Protein AF-A0A2M7KCT9-F1 (afdb_monomer_lite)

Sequence (513 aa):
DDIGSSPNLSDETYRGTSAFSEAETQIMKDFDESKIFKLCIDYHTYSNVLIYPWSYDNLLTPDSAIFRQYAQIMTKNNGFAYGTPFQTLGYNANGGSVDWFYGEQSTKNKIMGFSPEAGDANDGFWPQIDRIEPIAKSFAEMNFYLALFAGKYAEISDANTKFLNGSGYLKFDVQSLGLDTPATFTISIVPTNSAITSVGSPIIINNMHFLQSGFDSINVTLSPSLSPGQLISYVYKVQNSYGFYYSDTITKIFGTPVDIFYDVANNMNNWTSTTWNTTTLSYHSATKSFTDSPSGNYNDNVITNITLNSYINLTGYLYAELSFWAKWDIEAGWDYVEVLASTNGTIWTPLCGKYNHPGNSYQDVDHPIYDGTQSTWVNEQVDLTNYLGQSIKLRFKLVSDNYMNYDGFYFDDIKVSVITNPLNINNLNDNENSITLYPNPCENVLNIKINSSNKLNSFIEIYNSLGKKIETVYVNNNQNNINIDIKNISQGIYFVKFVNETGISNTLKFVKQ

pLDDT: mean 91.54, std 9.08, range [38.81, 98.75]

Radius of gyration: 28.88 Å; chains: 1; bounding box: 78×60×81 Å

Foldseek 3Di:
DPFQAHCDPPDPRNCPPDQPPDPVNVVVVVVQLVDAAAEEEAEAADAQAKAADDQQDQDDDPCNVLVVVLRCQQCVAVLHHYYHCCLRVNGGHPSDPRCCQAPDPPSHHRYGYMYGHFDRPVCGPPRDPVCPVVRCVSNVSSVVSRVQQQAFDKDKDFPDDLEDAFWFWGKIKIFTRHQPDDWKKWKFKAWPDQQWPDKAHIDIDGGHDHRDMDMDIITTGGDPPDFFQDKGKIWIWIAIPVRDTDIDIRIHTYDDKDWQDKDFQPFCPQKDWPQKTWEQPDHPDPGTWIFSFRPFWDDAQDKTKIKGPDWDAQEQFSWKKKKWKKWFAAARQAKWKFKWKDQPVPDTATWDKDQFHAHDPNDDGGGGTDHHGGPDIDMIMTTPNVQHNTIMMIMMIIGHHHDDTHRGMIIGTITMITHHGPPDPPPDPPLAFAKDWDDFQDEFKIKIFTRHPDQAQKKKWKAAPVRDTDDIGRDDNPDRMDIDTCNPPDFHKMWMWMAHPVGIYDIDIGTYD

Secondary structure (DSSP, 8-state):
--SSSBSSTTSTTB--SSTT-SHHHHHHHHHHHTS--SEEE--B-SSSEEE-S-SSSS---TTHHHHHHHHHHHTTTT--EEE-HHHHHS---SS-HHHHHHH--SSS---EEEEEE-S-TTTTTS--GGGHHHHHHHHHHHHHHHHHHHSS-EEEEE-S-SEE-SSEEEEEEEEE--SS-SEEEEEEEEESSTTEEEE-PPEEEEEEPTT-EEEEEEEEEE-TTPPTT-EEEEEEEEE-TTS-EE--EEEEEES--EEEEEE-SSSSTTEE-SS-EEESSS-SSTT-EEES-BTBSPPTT-EEEEEESSPEE-TTEEEEEEEEEEEEE--TTT-EEEEEEESSSSS-EE---SS-EEB-TTSSBTSEEB-SEEEEEEEEEEE-GGGTTSEEEEEEEEE--SS---SEEEEEEEEEEEEEPTT-------SSSEEEEESSSBSSEEEEEEE-S--TT-EEEEEETTS-EEEEEE--TT-SEEEEE-TTSPSEEEEEEEEETTEEPPPEEEEE-

Structure (mmCIF, N/CA/C/O backbone):
data_AF-A0A2M7KCT9-F1
#
_entry.id   AF-A0A2M7KCT9-F1
#
loop_
_atom_site.group_PDB
_atom_site.id
_atom_site.type_symbol
_atom_site.label_atom_id
_atom_site.label_alt_id
_atom_site.label_comp_id
_atom_site.label_asym_id
_atom_site.label_entity_id
_atom_site.label_seq_id
_atom_site.pdbx_PDB_ins_code
_atom_site.Cartn_x
_atom_site.Cartn_y
_atom_site.Cartn_z
_atom_site.occupancy
_atom_site.B_iso_or_equiv
_atom_site.auth_seq_id
_atom_site.auth_comp_id
_atom_site.auth_asym_id
_atom_site.auth_atom_id
_atom_site.pdbx_PDB_model_num
ATOM 1 N N . ASP A 1 1 ? 35.477 1.773 -15.241 1.00 79.38 1 ASP A N 1
ATOM 2 C CA . ASP A 1 1 ? 36.133 1.292 -14.001 1.00 79.38 1 ASP A CA 1
ATOM 3 C C . ASP A 1 1 ? 36.015 -0.232 -13.959 1.00 79.38 1 ASP A C 1
ATOM 5 O O . ASP A 1 1 ? 35.454 -0.797 -14.894 1.00 79.38 1 ASP A O 1
ATOM 9 N N . ASP A 1 2 ? 36.575 -0.882 -12.934 1.00 86.56 2 ASP A N 1
ATOM 10 C CA . ASP A 1 2 ? 36.446 -2.332 -12.702 1.00 86.56 2 ASP A CA 1
ATOM 11 C C . ASP A 1 2 ? 35.476 -2.659 -11.554 1.00 86.56 2 ASP A C 1
ATOM 13 O O . ASP A 1 2 ? 35.661 -3.626 -10.821 1.00 86.56 2 ASP A O 1
ATOM 17 N N . ILE A 1 3 ? 34.450 -1.820 -11.367 1.00 86.75 3 ILE A N 1
ATOM 18 C CA . ILE A 1 3 ? 33.439 -1.982 -10.318 1.00 86.75 3 ILE A CA 1
ATOM 19 C C . ILE A 1 3 ? 32.167 -2.542 -10.962 1.00 86.75 3 ILE A C 1
ATOM 21 O O . ILE A 1 3 ? 31.566 -1.900 -11.814 1.00 86.75 3 ILE A O 1
ATOM 25 N N . GLY A 1 4 ? 31.756 -3.746 -10.561 1.00 89.00 4 GLY A N 1
ATOM 26 C CA . GLY A 1 4 ? 30.530 -4.389 -11.054 1.00 89.00 4 GLY A CA 1
ATOM 27 C C . GLY A 1 4 ? 30.672 -5.199 -12.351 1.00 89.00 4 GLY A C 1
ATOM 28 O O . GLY A 1 4 ? 29.696 -5.789 -12.796 1.00 89.00 4 GLY A O 1
ATOM 29 N N . SER A 1 5 ? 31.869 -5.271 -12.939 1.00 94.94 5 SER A N 1
ATOM 30 C CA . SER A 1 5 ? 32.241 -6.247 -13.980 1.00 94.94 5 SER A CA 1
ATOM 31 C C . SER A 1 5 ? 33.760 -6.418 -14.043 1.00 94.94 5 SER A C 1
ATOM 33 O O . SER A 1 5 ? 34.501 -5.581 -13.518 1.00 94.94 5 SER A O 1
ATOM 35 N N . SER A 1 6 ? 34.244 -7.444 -14.745 1.00 96.00 6 SER A N 1
ATOM 36 C CA . SER A 1 6 ? 35.671 -7.767 -14.847 1.00 96.00 6 SER A CA 1
ATOM 37 C C . SER A 1 6 ? 36.246 -7.596 -16.264 1.00 96.00 6 SER A C 1
ATOM 39 O O . SER A 1 6 ? 35.560 -7.876 -17.250 1.00 96.00 6 SER A O 1
ATOM 41 N N . PRO A 1 7 ? 37.522 -7.180 -16.409 1.00 95.38 7 PRO A N 1
ATOM 42 C CA . PRO A 1 7 ? 38.253 -7.252 -17.673 1.00 95.38 7 PRO A CA 1
ATOM 43 C C . PRO A 1 7 ? 38.910 -8.625 -17.929 1.00 95.38 7 PRO A C 1
ATOM 45 O O . PRO A 1 7 ? 39.501 -8.817 -18.993 1.00 95.38 7 PRO A O 1
ATOM 48 N N . ASN A 1 8 ? 38.860 -9.571 -16.984 1.00 96.44 8 ASN A N 1
ATOM 49 C CA . ASN A 1 8 ? 39.489 -10.886 -17.135 1.00 96.44 8 ASN A CA 1
ATOM 50 C C . ASN A 1 8 ? 38.546 -11.868 -17.836 1.00 96.44 8 ASN A C 1
ATOM 52 O O . ASN A 1 8 ? 37.443 -12.107 -17.357 1.00 96.44 8 ASN A O 1
ATOM 56 N N . LEU A 1 9 ? 39.012 -12.511 -18.912 1.00 95.81 9 LEU A N 1
ATOM 57 C CA . LEU A 1 9 ? 38.200 -13.446 -19.708 1.00 95.81 9 LEU A CA 1
ATOM 58 C C . LEU A 1 9 ? 37.669 -14.663 -18.934 1.00 95.81 9 LEU A C 1
ATOM 60 O O . LEU A 1 9 ? 36.739 -15.310 -19.398 1.00 95.81 9 LEU A O 1
ATOM 64 N N . SER A 1 10 ? 38.297 -15.030 -17.818 1.00 96.44 10 SER A N 1
ATOM 65 C CA . SER A 1 10 ? 37.895 -16.186 -17.010 1.00 96.44 10 SER A CA 1
ATOM 66 C C . SER A 1 10 ? 36.828 -15.871 -15.966 1.00 96.44 10 SER A C 1
ATOM 68 O O . SER A 1 10 ? 36.372 -16.795 -15.300 1.00 96.44 10 SER A O 1
ATOM 70 N N . ASP A 1 11 ? 36.496 -14.596 -15.763 1.00 96.19 11 ASP A N 1
ATOM 71 C CA . ASP A 1 11 ? 35.540 -14.194 -14.737 1.00 96.19 11 ASP A CA 1
ATOM 72 C C . ASP A 1 11 ? 34.111 -14.285 -15.286 1.00 96.19 11 ASP A C 1
ATOM 74 O O . ASP A 1 11 ? 33.842 -13.855 -16.406 1.00 96.19 11 ASP A O 1
ATOM 78 N N . GLU A 1 12 ? 33.178 -14.778 -14.467 1.00 96.00 12 GLU A N 1
ATOM 79 C CA . GLU A 1 12 ? 31.749 -14.894 -14.819 1.00 96.00 12 GLU A CA 1
ATOM 80 C C . GLU A 1 12 ? 31.115 -13.541 -15.200 1.00 96.00 12 GLU A C 1
ATOM 82 O O . GLU A 1 12 ? 30.120 -13.487 -15.914 1.00 96.00 12 GLU A O 1
ATOM 87 N N . THR A 1 13 ? 31.709 -12.430 -14.753 1.00 95.56 13 THR A N 1
ATOM 88 C CA . THR A 1 13 ? 31.271 -11.058 -15.049 1.00 95.56 13 THR A CA 1
ATOM 89 C C . THR A 1 13 ? 32.169 -10.356 -16.075 1.00 95.56 13 THR A C 1
ATOM 91 O O . THR A 1 13 ? 32.304 -9.128 -16.055 1.00 95.56 13 THR A O 1
ATOM 94 N N . TYR A 1 14 ? 32.836 -11.111 -16.958 1.00 97.12 14 TYR A N 1
ATOM 95 C CA . TYR A 1 14 ? 33.670 -10.553 -18.024 1.00 97.12 14 TYR A CA 1
ATOM 96 C C . TYR A 1 14 ? 32.863 -9.635 -18.958 1.00 97.12 14 TYR A C 1
ATOM 98 O O . TYR A 1 14 ? 31.902 -10.061 -19.592 1.00 97.12 14 TYR A O 1
ATOM 106 N N . ARG A 1 15 ? 33.282 -8.370 -19.089 1.00 96.38 15 ARG A N 1
ATOM 107 C CA . ARG A 1 15 ? 32.533 -7.336 -19.839 1.00 96.38 15 ARG A CA 1
ATOM 108 C C . ARG A 1 15 ? 32.747 -7.329 -21.359 1.00 96.38 15 ARG A C 1
ATOM 110 O O . ARG A 1 15 ? 32.240 -6.437 -22.040 1.00 96.38 15 ARG A O 1
ATOM 117 N N . GLY A 1 16 ? 33.566 -8.236 -21.884 1.00 96.31 16 GLY A N 1
ATOM 118 C CA . GLY A 1 16 ? 34.018 -8.191 -23.274 1.00 96.31 16 GLY A CA 1
ATOM 119 C C . GLY A 1 16 ? 35.174 -7.211 -23.520 1.00 96.31 16 GLY A C 1
ATOM 120 O O . GLY A 1 16 ? 35.700 -6.555 -22.617 1.00 96.31 16 GLY A O 1
ATOM 121 N N . THR A 1 17 ? 35.609 -7.124 -24.778 1.00 95.81 17 THR A N 1
ATOM 122 C CA . THR A 1 17 ? 36.747 -6.269 -25.188 1.00 95.81 17 THR A CA 1
ATOM 123 C C . THR A 1 17 ? 36.366 -4.797 -25.362 1.00 95.81 17 THR A C 1
ATOM 125 O O . THR A 1 17 ? 37.218 -3.912 -25.266 1.00 95.81 17 THR A O 1
ATOM 128 N N . SER A 1 18 ? 35.083 -4.531 -25.595 1.00 96.31 18 SER A N 1
ATOM 129 C CA . SER A 1 18 ? 34.469 -3.207 -25.650 1.00 96.31 18 SER A CA 1
ATOM 130 C C . SER A 1 18 ? 32.963 -3.328 -25.412 1.00 96.31 18 SER A C 1
ATOM 132 O O . SER A 1 18 ? 32.402 -4.420 -25.534 1.00 96.31 18 SER A O 1
ATOM 134 N N . ALA A 1 19 ? 32.287 -2.206 -25.146 1.00 95.94 19 ALA A N 1
ATOM 135 C CA . ALA A 1 19 ? 30.825 -2.174 -25.167 1.00 95.94 19 ALA A CA 1
ATOM 136 C C . ALA A 1 19 ? 30.306 -2.734 -26.503 1.00 95.94 19 ALA A C 1
ATOM 138 O O . ALA A 1 19 ? 30.860 -2.413 -27.559 1.00 95.94 19 ALA A O 1
ATOM 139 N N . PHE A 1 20 ? 29.275 -3.579 -26.440 1.00 97.38 20 PHE A N 1
ATOM 140 C CA . PHE A 1 20 ? 28.698 -4.268 -27.598 1.00 97.38 20 PHE A CA 1
ATOM 141 C C . PHE A 1 20 ? 29.703 -5.100 -28.414 1.00 97.38 20 PHE A C 1
ATOM 143 O O . PHE A 1 20 ? 29.617 -5.144 -29.639 1.00 97.38 20 PHE A O 1
ATOM 150 N N . SER A 1 21 ? 30.689 -5.740 -27.774 1.00 97.88 21 SER A N 1
ATOM 151 C CA . SER A 1 21 ? 31.595 -6.670 -28.477 1.00 97.88 21 SER A CA 1
ATOM 152 C C . SER A 1 21 ? 30.931 -8.011 -28.826 1.00 97.88 21 SER A C 1
ATOM 154 O O . SER A 1 21 ? 31.291 -8.608 -29.840 1.00 97.88 21 SER A O 1
ATOM 156 N N . GLU A 1 22 ? 29.910 -8.420 -28.070 1.00 98.00 22 GLU A N 1
ATOM 157 C CA . GLU A 1 22 ? 29.156 -9.658 -28.293 1.00 98.00 22 GLU A CA 1
ATOM 158 C C . GLU A 1 22 ? 28.037 -9.460 -29.327 1.00 98.00 22 GLU A C 1
ATOM 160 O O . GLU A 1 22 ? 27.297 -8.468 -29.276 1.00 98.00 22 GLU A O 1
ATOM 165 N N . ALA A 1 23 ? 27.875 -10.415 -30.248 1.00 98.38 23 ALA A N 1
ATOM 166 C CA . ALA A 1 23 ? 26.923 -10.315 -31.359 1.00 98.38 23 ALA A CA 1
ATOM 167 C C . ALA A 1 23 ? 25.466 -10.187 -30.879 1.00 98.38 23 ALA A C 1
ATOM 169 O O . ALA A 1 23 ? 24.678 -9.442 -31.457 1.00 98.38 23 ALA A O 1
ATOM 170 N N . GLU A 1 24 ? 25.113 -10.860 -29.788 1.00 98.19 24 GLU A N 1
ATOM 171 C CA . GLU A 1 24 ? 23.794 -10.827 -29.157 1.00 98.19 24 GLU A CA 1
ATOM 172 C C . GLU A 1 24 ? 23.456 -9.413 -28.670 1.00 98.19 24 GLU A C 1
ATOM 174 O O . GLU A 1 24 ? 22.372 -8.891 -28.940 1.00 98.19 24 GLU A O 1
ATOM 179 N N . THR A 1 25 ? 24.414 -8.751 -28.013 1.00 97.62 25 THR A N 1
ATOM 180 C CA . THR A 1 25 ? 24.229 -7.376 -27.530 1.00 97.62 25 THR A CA 1
ATOM 181 C C . THR A 1 25 ? 24.184 -6.365 -28.677 1.00 97.62 25 THR A C 1
ATOM 183 O O . THR A 1 25 ? 23.431 -5.395 -28.597 1.00 97.62 25 THR A O 1
ATOM 186 N N . GLN A 1 26 ? 24.919 -6.600 -29.772 1.00 98.25 26 GLN A N 1
ATOM 187 C CA . GLN A 1 26 ? 24.820 -5.785 -30.991 1.00 98.25 26 GLN A CA 1
ATOM 188 C C . GLN A 1 26 ? 23.426 -5.882 -31.617 1.00 98.25 26 GLN A C 1
ATOM 190 O O . GLN A 1 26 ? 22.856 -4.862 -31.991 1.00 98.25 26 GLN A O 1
ATOM 195 N N . ILE A 1 27 ? 22.847 -7.086 -31.676 1.00 98.19 27 ILE A N 1
ATOM 196 C CA . ILE A 1 27 ? 21.491 -7.291 -32.202 1.00 98.19 27 ILE A CA 1
ATOM 197 C C . ILE A 1 27 ? 20.461 -6.541 -31.356 1.00 98.19 27 ILE A C 1
ATOM 199 O O . ILE A 1 27 ? 19.595 -5.870 -31.918 1.00 98.19 27 ILE A O 1
ATOM 203 N N . MET A 1 28 ? 20.559 -6.620 -30.024 1.00 96.94 28 MET A N 1
ATOM 204 C CA . MET A 1 28 ? 19.666 -5.873 -29.131 1.00 96.94 28 MET A CA 1
ATOM 205 C C . MET A 1 28 ? 19.807 -4.366 -29.331 1.00 96.94 28 MET A C 1
ATOM 207 O O . MET A 1 28 ? 18.809 -3.681 -29.547 1.00 96.94 28 MET A O 1
ATOM 211 N N . LYS A 1 29 ? 21.046 -3.863 -29.382 1.00 97.19 29 LYS A N 1
ATOM 212 C CA . LYS A 1 29 ? 21.322 -2.454 -29.667 1.00 97.19 29 LYS A CA 1
ATOM 213 C C . LYS A 1 29 ? 20.670 -1.998 -30.972 1.00 97.19 29 LYS A C 1
ATOM 215 O O . LYS A 1 29 ? 19.940 -1.008 -30.977 1.00 97.19 29 LYS A O 1
ATOM 220 N N . ASP A 1 30 ? 20.928 -2.710 -32.066 1.00 98.00 30 ASP A N 1
ATOM 221 C CA . ASP A 1 30 ? 20.409 -2.357 -33.388 1.00 98.00 30 ASP A CA 1
ATOM 222 C C . ASP A 1 30 ? 18.874 -2.425 -33.419 1.00 98.00 30 ASP A C 1
ATOM 224 O O . ASP A 1 30 ? 18.216 -1.596 -34.054 1.00 98.00 30 ASP A O 1
ATOM 228 N N . PHE A 1 31 ? 18.278 -3.385 -32.706 1.00 97.25 31 PHE A N 1
ATOM 229 C CA . PHE A 1 31 ? 16.830 -3.505 -32.587 1.00 97.25 31 PHE A CA 1
ATOM 230 C C . PHE A 1 31 ? 16.213 -2.317 -31.841 1.00 97.25 31 PHE A C 1
ATOM 232 O O . PHE A 1 31 ? 15.282 -1.700 -32.372 1.00 97.25 31 PHE A O 1
ATOM 239 N N . ASP A 1 32 ? 16.749 -1.957 -30.675 1.00 96.50 32 ASP A N 1
ATOM 240 C CA . ASP A 1 32 ? 16.253 -0.849 -29.853 1.00 96.50 32 ASP A CA 1
ATOM 241 C C . ASP A 1 32 ? 16.458 0.517 -30.514 1.00 96.50 32 ASP A C 1
ATOM 243 O O . ASP A 1 32 ? 15.595 1.386 -30.412 1.00 96.50 32 ASP A O 1
ATOM 247 N N . GLU A 1 33 ? 17.550 0.702 -31.260 1.00 97.31 33 GLU A N 1
ATOM 248 C CA . GLU A 1 33 ? 17.781 1.909 -32.065 1.00 97.31 33 GLU A CA 1
ATOM 249 C C . GLU A 1 33 ? 16.854 1.992 -33.292 1.00 97.31 33 GLU A C 1
ATOM 251 O O . GLU A 1 33 ? 16.577 3.082 -33.796 1.00 97.31 33 GLU A O 1
ATOM 256 N N . SER A 1 34 ? 16.322 0.862 -33.773 1.00 97.38 34 SER A N 1
ATOM 257 C CA . SER A 1 34 ? 15.421 0.821 -34.937 1.00 97.38 34 SER A CA 1
ATOM 258 C C . SER A 1 34 ? 13.944 1.091 -34.613 1.00 97.38 34 SER A C 1
ATOM 260 O O . SER A 1 34 ? 13.108 1.149 -35.528 1.00 97.38 34 SER A O 1
ATOM 262 N N . LYS A 1 35 ? 13.591 1.207 -33.327 1.00 95.88 35 LYS A N 1
ATOM 263 C CA . LYS A 1 35 ? 12.211 1.311 -32.828 1.00 95.88 35 LYS A CA 1
ATOM 264 C C . LYS A 1 35 ? 12.074 2.436 -31.807 1.00 95.88 35 LYS A C 1
ATOM 266 O O . LYS A 1 35 ? 13.040 3.064 -31.405 1.00 95.88 35 LYS A O 1
ATOM 271 N N . ILE A 1 36 ? 10.830 2.702 -31.410 1.00 94.44 36 ILE A N 1
ATOM 272 C CA . ILE A 1 36 ? 10.510 3.643 -30.334 1.00 94.44 36 ILE A CA 1
ATOM 273 C C . ILE A 1 36 ? 9.848 2.853 -29.208 1.00 94.44 36 ILE A C 1
ATOM 275 O O . ILE A 1 36 ? 8.624 2.705 -29.174 1.00 94.44 36 ILE A O 1
ATOM 279 N N . PHE A 1 37 ? 10.662 2.319 -28.301 1.00 95.62 37 PHE A N 1
ATOM 280 C CA . PHE A 1 37 ? 10.190 1.646 -27.092 1.00 95.62 37 PHE A CA 1
ATOM 281 C C . PHE A 1 37 ? 10.110 2.639 -25.943 1.00 95.62 37 PHE A C 1
ATOM 283 O O . PHE A 1 37 ? 11.027 3.415 -25.744 1.00 95.62 37 PHE A O 1
ATOM 290 N N . LYS A 1 38 ? 9.031 2.648 -25.161 1.00 94.94 38 LYS A N 1
ATOM 291 C CA . LYS A 1 38 ? 8.945 3.530 -23.979 1.00 94.94 38 LYS A CA 1
ATOM 292 C C . LYS A 1 38 ? 9.365 2.824 -22.691 1.00 94.94 38 LYS A C 1
ATOM 294 O O . LYS A 1 38 ? 9.906 3.459 -21.789 1.00 94.94 38 LYS A O 1
ATOM 299 N N . LEU A 1 39 ? 9.096 1.525 -22.622 1.00 96.56 39 LEU A N 1
ATOM 300 C CA . LEU A 1 39 ? 9.275 0.661 -21.463 1.00 96.56 39 LEU A CA 1
ATOM 301 C C . LEU A 1 39 ? 9.921 -0.648 -21.917 1.00 96.56 39 LEU A C 1
ATOM 303 O O . LEU A 1 39 ? 9.664 -1.083 -23.041 1.00 96.56 39 LEU A O 1
ATOM 307 N N . CYS A 1 40 ? 10.707 -1.271 -21.045 1.00 95.69 40 CYS A N 1
ATOM 308 C CA . CYS A 1 40 ? 11.286 -2.592 -21.269 1.00 95.69 40 CYS A CA 1
ATOM 309 C C . CYS A 1 40 ? 11.334 -3.382 -19.954 1.00 95.69 40 CYS A C 1
ATOM 311 O O . CYS A 1 40 ? 11.435 -2.790 -18.877 1.00 95.69 40 CYS A O 1
ATOM 313 N N . ILE A 1 41 ? 11.249 -4.706 -20.057 1.00 95.69 41 ILE A N 1
ATOM 314 C CA . ILE A 1 41 ? 11.456 -5.639 -18.951 1.00 95.69 41 ILE A CA 1
ATOM 315 C C . ILE A 1 41 ? 12.479 -6.682 -19.396 1.00 95.69 41 ILE A C 1
ATOM 317 O O . ILE A 1 41 ? 12.319 -7.280 -20.460 1.00 95.69 41 ILE A O 1
ATOM 321 N N . ASP A 1 42 ? 13.534 -6.852 -18.610 1.00 96.00 4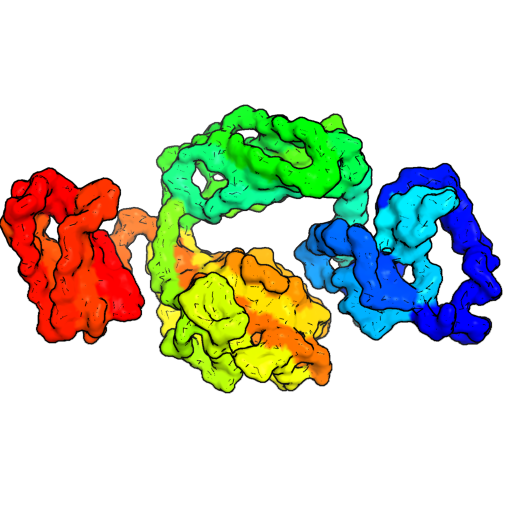2 ASP A N 1
ATOM 322 C CA . ASP A 1 42 ? 14.622 -7.797 -18.860 1.00 96.00 42 ASP A CA 1
ATOM 323 C C . ASP A 1 42 ? 14.639 -8.834 -17.733 1.00 96.00 42 ASP A C 1
ATOM 325 O O . ASP A 1 42 ? 14.923 -8.496 -16.592 1.00 96.00 42 ASP A O 1
ATOM 329 N N . TYR A 1 43 ? 14.224 -10.069 -18.014 1.00 96.94 43 TYR A N 1
ATOM 330 C CA . TYR A 1 43 ? 14.027 -11.082 -16.974 1.00 96.94 43 TYR A CA 1
ATOM 331 C C . TYR A 1 43 ? 15.314 -11.836 -16.654 1.00 96.94 43 TYR A C 1
ATOM 333 O O . TYR A 1 43 ? 15.928 -12.425 -17.543 1.00 96.94 43 TYR A O 1
ATOM 341 N N . HIS A 1 44 ? 15.621 -11.915 -15.363 1.00 97.25 44 HIS A N 1
ATOM 342 C CA . HIS A 1 44 ? 16.708 -12.702 -14.791 1.00 97.25 44 HIS A CA 1
ATOM 343 C C . HIS A 1 44 ? 16.170 -13.623 -13.687 1.00 97.25 44 HIS A C 1
ATOM 345 O O . HIS A 1 44 ? 14.972 -13.643 -13.387 1.00 97.25 44 HIS A O 1
ATOM 351 N N . THR A 1 45 ? 17.047 -14.447 -13.125 1.00 96.12 45 THR A N 1
ATOM 352 C CA . THR A 1 45 ? 16.791 -15.302 -11.958 1.00 96.12 45 THR A CA 1
ATOM 353 C C . THR A 1 45 ? 18.077 -15.335 -11.141 1.00 96.12 45 THR A C 1
ATOM 355 O O . THR A 1 45 ? 19.140 -15.498 -11.738 1.00 96.12 45 THR A O 1
ATOM 358 N N . TYR A 1 46 ? 18.075 -15.273 -9.814 1.00 94.88 46 TYR A N 1
ATOM 359 C CA . TYR A 1 46 ? 16.969 -15.369 -8.850 1.00 94.88 46 TYR A CA 1
ATOM 360 C C . TYR A 1 46 ? 17.087 -14.252 -7.806 1.00 94.88 46 TYR A C 1
ATOM 362 O O . TYR A 1 46 ? 18.145 -13.636 -7.731 1.00 94.88 46 TYR A O 1
ATOM 370 N N . SER A 1 47 ? 16.038 -14.013 -7.003 1.00 92.12 47 SER A N 1
ATOM 371 C CA . SER A 1 47 ? 16.028 -13.331 -5.680 1.00 92.12 47 SER A CA 1
ATOM 372 C C . SER A 1 47 ? 14.642 -12.809 -5.273 1.00 92.12 47 SER A C 1
ATOM 374 O O . SER A 1 47 ? 14.489 -12.308 -4.165 1.00 92.12 47 SER A O 1
ATOM 376 N N . ASN A 1 48 ? 13.624 -12.913 -6.130 1.00 93.69 48 ASN A N 1
ATOM 377 C CA . ASN A 1 48 ? 12.310 -12.299 -5.929 1.00 93.69 48 ASN A CA 1
ATOM 378 C C . ASN A 1 48 ? 12.381 -10.779 -5.704 1.00 93.69 48 ASN A C 1
ATOM 380 O O . ASN A 1 48 ? 11.773 -10.242 -4.780 1.00 93.69 48 ASN A O 1
ATOM 384 N N . VAL A 1 49 ? 13.113 -10.080 -6.579 1.00 93.31 49 VAL A N 1
ATOM 385 C CA . VAL A 1 49 ? 13.241 -8.612 -6.553 1.00 93.31 49 VAL A CA 1
ATOM 386 C C . VAL A 1 49 ? 12.901 -7.976 -7.900 1.00 93.31 49 VAL A C 1
ATOM 388 O O . VAL A 1 49 ? 12.907 -8.641 -8.938 1.00 93.31 49 VAL A O 1
ATOM 391 N N . LEU A 1 50 ? 12.608 -6.674 -7.890 1.00 96.88 50 LEU A N 1
ATOM 392 C CA . LEU A 1 50 ? 12.425 -5.848 -9.086 1.00 96.88 50 LEU A CA 1
ATOM 393 C C . LEU A 1 50 ? 13.465 -4.724 -9.134 1.00 96.88 50 LEU A C 1
ATOM 395 O O . LEU A 1 50 ? 13.393 -3.753 -8.380 1.00 96.88 50 LEU A O 1
ATOM 399 N N . ILE A 1 51 ? 14.404 -4.824 -10.067 1.00 96.62 51 ILE A N 1
ATOM 400 C CA . ILE A 1 51 ? 15.515 -3.882 -10.191 1.00 96.62 51 ILE A CA 1
ATOM 401 C C . ILE A 1 51 ? 15.197 -2.782 -11.209 1.00 96.62 51 ILE A C 1
ATOM 403 O O . ILE A 1 51 ? 14.552 -3.021 -12.232 1.00 96.62 51 ILE A O 1
ATOM 407 N N . TYR A 1 52 ? 15.691 -1.572 -10.956 1.00 97.38 52 TYR A N 1
ATOM 408 C CA . TYR A 1 52 ? 15.730 -0.472 -11.920 1.00 97.38 52 TYR A CA 1
ATOM 409 C C . TYR A 1 52 ? 17.055 0.317 -11.833 1.00 97.38 52 TYR A C 1
ATOM 411 O O . TYR A 1 52 ? 17.800 0.162 -10.863 1.00 97.38 52 TYR A O 1
ATOM 419 N N . PRO A 1 53 ? 17.361 1.191 -12.813 1.00 97.12 53 PRO A N 1
ATOM 420 C CA . PRO A 1 53 ? 18.596 1.976 -12.824 1.00 97.12 53 PRO A CA 1
ATOM 421 C C . PRO A 1 53 ? 18.764 2.943 -11.630 1.00 97.12 53 PRO A C 1
ATOM 423 O O . PRO A 1 53 ? 17.788 3.457 -11.081 1.00 97.12 53 PRO A O 1
ATOM 426 N N . TRP A 1 54 ? 19.990 3.317 -11.263 1.00 96.38 54 TRP A N 1
ATOM 427 C CA . TRP A 1 54 ? 21.250 2.882 -11.879 1.00 96.38 54 TRP A CA 1
ATOM 428 C C . TRP A 1 54 ? 21.806 1.613 -11.242 1.00 96.38 54 TRP A C 1
ATOM 430 O O . TRP A 1 54 ? 21.668 1.387 -10.043 1.00 96.38 54 TRP A O 1
ATOM 440 N N . SER A 1 55 ? 22.467 0.814 -12.069 1.00 95.12 55 SER A N 1
ATOM 441 C CA . SER A 1 55 ? 23.109 -0.437 -11.681 1.00 95.12 55 SER A CA 1
ATOM 442 C C . SER A 1 55 ? 24.593 -0.235 -11.402 1.00 95.12 55 SER A C 1
ATOM 444 O O . SER A 1 55 ? 25.134 -0.845 -10.480 1.00 95.12 55 SER A O 1
ATOM 446 N N . TYR A 1 56 ? 25.253 0.643 -12.166 1.00 93.81 56 TYR A N 1
ATOM 447 C CA . TYR A 1 56 ? 26.697 0.870 -12.052 1.00 93.81 56 TYR A CA 1
ATOM 448 C C . TYR A 1 56 ? 27.115 1.571 -10.747 1.00 93.81 56 TYR A C 1
ATOM 450 O O . TYR A 1 56 ? 28.264 1.441 -10.325 1.00 93.81 56 TYR A O 1
ATOM 458 N N . ASP A 1 57 ? 26.207 2.322 -10.122 1.00 89.75 57 ASP A N 1
ATOM 459 C CA . ASP A 1 57 ? 26.434 3.040 -8.868 1.00 89.75 57 ASP A CA 1
ATOM 460 C C . ASP A 1 57 ? 25.103 3.276 -8.140 1.00 89.75 57 ASP A C 1
ATOM 462 O O . ASP A 1 57 ? 24.043 3.339 -8.767 1.00 89.75 57 ASP A O 1
ATOM 466 N N . ASN A 1 58 ? 25.150 3.466 -6.821 1.00 86.38 58 ASN A N 1
ATOM 467 C CA . ASN A 1 58 ? 23.966 3.686 -5.993 1.00 86.38 58 ASN A CA 1
ATOM 468 C C . ASN A 1 58 ? 23.503 5.154 -6.057 1.00 86.38 58 ASN A C 1
ATOM 470 O O . ASN A 1 58 ? 23.533 5.896 -5.071 1.00 86.38 58 ASN A O 1
ATOM 474 N N . LEU A 1 59 ? 23.110 5.585 -7.256 1.00 90.06 59 LEU A N 1
ATOM 475 C CA . LEU A 1 59 ? 22.692 6.948 -7.569 1.00 90.06 59 LEU A CA 1
ATOM 476 C C . LEU A 1 59 ? 21.234 6.993 -8.023 1.00 90.06 59 LEU A C 1
ATOM 478 O O . LEU A 1 59 ? 20.730 6.095 -8.695 1.00 90.06 59 LEU A O 1
ATOM 482 N N . LEU A 1 60 ? 20.564 8.105 -7.717 1.00 91.50 60 LEU A N 1
ATOM 483 C CA . LEU A 1 60 ? 19.229 8.372 -8.243 1.00 91.50 60 LEU A CA 1
ATOM 484 C C . LEU A 1 60 ? 19.301 8.847 -9.699 1.00 91.50 60 LEU A C 1
ATOM 486 O O . LEU A 1 60 ? 20.122 9.689 -10.066 1.00 91.50 60 LEU A O 1
ATOM 490 N N . THR A 1 61 ? 18.374 8.356 -10.514 1.00 95.56 61 THR A N 1
ATOM 491 C CA . THR A 1 61 ? 18.086 8.902 -11.840 1.00 95.56 61 THR A CA 1
ATOM 492 C C . THR A 1 61 ? 17.201 10.154 -11.720 1.00 95.56 61 THR A C 1
ATOM 494 O O . THR A 1 61 ? 16.476 10.308 -10.728 1.00 95.56 61 THR A O 1
ATOM 497 N N . PRO A 1 62 ? 17.161 11.029 -12.745 1.00 96.25 62 PRO A N 1
ATOM 498 C CA . PRO A 1 62 ? 16.161 12.097 -12.824 1.00 96.25 62 PRO A CA 1
ATOM 499 C C . PRO A 1 62 ? 14.705 11.610 -12.718 1.00 96.25 62 PRO A C 1
ATOM 501 O O . PRO A 1 62 ? 13.849 12.354 -12.246 1.00 96.25 62 PRO A O 1
ATOM 504 N N . ASP A 1 63 ? 14.425 10.364 -13.118 1.00 95.81 63 ASP A N 1
ATOM 505 C CA . ASP A 1 63 ? 13.088 9.760 -13.109 1.00 95.81 63 ASP A CA 1
ATOM 506 C C . ASP A 1 63 ? 12.882 8.764 -11.949 1.00 95.81 63 ASP A C 1
ATOM 508 O O . ASP A 1 63 ? 11.913 8.006 -11.952 1.00 95.81 63 ASP A O 1
ATOM 512 N N . SER A 1 64 ? 13.740 8.749 -10.919 1.00 92.12 64 SER A N 1
ATOM 513 C CA . SER A 1 64 ? 13.652 7.755 -9.833 1.00 92.12 64 SER A CA 1
ATOM 514 C C . SER A 1 64 ? 12.329 7.799 -9.063 1.00 92.12 64 SER A C 1
ATOM 516 O O . SER A 1 64 ? 11.913 6.786 -8.510 1.00 92.12 64 SER A O 1
ATOM 518 N N . ALA A 1 65 ? 11.637 8.943 -9.034 1.00 89.62 65 ALA A N 1
ATOM 519 C CA . ALA A 1 65 ? 10.286 9.018 -8.478 1.00 89.62 65 ALA A CA 1
ATOM 520 C C . ALA A 1 65 ? 9.273 8.192 -9.292 1.00 89.62 65 ALA A C 1
ATOM 522 O O . ALA A 1 65 ? 8.413 7.542 -8.707 1.00 89.62 65 ALA A O 1
ATOM 523 N N . ILE A 1 66 ? 9.407 8.171 -10.621 1.00 93.12 66 ILE A N 1
ATOM 524 C CA . ILE A 1 66 ? 8.557 7.372 -11.510 1.00 93.12 66 ILE A CA 1
ATOM 525 C C . ILE A 1 66 ? 8.894 5.888 -11.369 1.00 93.12 66 ILE A C 1
ATOM 527 O O . ILE A 1 66 ? 7.982 5.077 -11.241 1.00 93.12 66 ILE A O 1
ATOM 531 N N . PHE A 1 67 ? 10.185 5.534 -11.345 1.00 95.62 67 PHE A N 1
ATOM 532 C CA . PHE A 1 67 ? 10.612 4.147 -11.136 1.00 95.62 67 PHE A CA 1
ATOM 533 C C . PHE A 1 67 ? 10.052 3.570 -9.839 1.00 95.62 67 PHE A C 1
ATOM 535 O O . PHE A 1 67 ? 9.450 2.502 -9.872 1.00 95.62 67 PHE A O 1
ATOM 542 N N . ARG A 1 68 ? 10.164 4.305 -8.724 1.00 92.69 68 ARG A N 1
ATOM 543 C CA . ARG A 1 68 ? 9.575 3.888 -7.445 1.00 92.69 68 ARG A CA 1
ATOM 544 C C . ARG A 1 68 ? 8.059 3.747 -7.520 1.00 92.69 68 ARG A C 1
ATOM 546 O O . ARG A 1 68 ? 7.540 2.750 -7.042 1.00 92.69 68 ARG A O 1
ATOM 553 N N . GLN A 1 69 ? 7.358 4.697 -8.145 1.00 89.88 69 GLN A N 1
ATOM 554 C CA . GLN A 1 69 ? 5.900 4.624 -8.287 1.00 89.88 69 GLN A CA 1
ATOM 555 C C . GLN A 1 69 ? 5.465 3.380 -9.076 1.00 89.88 69 GLN A C 1
ATOM 557 O O . GLN A 1 69 ? 4.554 2.673 -8.656 1.00 89.88 69 GLN A O 1
ATOM 562 N N . TYR A 1 70 ? 6.109 3.096 -10.211 1.00 95.62 70 TYR A N 1
ATOM 563 C CA . TYR A 1 70 ? 5.803 1.907 -11.009 1.00 95.62 70 TYR A CA 1
ATOM 564 C C . TYR A 1 70 ? 6.184 0.622 -10.287 1.00 95.62 70 TYR A C 1
ATOM 566 O O . TYR A 1 70 ? 5.378 -0.301 -10.258 1.00 95.62 70 TYR A O 1
ATOM 574 N N . ALA A 1 71 ? 7.368 0.573 -9.675 1.00 94.94 71 ALA A N 1
ATOM 575 C CA . ALA A 1 71 ? 7.827 -0.597 -8.945 1.00 94.94 71 ALA A CA 1
ATOM 576 C C . ALA A 1 71 ? 6.897 -0.928 -7.772 1.00 94.94 71 ALA A C 1
ATOM 578 O O . ALA A 1 71 ? 6.458 -2.066 -7.666 1.00 94.94 71 ALA A O 1
ATOM 579 N N . GLN A 1 72 ? 6.489 0.078 -6.990 1.00 90.00 72 GLN A N 1
ATOM 580 C CA . GLN A 1 72 ? 5.525 -0.081 -5.901 1.00 90.00 72 GLN A CA 1
ATOM 581 C C . GLN A 1 72 ? 4.195 -0.685 -6.377 1.00 90.00 72 GLN A C 1
ATOM 583 O O . GLN A 1 72 ? 3.614 -1.513 -5.682 1.00 90.00 72 GLN A O 1
ATOM 588 N N . ILE A 1 73 ? 3.701 -0.289 -7.555 1.00 91.19 73 ILE A N 1
ATOM 589 C CA . ILE A 1 73 ? 2.477 -0.862 -8.139 1.00 91.19 73 ILE A CA 1
ATOM 590 C C . ILE A 1 73 ? 2.732 -2.293 -8.629 1.00 91.19 73 ILE A C 1
ATOM 592 O O . ILE A 1 73 ? 1.933 -3.189 -8.366 1.00 91.19 73 ILE A O 1
ATOM 596 N N . MET A 1 74 ? 3.854 -2.517 -9.315 1.00 94.38 74 MET A N 1
ATOM 597 C CA . MET A 1 74 ? 4.237 -3.804 -9.901 1.00 94.38 74 MET A CA 1
ATOM 598 C C . MET A 1 74 ? 4.528 -4.893 -8.861 1.00 94.38 74 MET A C 1
ATOM 600 O O . MET A 1 74 ? 4.372 -6.070 -9.182 1.00 94.38 74 MET A O 1
ATOM 604 N N . THR A 1 75 ? 4.944 -4.525 -7.645 1.00 91.81 75 THR A N 1
ATOM 605 C CA . THR A 1 75 ? 5.253 -5.467 -6.555 1.00 91.81 75 THR A CA 1
ATOM 606 C C . THR A 1 75 ? 4.205 -5.494 -5.443 1.00 91.81 75 THR A C 1
ATOM 608 O O . THR A 1 75 ? 4.333 -6.257 -4.488 1.00 91.81 75 THR A O 1
ATOM 611 N N . LYS A 1 76 ? 3.126 -4.709 -5.560 1.00 85.94 76 LYS A N 1
ATOM 612 C CA . LYS A 1 76 ? 2.119 -4.544 -4.499 1.00 85.94 76 LYS A CA 1
ATOM 613 C C . LYS A 1 76 ? 1.574 -5.869 -3.948 1.00 85.94 76 LYS A C 1
ATOM 615 O O . LYS A 1 76 ? 1.382 -5.986 -2.744 1.00 85.94 76 LYS A O 1
ATOM 620 N N . ASN A 1 77 ? 1.298 -6.842 -4.819 1.00 83.94 77 ASN A N 1
ATOM 621 C CA . ASN A 1 77 ? 0.640 -8.093 -4.427 1.00 83.94 77 ASN A CA 1
ATOM 622 C C . ASN A 1 77 ? 1.613 -9.232 -4.092 1.00 83.94 77 ASN A C 1
ATOM 624 O O . ASN A 1 77 ? 1.207 -10.189 -3.438 1.00 83.94 77 ASN A O 1
ATOM 628 N N . ASN A 1 78 ? 2.867 -9.159 -4.548 1.00 85.38 78 ASN A N 1
ATOM 629 C CA . ASN A 1 78 ? 3.883 -10.180 -4.269 1.00 85.38 78 ASN A CA 1
ATOM 630 C C . ASN A 1 78 ? 4.858 -9.772 -3.153 1.00 85.38 78 ASN A C 1
ATOM 632 O O . ASN A 1 78 ? 5.587 -10.630 -2.667 1.00 85.38 78 ASN A O 1
ATOM 636 N N . GLY A 1 79 ? 4.857 -8.501 -2.737 1.00 81.31 79 GLY A N 1
ATOM 637 C CA . GLY A 1 79 ? 5.716 -7.995 -1.665 1.00 81.31 79 GLY A CA 1
ATOM 638 C C . GLY A 1 79 ? 7.202 -7.973 -2.027 1.00 81.31 79 GLY A C 1
ATOM 639 O O . GLY A 1 79 ? 8.041 -7.881 -1.140 1.00 81.31 79 GLY A O 1
ATOM 640 N N . PHE A 1 80 ? 7.557 -8.089 -3.310 1.00 88.06 80 PHE A N 1
ATOM 641 C CA . PHE A 1 80 ? 8.958 -8.131 -3.720 1.00 88.06 80 PHE A CA 1
ATOM 642 C C . PHE A 1 80 ? 9.651 -6.797 -3.458 1.00 88.06 80 PHE A C 1
ATOM 644 O O . PHE A 1 80 ? 9.127 -5.726 -3.797 1.00 88.06 80 PHE A O 1
ATOM 651 N N . ALA A 1 81 ? 10.864 -6.876 -2.906 1.00 86.81 81 ALA A N 1
ATOM 652 C CA . ALA A 1 81 ? 11.725 -5.715 -2.760 1.00 86.81 81 ALA A CA 1
ATOM 653 C C . ALA A 1 81 ? 12.035 -5.122 -4.142 1.00 86.81 81 ALA A C 1
ATOM 655 O O . ALA A 1 81 ? 12.191 -5.837 -5.138 1.00 86.81 81 ALA A O 1
ATOM 656 N N . TYR A 1 82 ? 12.126 -3.796 -4.211 1.00 92.94 82 TYR A N 1
ATOM 657 C CA . TYR A 1 82 ? 12.450 -3.086 -5.441 1.00 92.94 82 TYR A CA 1
ATOM 658 C C . TYR A 1 82 ? 13.450 -1.964 -5.192 1.00 92.94 82 TYR A C 1
ATOM 660 O O . TYR A 1 82 ? 13.458 -1.344 -4.129 1.00 92.94 82 TYR A O 1
ATOM 668 N N . GLY A 1 83 ? 14.294 -1.674 -6.180 1.00 92.50 83 GLY A N 1
ATOM 669 C CA . GLY A 1 83 ? 15.389 -0.730 -5.984 1.00 92.50 83 GLY A CA 1
ATOM 670 C C . GLY A 1 83 ? 16.452 -0.772 -7.070 1.00 92.50 83 GLY A C 1
ATOM 671 O O . GLY A 1 83 ? 16.299 -1.425 -8.099 1.00 92.50 83 GLY A O 1
ATOM 672 N N . THR A 1 84 ? 17.562 -0.085 -6.810 1.00 92.94 84 THR A N 1
ATOM 673 C CA . THR A 1 84 ? 18.822 -0.359 -7.513 1.00 92.94 84 THR A CA 1
ATOM 674 C C . THR A 1 84 ? 19.334 -1.761 -7.145 1.00 92.94 84 THR A C 1
ATOM 676 O O . THR A 1 84 ? 18.922 -2.312 -6.114 1.00 92.94 84 THR A O 1
ATOM 679 N N . PRO A 1 85 ? 20.266 -2.350 -7.916 1.00 91.75 85 PRO A N 1
ATOM 680 C CA . PRO A 1 85 ? 20.926 -3.596 -7.525 1.00 91.75 85 PRO A CA 1
ATOM 681 C C . PRO A 1 85 ? 21.550 -3.522 -6.130 1.00 91.75 85 PRO A C 1
ATOM 683 O O . PRO A 1 85 ? 21.432 -4.458 -5.352 1.00 91.75 85 PRO A O 1
ATOM 686 N N . PHE A 1 86 ? 22.130 -2.380 -5.749 1.00 89.56 86 PHE A N 1
ATOM 687 C CA . PHE A 1 86 ? 22.690 -2.223 -4.409 1.00 89.56 86 PHE A CA 1
ATOM 688 C C . PHE A 1 86 ? 21.618 -2.265 -3.316 1.00 89.56 86 PHE A C 1
ATOM 690 O O . PHE A 1 86 ? 21.820 -2.894 -2.285 1.00 89.56 86 PHE A O 1
ATOM 697 N N . GLN A 1 87 ? 20.471 -1.622 -3.541 1.00 84.50 87 GLN A N 1
ATOM 698 C CA . GLN A 1 87 ? 19.364 -1.593 -2.579 1.00 84.50 87 GLN A CA 1
ATOM 699 C C . GLN A 1 87 ? 18.666 -2.947 -2.412 1.00 84.50 87 GLN A C 1
ATOM 701 O O . GLN A 1 87 ? 18.058 -3.179 -1.376 1.00 84.50 87 GLN A O 1
ATOM 706 N N . THR A 1 88 ? 18.716 -3.805 -3.430 1.00 87.62 88 THR A N 1
ATOM 707 C CA . THR A 1 88 ? 17.977 -5.079 -3.462 1.00 87.62 88 THR A CA 1
ATOM 708 C C . THR A 1 88 ? 18.870 -6.296 -3.240 1.00 87.62 88 THR A C 1
ATOM 710 O O . THR A 1 88 ? 18.464 -7.234 -2.567 1.00 87.62 88 THR A O 1
ATOM 713 N N . LEU A 1 89 ? 20.083 -6.284 -3.793 1.00 87.94 89 LEU A N 1
ATOM 714 C CA . LEU A 1 89 ? 21.027 -7.405 -3.797 1.00 87.94 89 LEU A CA 1
ATOM 715 C C . LEU A 1 89 ? 22.359 -7.085 -3.095 1.00 87.94 89 LEU A C 1
ATOM 717 O O . LEU A 1 89 ? 23.196 -7.972 -2.932 1.00 87.94 89 LEU A O 1
ATOM 721 N N . GLY A 1 90 ? 22.597 -5.831 -2.699 1.00 88.56 90 GLY A N 1
ATOM 722 C CA . GLY A 1 90 ? 23.798 -5.428 -1.958 1.00 88.56 90 GLY A CA 1
ATOM 723 C C . GLY A 1 90 ? 25.066 -5.226 -2.800 1.00 88.56 90 GLY A C 1
ATOM 724 O O . GLY A 1 90 ? 26.147 -5.054 -2.235 1.00 88.56 90 GLY A O 1
ATOM 725 N N . TYR A 1 91 ? 24.978 -5.225 -4.136 1.00 89.69 91 TYR A N 1
ATOM 726 C CA . TYR A 1 91 ? 26.126 -4.991 -5.023 1.00 89.69 91 TYR A CA 1
ATOM 727 C C . TYR A 1 91 ? 25.776 -4.137 -6.252 1.00 89.69 91 TYR A C 1
ATOM 729 O O . TYR A 1 91 ? 24.620 -4.043 -6.646 1.00 89.69 91 TYR A O 1
ATOM 737 N N . ASN A 1 92 ? 26.792 -3.519 -6.865 1.00 93.25 92 ASN A N 1
ATOM 738 C CA . ASN A 1 92 ? 26.667 -2.767 -8.121 1.00 93.25 92 ASN A CA 1
ATOM 739 C C . ASN A 1 92 ? 27.060 -3.639 -9.323 1.00 93.25 92 ASN A C 1
ATOM 741 O O . ASN A 1 92 ? 27.949 -4.484 -9.210 1.00 93.25 92 ASN A O 1
ATOM 745 N N . ALA A 1 93 ? 26.471 -3.364 -10.485 1.00 93.19 93 ALA A N 1
ATOM 746 C CA . ALA A 1 93 ? 26.785 -4.002 -11.761 1.00 93.19 93 ALA A CA 1
ATOM 747 C C . ALA A 1 93 ? 26.866 -2.945 -12.871 1.00 93.19 93 ALA A C 1
ATOM 749 O O . ALA A 1 93 ? 25.886 -2.255 -13.146 1.00 93.19 93 ALA A O 1
ATOM 750 N N . ASN A 1 94 ? 28.022 -2.796 -13.524 1.00 94.06 94 ASN A N 1
ATOM 751 C CA . ASN A 1 94 ? 28.180 -1.836 -14.620 1.00 94.06 94 ASN A CA 1
ATOM 752 C C . ASN A 1 94 ? 27.992 -2.517 -15.991 1.00 94.06 94 ASN A C 1
ATOM 754 O O . ASN A 1 94 ? 28.237 -3.708 -16.158 1.00 94.06 94 ASN A O 1
ATOM 758 N N . GLY A 1 95 ? 27.517 -1.758 -16.984 1.00 93.44 95 GLY A N 1
ATOM 759 C CA . GLY A 1 95 ? 27.253 -2.283 -18.333 1.00 93.44 95 GLY A CA 1
ATOM 760 C C . GLY A 1 95 ? 25.958 -3.094 -18.482 1.00 93.44 95 GLY A C 1
ATOM 761 O O . GLY A 1 95 ? 25.747 -3.686 -19.537 1.00 93.44 95 GLY A O 1
ATOM 762 N N . GLY A 1 96 ? 25.093 -3.106 -17.462 1.00 92.69 96 GLY A N 1
ATOM 763 C CA . GLY A 1 96 ? 23.792 -3.775 -17.505 1.00 92.69 96 GLY A CA 1
ATOM 764 C C . GLY A 1 96 ? 22.805 -3.157 -18.507 1.00 92.69 96 GLY A C 1
ATOM 765 O O . GLY A 1 96 ? 22.880 -1.973 -18.852 1.00 92.69 96 GLY A O 1
ATOM 766 N N . SER A 1 97 ? 21.844 -3.968 -18.952 1.00 94.94 97 SER A N 1
ATOM 767 C CA . SER A 1 97 ? 20.837 -3.617 -19.964 1.00 94.94 97 SER A CA 1
ATOM 768 C C . SER A 1 97 ? 19.954 -2.439 -19.542 1.00 94.94 97 SER A C 1
ATOM 770 O O . SER A 1 97 ? 19.790 -1.489 -20.308 1.00 94.94 97 SER A O 1
ATOM 772 N N . VAL A 1 98 ? 19.432 -2.450 -18.309 1.00 95.81 98 VAL A N 1
ATOM 773 C CA . VAL A 1 98 ? 18.525 -1.409 -17.795 1.00 95.81 98 VAL A CA 1
ATOM 774 C C . VAL A 1 98 ? 19.184 -0.030 -17.741 1.00 95.81 98 VAL A C 1
ATOM 776 O O . VAL A 1 98 ? 18.535 0.973 -18.056 1.00 95.81 98 VAL A O 1
ATOM 779 N N . ASP A 1 99 ? 20.484 0.025 -17.443 1.00 97.06 99 ASP A N 1
ATOM 780 C CA . ASP A 1 99 ? 21.263 1.263 -17.466 1.00 97.06 99 ASP A CA 1
ATOM 781 C C . ASP A 1 99 ? 21.412 1.784 -18.897 1.00 97.06 99 ASP A C 1
ATOM 783 O O . ASP A 1 99 ? 21.229 2.977 -19.141 1.00 97.06 99 ASP A O 1
ATOM 787 N N . TRP A 1 100 ? 21.679 0.912 -19.874 1.00 97.19 100 TRP A N 1
ATOM 788 C CA . TRP A 1 100 ? 21.760 1.324 -21.277 1.00 97.19 100 TRP A CA 1
ATOM 789 C C . TRP A 1 100 ? 20.395 1.747 -21.843 1.00 97.19 100 TRP A C 1
ATOM 791 O O . TRP A 1 100 ? 20.297 2.769 -22.533 1.00 97.19 100 TRP A O 1
ATOM 801 N N . PHE A 1 101 ? 19.319 1.025 -21.513 1.00 97.25 101 PHE A N 1
ATOM 802 C CA . PHE A 1 101 ? 17.946 1.369 -21.893 1.00 97.25 101 PHE A CA 1
ATOM 803 C C . PHE A 1 101 ? 17.574 2.789 -21.452 1.00 97.25 101 PHE A C 1
ATOM 805 O O . PHE A 1 101 ? 17.047 3.561 -22.262 1.00 97.25 101 PHE A O 1
ATOM 812 N N . TYR A 1 102 ? 17.925 3.166 -20.222 1.00 97.69 102 TYR A N 1
ATOM 813 C CA . TYR A 1 102 ? 17.610 4.479 -19.668 1.00 97.69 102 TYR A CA 1
ATOM 814 C C . TYR A 1 102 ? 18.621 5.575 -20.054 1.00 97.69 102 TYR A C 1
ATOM 816 O O . TYR A 1 102 ? 18.234 6.697 -20.402 1.00 97.69 102 TYR A O 1
ATOM 824 N N . GLY A 1 103 ? 19.916 5.267 -19.994 1.00 96.75 103 GLY A N 1
ATOM 825 C CA . GLY A 1 103 ? 20.997 6.244 -20.092 1.00 96.75 103 GLY A CA 1
ATOM 826 C C . GLY A 1 103 ? 21.378 6.666 -21.502 1.00 96.75 103 GLY A C 1
ATOM 827 O O . GLY A 1 103 ? 21.608 7.853 -21.730 1.00 96.75 103 GLY A O 1
ATOM 828 N N . GLU A 1 104 ? 21.415 5.734 -22.458 1.00 96.44 104 GLU A N 1
ATOM 829 C CA . GLU A 1 104 ? 21.725 6.071 -23.850 1.00 96.44 104 GLU A CA 1
ATOM 830 C C . GLU A 1 104 ? 20.511 6.723 -24.517 1.00 96.44 104 GLU A C 1
ATOM 832 O O . GLU A 1 104 ? 19.450 6.106 -24.642 1.00 96.44 104 GLU A O 1
ATOM 837 N N . GLN A 1 105 ? 20.668 7.976 -24.942 1.00 96.69 105 GLN A N 1
ATOM 838 C CA . GLN A 1 105 ? 19.599 8.783 -25.545 1.00 96.69 105 GLN A CA 1
ATOM 839 C C . GLN A 1 105 ? 20.051 9.553 -26.800 1.00 96.69 105 GLN A C 1
ATOM 841 O O . GLN A 1 105 ? 19.292 10.349 -27.352 1.00 96.69 105 GLN A O 1
ATOM 846 N N . SER A 1 106 ? 21.295 9.355 -27.241 1.00 97.00 106 SER A N 1
ATOM 847 C CA . SER A 1 106 ? 21.858 9.997 -28.433 1.00 97.00 106 SER A CA 1
ATOM 848 C C . SER A 1 106 ? 21.481 9.230 -29.697 1.00 97.00 106 SER A C 1
ATOM 850 O O . SER A 1 106 ? 21.191 9.848 -30.720 1.00 97.00 106 SER A O 1
ATOM 852 N N . THR A 1 107 ? 21.489 7.894 -29.635 1.00 96.50 107 THR A N 1
ATOM 853 C CA . THR A 1 107 ? 21.180 7.020 -30.783 1.00 96.50 107 THR A CA 1
ATOM 854 C C . THR A 1 107 ? 19.758 6.463 -30.770 1.00 96.50 107 THR A C 1
ATOM 856 O O . THR A 1 107 ? 19.225 6.131 -31.826 1.00 96.50 107 THR A O 1
ATOM 859 N N . LYS A 1 108 ? 19.123 6.409 -29.596 1.00 96.75 108 LYS A N 1
ATOM 860 C CA . LYS A 1 108 ? 17.739 5.957 -29.392 1.00 96.75 108 LYS A CA 1
ATOM 861 C C . LYS A 1 108 ? 17.003 6.865 -28.418 1.00 96.75 108 LYS A C 1
ATOM 863 O O . LYS A 1 108 ? 17.598 7.733 -27.789 1.00 96.75 108 LYS A O 1
ATOM 868 N N . ASN A 1 109 ? 15.699 6.670 -28.263 1.00 96.06 109 ASN A N 1
ATOM 869 C CA . ASN A 1 109 ? 14.958 7.368 -27.219 1.00 96.06 109 ASN A CA 1
ATOM 870 C C . ASN A 1 109 ? 15.221 6.756 -25.829 1.00 96.06 109 ASN A C 1
ATOM 872 O O . ASN A 1 109 ? 15.637 5.606 -25.701 1.00 96.06 109 ASN A O 1
ATOM 876 N N . LYS A 1 110 ? 14.910 7.522 -24.776 1.00 96.50 110 LYS A N 1
ATOM 877 C CA . LYS A 1 110 ? 14.885 7.032 -23.391 1.00 96.50 110 LYS A CA 1
ATOM 878 C C . LYS A 1 110 ? 13.883 5.882 -23.246 1.00 96.50 110 LYS A C 1
ATOM 880 O O . LYS A 1 110 ? 12.720 6.060 -23.619 1.00 96.50 110 LYS A O 1
ATOM 885 N N . ILE A 1 111 ? 14.317 4.764 -22.668 1.00 97.38 111 ILE A N 1
ATOM 886 C CA . ILE A 1 111 ? 13.488 3.595 -22.350 1.00 97.38 111 ILE A CA 1
ATOM 887 C C . ILE A 1 111 ? 13.548 3.383 -20.834 1.00 97.38 111 ILE A C 1
ATOM 889 O O . ILE A 1 111 ? 14.635 3.290 -20.270 1.00 97.38 111 ILE A O 1
ATOM 893 N N . MET A 1 112 ? 12.405 3.308 -20.150 1.00 96.81 112 MET A N 1
ATOM 894 C CA . MET A 1 112 ? 12.408 2.926 -18.731 1.00 96.81 112 MET A CA 1
ATOM 895 C C . MET A 1 112 ? 12.468 1.401 -18.626 1.00 96.81 112 MET A C 1
ATOM 897 O O . MET A 1 112 ? 11.491 0.721 -18.942 1.00 96.81 112 MET A O 1
ATOM 901 N N . GLY A 1 113 ? 13.635 0.882 -18.246 1.00 96.25 113 GLY A N 1
ATOM 902 C CA . GLY A 1 113 ? 13.891 -0.548 -18.095 1.00 96.25 113 GLY A CA 1
ATOM 903 C C . GLY A 1 113 ? 13.717 -1.024 -16.654 1.00 96.25 113 GLY A C 1
ATOM 904 O O . GLY A 1 113 ? 14.130 -0.330 -15.727 1.00 96.25 113 GLY A O 1
ATOM 905 N N . PHE A 1 114 ? 13.144 -2.212 -16.491 1.00 97.94 114 PHE A N 1
ATOM 906 C CA . PHE A 1 114 ? 13.056 -2.937 -15.225 1.00 97.94 114 PHE A CA 1
ATOM 907 C C . PHE A 1 114 ? 13.663 -4.332 -15.386 1.00 97.94 114 PHE A C 1
ATOM 909 O O . PHE A 1 114 ? 13.533 -4.925 -16.455 1.00 97.94 114 PHE A O 1
ATOM 916 N N . SER A 1 115 ? 14.287 -4.859 -14.335 1.00 97.50 115 SER A N 1
ATOM 917 C CA . SER A 1 115 ? 14.913 -6.183 -14.334 1.00 97.50 115 SER A CA 1
ATOM 918 C C . SER A 1 115 ? 14.402 -7.024 -13.164 1.00 97.50 115 SER A C 1
ATOM 920 O O . SER A 1 115 ? 14.885 -6.864 -12.043 1.00 97.50 115 SER A O 1
ATOM 922 N N . PRO A 1 116 ? 13.366 -7.856 -13.356 1.00 97.38 116 PRO A N 1
ATOM 923 C CA . PRO A 1 116 ? 12.912 -8.778 -12.324 1.00 97.38 116 PRO A CA 1
ATOM 924 C C . PRO A 1 116 ? 13.871 -9.964 -12.171 1.00 97.38 116 PRO A C 1
ATOM 926 O O . PRO A 1 116 ? 14.287 -10.547 -13.170 1.00 97.38 116 PRO A O 1
ATOM 929 N N . GLU A 1 117 ? 14.129 -10.367 -10.929 1.00 96.69 117 GLU A N 1
ATOM 930 C CA . GLU A 1 117 ? 14.910 -11.557 -10.571 1.00 96.69 117 GLU A CA 1
ATOM 931 C C . GLU A 1 117 ? 13.971 -12.660 -10.071 1.00 96.69 117 GLU A C 1
ATOM 933 O O . GLU A 1 117 ? 13.536 -12.643 -8.918 1.00 96.69 117 GLU A O 1
ATOM 938 N N . ALA A 1 118 ? 13.600 -13.603 -10.936 1.00 96.25 118 ALA A N 1
ATOM 939 C CA . ALA A 1 118 ? 12.536 -14.562 -10.662 1.00 96.25 118 ALA A CA 1
ATOM 940 C C . ALA A 1 118 ? 12.979 -15.809 -9.881 1.00 96.25 118 ALA A C 1
ATOM 942 O O . ALA A 1 118 ? 13.987 -16.432 -10.201 1.00 96.25 118 ALA A O 1
ATOM 943 N N . GLY A 1 119 ? 12.180 -16.197 -8.880 1.00 94.31 119 GLY A N 1
ATOM 944 C CA . GLY A 1 119 ? 12.473 -17.313 -7.974 1.00 94.31 119 GLY A CA 1
ATOM 945 C C . GLY A 1 119 ? 13.229 -16.851 -6.729 1.00 94.31 119 GLY A C 1
ATOM 946 O O . GLY A 1 119 ? 13.962 -15.864 -6.774 1.00 94.31 119 GLY A O 1
ATOM 947 N N . ASP A 1 120 ? 13.030 -17.539 -5.605 1.00 89.50 120 ASP A N 1
ATOM 948 C CA . ASP A 1 120 ? 13.791 -17.267 -4.378 1.00 89.50 120 ASP A CA 1
ATOM 949 C C . ASP A 1 120 ? 15.154 -17.990 -4.376 1.00 89.50 120 ASP A C 1
ATOM 951 O O . ASP A 1 120 ? 15.539 -18.667 -5.331 1.00 89.50 120 ASP A O 1
ATOM 955 N N . ALA A 1 121 ? 15.917 -17.851 -3.292 1.00 87.56 121 ALA A N 1
ATOM 956 C CA . ALA A 1 121 ? 17.209 -18.520 -3.164 1.00 87.56 121 ALA A CA 1
ATOM 957 C C . ALA A 1 121 ? 17.121 -20.056 -3.064 1.00 87.56 121 ALA A C 1
ATOM 959 O O . ALA A 1 121 ? 18.106 -20.731 -3.363 1.00 87.56 121 ALA A O 1
ATOM 960 N N . ASN A 1 122 ? 15.979 -20.620 -2.649 1.00 89.25 122 ASN A N 1
ATOM 961 C CA . ASN A 1 122 ? 15.763 -22.071 -2.644 1.00 89.25 122 ASN A CA 1
ATOM 962 C C . ASN A 1 122 ? 15.484 -22.593 -4.058 1.00 89.25 122 ASN A C 1
ATOM 964 O O . ASN A 1 122 ? 15.872 -23.715 -4.386 1.00 89.25 122 ASN A O 1
ATOM 968 N N . ASP A 1 123 ? 14.814 -21.784 -4.881 1.00 93.75 123 ASP A N 1
ATOM 969 C CA . ASP A 1 123 ? 14.602 -22.043 -6.303 1.00 93.75 123 ASP A CA 1
ATOM 970 C C . ASP A 1 123 ? 15.936 -21.960 -7.079 1.00 93.75 123 ASP A C 1
ATOM 972 O O . ASP A 1 123 ? 16.254 -22.843 -7.885 1.00 93.75 123 ASP A O 1
ATOM 976 N N . GLY A 1 124 ? 16.749 -20.933 -6.802 1.00 92.38 124 GLY A N 1
ATOM 977 C CA . GLY A 1 124 ? 18.040 -20.707 -7.455 1.00 92.38 124 GLY A CA 1
ATOM 978 C C . GLY A 1 124 ? 17.928 -20.617 -8.987 1.00 92.38 124 GLY A C 1
ATOM 979 O O . GLY A 1 124 ? 16.893 -20.249 -9.535 1.00 92.38 124 GLY A O 1
ATOM 980 N N . PHE A 1 125 ? 18.988 -20.999 -9.707 1.00 95.88 125 PHE A N 1
ATOM 981 C CA . PHE A 1 125 ? 18.972 -21.060 -11.183 1.00 95.88 125 PHE A CA 1
ATOM 982 C C . PHE A 1 125 ? 18.243 -22.291 -11.750 1.00 95.88 125 PHE A C 1
ATOM 984 O O . PHE A 1 125 ? 17.979 -22.362 -12.950 1.00 95.88 125 PHE A O 1
ATOM 991 N N . TRP A 1 126 ? 17.962 -23.293 -10.910 1.00 95.31 126 TRP A N 1
ATOM 992 C CA . TRP A 1 126 ? 17.450 -24.601 -11.332 1.00 95.31 126 TRP A CA 1
ATOM 993 C C . TRP A 1 126 ? 16.252 -25.029 -10.472 1.00 95.31 126 TRP A C 1
ATOM 995 O O . TRP A 1 126 ? 16.337 -26.043 -9.767 1.00 95.31 126 TRP A O 1
ATOM 1005 N N . PRO A 1 127 ? 15.134 -24.280 -10.520 1.00 95.12 127 PRO A N 1
ATOM 1006 C CA . PRO A 1 127 ? 13.959 -24.588 -9.719 1.00 95.12 127 PRO A CA 1
ATOM 1007 C C . PRO A 1 127 ? 13.389 -25.968 -10.057 1.00 95.12 127 PRO A C 1
ATOM 1009 O O . PRO A 1 127 ? 13.522 -26.476 -11.176 1.00 95.12 127 PRO A O 1
ATOM 1012 N N . GLN A 1 128 ? 12.696 -26.573 -9.090 1.00 95.75 128 GLN A N 1
ATOM 1013 C CA . GLN A 1 128 ? 11.925 -27.789 -9.346 1.00 95.75 128 GLN A CA 1
ATOM 1014 C C . GLN A 1 128 ? 10.833 -27.524 -10.394 1.00 95.75 128 GLN A C 1
ATOM 1016 O O . GLN A 1 128 ? 10.304 -26.420 -10.512 1.00 95.75 128 GLN A O 1
ATOM 1021 N N . ILE A 1 129 ? 10.467 -28.544 -11.174 1.00 96.88 129 ILE A N 1
ATOM 1022 C CA . ILE A 1 129 ? 9.503 -28.386 -12.279 1.00 96.88 129 ILE A CA 1
ATOM 1023 C C . ILE A 1 129 ? 8.144 -27.868 -11.778 1.00 96.88 129 ILE A C 1
ATOM 1025 O O . ILE A 1 129 ? 7.492 -27.079 -12.459 1.00 96.88 129 ILE A O 1
ATOM 1029 N N . ASP A 1 130 ? 7.725 -28.281 -10.583 1.00 97.19 130 ASP A N 1
ATOM 1030 C CA . ASP A 1 130 ? 6.482 -27.833 -9.948 1.00 97.19 130 ASP A CA 1
ATOM 1031 C C . ASP A 1 130 ? 6.528 -26.372 -9.462 1.00 97.19 130 ASP A C 1
ATOM 1033 O O . ASP A 1 130 ? 5.477 -25.788 -9.200 1.00 97.19 130 ASP A O 1
ATOM 1037 N N . ARG A 1 131 ? 7.715 -25.753 -9.411 1.00 96.75 131 ARG A N 1
ATOM 1038 C CA . ARG A 1 131 ? 7.919 -24.336 -9.079 1.00 96.75 131 ARG A CA 1
ATOM 1039 C C . ARG A 1 131 ? 7.805 -23.397 -10.277 1.00 96.75 131 ARG A C 1
ATOM 1041 O O . ARG A 1 131 ? 7.558 -22.212 -10.074 1.00 96.75 131 ARG A O 1
ATOM 1048 N N . ILE A 1 132 ? 7.874 -23.902 -11.512 1.00 95.44 132 ILE A N 1
ATOM 1049 C CA . ILE A 1 132 ? 7.814 -23.072 -12.731 1.00 95.44 132 ILE A CA 1
ATOM 1050 C C . ILE A 1 132 ? 6.537 -22.220 -12.774 1.00 95.44 132 ILE A C 1
ATOM 1052 O O . ILE A 1 132 ? 6.600 -21.008 -12.970 1.00 95.44 132 ILE A O 1
ATOM 1056 N N . GLU A 1 133 ? 5.367 -22.838 -12.595 1.00 97.00 133 GLU A N 1
ATOM 1057 C CA . GLU A 1 133 ? 4.089 -22.123 -12.675 1.00 97.00 133 GLU A CA 1
ATOM 1058 C C . GLU A 1 133 ? 3.866 -21.163 -11.489 1.00 97.00 133 GLU A C 1
ATOM 1060 O O . GLU A 1 133 ? 3.459 -20.026 -11.740 1.00 97.00 133 GLU A O 1
ATOM 1065 N N . PRO A 1 134 ? 4.149 -21.541 -10.223 1.00 95.38 134 PRO A N 1
ATOM 1066 C CA . PRO A 1 134 ? 4.156 -20.602 -9.102 1.00 95.38 134 PRO A CA 1
ATOM 1067 C C . PRO A 1 134 ? 5.042 -19.369 -9.321 1.00 95.38 134 PRO A C 1
ATOM 1069 O O . PRO A 1 134 ? 4.563 -18.255 -9.115 1.00 95.38 134 PRO A O 1
ATOM 1072 N N . ILE A 1 135 ? 6.283 -19.549 -9.789 1.00 95.50 135 ILE A N 1
ATOM 1073 C CA . ILE A 1 135 ? 7.202 -18.437 -10.074 1.00 95.50 135 ILE A CA 1
ATOM 1074 C C . ILE A 1 135 ? 6.644 -17.577 -11.212 1.00 95.50 135 ILE A C 1
ATOM 1076 O O . ILE A 1 135 ? 6.511 -16.369 -11.074 1.00 95.50 135 ILE A O 1
ATOM 1080 N N . ALA A 1 136 ? 6.225 -18.170 -12.331 1.00 95.88 136 ALA A N 1
ATOM 1081 C CA . ALA A 1 136 ? 5.667 -17.390 -13.437 1.00 95.88 136 ALA A CA 1
ATOM 1082 C C . ALA A 1 136 ? 4.439 -16.558 -13.010 1.00 95.88 136 ALA A C 1
ATOM 1084 O O . ALA A 1 136 ? 4.276 -15.415 -13.441 1.00 95.88 136 ALA A O 1
ATOM 1085 N N . LYS A 1 137 ? 3.584 -17.106 -12.135 1.00 95.00 137 LYS A N 1
ATOM 1086 C CA . LYS A 1 137 ? 2.413 -16.400 -11.596 1.00 95.00 137 LYS A CA 1
ATOM 1087 C C . LYS A 1 137 ? 2.791 -15.221 -10.702 1.00 95.00 137 LYS A C 1
ATOM 1089 O O . LYS A 1 137 ? 2.143 -14.184 -10.823 1.00 95.00 137 LYS A O 1
ATOM 1094 N N . SER A 1 138 ? 3.818 -15.340 -9.858 1.00 92.88 138 SER A N 1
ATOM 1095 C CA . SER A 1 138 ? 4.213 -14.256 -8.943 1.00 92.88 138 SER A CA 1
ATOM 1096 C C . SER A 1 138 ? 4.783 -13.024 -9.663 1.00 92.88 138 SER A C 1
ATOM 1098 O O . SER A 1 138 ? 4.747 -11.925 -9.113 1.00 92.88 138 SER A O 1
ATOM 1100 N N . PHE A 1 139 ? 5.225 -13.175 -10.918 1.00 94.62 139 PHE A N 1
ATOM 1101 C CA . PHE A 1 139 ? 5.728 -12.088 -11.769 1.00 94.62 139 PHE A CA 1
ATOM 1102 C C . PHE A 1 139 ? 4.751 -11.641 -12.867 1.00 94.62 139 PHE A C 1
ATOM 1104 O O . PHE A 1 139 ? 5.018 -10.668 -13.576 1.00 94.62 139 PHE A O 1
ATOM 1111 N N . ALA A 1 140 ? 3.615 -12.323 -13.043 1.00 94.12 140 ALA A N 1
ATOM 1112 C CA . ALA A 1 140 ? 2.692 -12.051 -14.145 1.00 94.12 140 ALA A CA 1
ATOM 1113 C C . ALA A 1 140 ? 2.148 -10.611 -14.119 1.00 94.12 140 ALA A C 1
ATOM 1115 O O . ALA A 1 140 ? 2.069 -9.960 -15.162 1.00 94.12 140 ALA A O 1
ATOM 1116 N N . GLU A 1 141 ? 1.830 -10.090 -12.930 1.00 91.62 141 GLU A N 1
ATOM 1117 C CA . GLU A 1 141 ? 1.284 -8.738 -12.770 1.00 91.62 141 GLU A CA 1
ATOM 1118 C C . GLU A 1 141 ? 2.235 -7.645 -13.254 1.00 91.62 141 GLU A C 1
ATOM 1120 O O . GLU A 1 141 ? 1.781 -6.684 -13.874 1.00 91.62 141 GLU A O 1
ATOM 1125 N N . MET A 1 142 ? 3.547 -7.822 -13.075 1.00 95.25 142 MET A N 1
ATOM 1126 C CA . MET A 1 142 ? 4.555 -6.887 -13.578 1.00 95.25 142 MET A CA 1
ATOM 1127 C C . MET A 1 142 ? 4.416 -6.674 -15.091 1.00 95.25 142 MET A C 1
ATOM 1129 O O . MET A 1 142 ? 4.424 -5.538 -15.565 1.00 95.25 142 MET A O 1
ATOM 1133 N N . ASN A 1 143 ? 4.208 -7.756 -15.848 1.00 94.44 143 ASN A N 1
ATOM 1134 C CA . ASN A 1 143 ? 4.012 -7.690 -17.297 1.00 94.44 143 ASN A CA 1
ATOM 1135 C C . ASN A 1 143 ? 2.717 -6.961 -17.667 1.00 94.44 143 ASN A C 1
ATOM 1137 O O . ASN A 1 143 ? 2.700 -6.148 -18.595 1.00 94.44 143 ASN A O 1
ATOM 1141 N N . PHE A 1 144 ? 1.628 -7.234 -16.943 1.00 92.81 144 PHE A N 1
ATOM 1142 C CA . PHE A 1 144 ? 0.350 -6.567 -17.181 1.00 92.81 144 PHE A CA 1
ATOM 1143 C C . PHE A 1 144 ? 0.448 -5.068 -16.898 1.00 92.81 144 PHE A C 1
ATOM 1145 O O . PHE A 1 144 ? 0.032 -4.269 -17.737 1.00 92.81 144 PHE A O 1
ATOM 1152 N N . TYR A 1 145 ? 1.060 -4.672 -15.782 1.00 93.75 145 TYR A N 1
ATOM 1153 C CA . TYR A 1 145 ? 1.263 -3.264 -15.457 1.00 93.75 145 TYR A CA 1
ATOM 1154 C C . TYR A 1 145 ? 2.182 -2.561 -16.450 1.00 93.75 145 TYR A C 1
ATOM 1156 O O . TYR A 1 145 ? 1.848 -1.463 -16.885 1.00 93.75 145 TYR A O 1
ATOM 1164 N N . LEU A 1 146 ? 3.267 -3.194 -16.905 1.00 94.44 146 LEU A N 1
ATOM 1165 C CA . LEU A 1 146 ? 4.130 -2.608 -17.934 1.00 94.44 146 LEU A CA 1
ATOM 1166 C C . LEU A 1 146 ? 3.348 -2.306 -19.225 1.00 94.44 146 LEU A C 1
ATOM 1168 O O . LEU A 1 146 ? 3.483 -1.227 -19.806 1.00 94.44 146 LEU A O 1
ATOM 1172 N N . ALA A 1 147 ? 2.472 -3.225 -19.646 1.00 92.62 147 ALA A N 1
ATOM 1173 C CA . ALA A 1 147 ? 1.591 -3.008 -20.791 1.00 92.62 147 ALA A CA 1
ATOM 1174 C C . ALA A 1 147 ? 0.576 -1.873 -20.545 1.00 92.62 147 ALA A C 1
ATOM 1176 O O . ALA A 1 147 ? 0.306 -1.080 -21.451 1.00 92.62 147 ALA A O 1
ATOM 1177 N N . LEU A 1 148 ? 0.042 -1.752 -19.324 1.00 93.31 148 LEU A N 1
ATOM 1178 C CA . LEU A 1 148 ? -0.852 -0.656 -18.935 1.00 93.31 148 LEU A CA 1
ATOM 1179 C C . LEU A 1 148 ? -0.135 0.699 -18.952 1.00 93.31 148 LEU A C 1
ATOM 1181 O O . LEU A 1 148 ? -0.633 1.646 -19.568 1.00 93.31 148 LEU A O 1
ATOM 1185 N N . PHE A 1 149 ? 1.053 0.786 -18.351 1.00 95.25 149 PHE A N 1
ATOM 1186 C CA . PHE A 1 149 ? 1.885 1.989 -18.327 1.00 95.25 149 PHE A CA 1
ATOM 1187 C C . PHE A 1 149 ? 2.295 2.437 -19.731 1.00 95.25 149 PHE A C 1
ATOM 1189 O O . PHE A 1 149 ? 2.408 3.634 -19.981 1.00 95.25 149 PHE A O 1
ATOM 1196 N N . ALA A 1 150 ? 2.474 1.519 -20.685 1.00 93.94 150 ALA A N 1
ATOM 1197 C CA . ALA A 1 150 ? 2.760 1.889 -22.072 1.00 93.94 150 ALA A CA 1
ATOM 1198 C C . ALA A 1 150 ? 1.585 2.625 -22.751 1.00 93.94 150 ALA A C 1
ATOM 1200 O O . ALA A 1 150 ? 1.805 3.423 -23.668 1.00 93.94 150 ALA A O 1
ATOM 1201 N N . GLY A 1 151 ? 0.352 2.353 -22.311 1.00 93.81 151 GLY A N 1
ATOM 1202 C CA . GLY A 1 151 ? -0.885 2.880 -22.882 1.00 93.81 151 GLY A CA 1
ATOM 1203 C C . GLY A 1 151 ? -1.490 4.050 -22.104 1.00 93.81 151 GLY A C 1
ATOM 1204 O O . GLY A 1 151 ? -0.793 4.860 -21.493 1.00 93.81 151 GLY A O 1
ATOM 1205 N N . LYS A 1 152 ? -2.826 4.156 -22.167 1.00 94.62 152 LYS A N 1
ATOM 1206 C CA . LYS A 1 152 ? -3.641 5.155 -21.455 1.00 94.62 152 LYS A CA 1
ATOM 1207 C C . LYS A 1 152 ? -4.172 4.555 -20.162 1.00 94.62 152 LYS A C 1
ATOM 1209 O O . LYS A 1 152 ? -5.279 4.018 -20.142 1.00 94.62 152 LYS A O 1
ATOM 1214 N N . TYR A 1 153 ? -3.380 4.625 -19.103 1.00 94.69 153 TYR A N 1
ATOM 1215 C CA . TYR A 1 153 ? -3.702 4.036 -17.808 1.00 94.69 153 TYR A CA 1
ATOM 1216 C C . TYR A 1 153 ? -3.808 5.096 -16.714 1.00 94.69 153 TYR A C 1
ATOM 1218 O O . TYR A 1 153 ? -3.109 6.111 -16.745 1.00 94.69 153 TYR A O 1
ATOM 1226 N N . ALA A 1 154 ? -4.693 4.851 -15.756 1.00 93.12 154 ALA A N 1
ATOM 1227 C CA . ALA A 1 154 ? -4.815 5.646 -14.552 1.00 93.12 154 ALA A CA 1
ATOM 1228 C C . ALA A 1 154 ? -5.200 4.754 -13.376 1.00 93.12 154 ALA A C 1
ATOM 1230 O O . ALA A 1 154 ? -6.041 3.865 -13.527 1.00 93.12 154 ALA A O 1
ATOM 1231 N N . GLU A 1 155 ? -4.621 5.039 -12.215 1.00 91.50 155 GLU A N 1
ATOM 1232 C CA . GLU A 1 155 ? -5.093 4.493 -10.949 1.00 91.50 155 GLU A CA 1
ATOM 1233 C C . GLU A 1 155 ? -6.162 5.397 -10.351 1.00 91.50 155 GLU A C 1
ATOM 1235 O O . GLU A 1 155 ? -6.124 6.619 -10.503 1.00 91.50 155 GLU A O 1
ATOM 1240 N N . ILE A 1 156 ? -7.126 4.776 -9.680 1.00 92.38 156 ILE A N 1
ATOM 1241 C CA . ILE A 1 156 ? -8.191 5.453 -8.951 1.00 92.38 156 ILE A CA 1
ATOM 1242 C C . ILE A 1 156 ? -8.122 5.049 -7.486 1.00 92.38 156 ILE A C 1
ATOM 1244 O O . ILE A 1 156 ? -8.009 3.865 -7.167 1.00 92.38 156 ILE A O 1
ATOM 1248 N N . SER A 1 157 ? -8.217 6.028 -6.599 1.00 90.88 157 SER A N 1
ATOM 1249 C CA . SER A 1 157 ? -8.314 5.818 -5.161 1.00 90.88 157 SER A CA 1
ATOM 1250 C C . SER A 1 157 ? -9.663 6.307 -4.654 1.00 90.88 157 SER A C 1
ATOM 1252 O O . SER A 1 157 ? -10.198 7.335 -5.076 1.00 90.88 157 SER A O 1
ATOM 1254 N N . ASP A 1 158 ? -10.239 5.551 -3.723 1.00 92.31 158 ASP A N 1
ATOM 1255 C CA . ASP A 1 158 ? -11.438 5.987 -3.028 1.00 92.31 158 ASP A CA 1
ATOM 1256 C C . ASP A 1 158 ? -11.080 7.031 -1.960 1.00 92.31 158 ASP A C 1
ATOM 1258 O O . ASP A 1 158 ? -10.312 6.749 -1.040 1.00 92.31 158 ASP A O 1
ATOM 1262 N N . ALA A 1 159 ? -11.665 8.225 -2.069 1.00 91.62 159 ALA A N 1
ATOM 1263 C CA . ALA A 1 159 ? -11.393 9.361 -1.187 1.00 91.62 159 ALA A CA 1
ATOM 1264 C C . ALA A 1 159 ? -12.454 9.520 -0.079 1.00 91.62 159 ALA A C 1
ATOM 1266 O O . ALA A 1 159 ? -12.656 10.611 0.465 1.00 91.62 159 ALA A O 1
ATOM 1267 N N . ASN A 1 160 ? -13.187 8.447 0.238 1.00 91.44 160 ASN A N 1
ATOM 1268 C CA . ASN A 1 160 ? -14.232 8.446 1.257 1.00 91.44 160 ASN A CA 1
ATOM 1269 C C . ASN A 1 160 ? -13.762 7.736 2.524 1.00 91.44 160 ASN A C 1
ATOM 1271 O O . ASN A 1 160 ? -12.963 6.798 2.493 1.00 91.44 160 ASN A O 1
ATOM 1275 N N . THR A 1 161 ? -14.368 8.102 3.651 1.00 89.31 161 THR A N 1
ATOM 1276 C CA . THR A 1 161 ? -14.249 7.322 4.885 1.00 89.31 161 THR A CA 1
ATOM 1277 C C . THR A 1 161 ? -14.714 5.885 4.658 1.00 89.31 161 THR A C 1
ATOM 1279 O O . THR A 1 161 ? -15.525 5.610 3.771 1.00 89.31 161 THR A O 1
ATOM 1282 N N . LYS A 1 162 ? -14.204 4.940 5.453 1.00 89.50 162 LYS A N 1
ATOM 1283 C CA . LYS A 1 162 ? -14.650 3.537 5.409 1.00 89.50 162 LYS A CA 1
ATOM 1284 C C . LYS A 1 162 ? -16.143 3.393 5.723 1.00 89.50 162 LYS A C 1
ATOM 1286 O O . LYS A 1 162 ? -16.816 2.526 5.174 1.00 89.50 162 LYS A O 1
ATOM 1291 N N . PHE A 1 163 ? -16.659 4.290 6.558 1.00 92.31 163 PHE A N 1
ATOM 1292 C CA . PHE A 1 163 ? -18.045 4.316 7.003 1.00 92.31 163 PHE A CA 1
ATOM 1293 C C . PHE A 1 163 ? -18.895 5.289 6.184 1.00 92.31 163 PHE A C 1
ATOM 1295 O O . PHE A 1 163 ? -18.465 6.416 5.923 1.00 92.31 163 PHE A O 1
ATOM 1302 N N . LEU A 1 164 ? -20.109 4.869 5.821 1.00 93.31 164 LEU A N 1
ATOM 1303 C CA . LEU A 1 164 ? -21.115 5.684 5.135 1.00 93.31 164 LEU A CA 1
ATOM 1304 C C . LEU A 1 164 ? -22.421 5.699 5.937 1.00 93.31 164 LEU A C 1
ATOM 1306 O O . LEU A 1 164 ? -22.927 4.655 6.338 1.00 93.31 164 LEU A O 1
ATOM 1310 N N . ASN A 1 165 ? -23.002 6.886 6.115 1.00 87.44 165 ASN A N 1
ATOM 1311 C CA . ASN A 1 165 ? -24.202 7.091 6.943 1.00 87.44 165 ASN A CA 1
ATOM 1312 C C . ASN A 1 165 ? -25.478 7.375 6.143 1.00 87.44 165 ASN A C 1
ATOM 1314 O O . ASN A 1 165 ? -26.527 7.660 6.716 1.00 87.44 165 ASN A O 1
ATOM 1318 N N . GLY A 1 166 ? -25.400 7.318 4.816 1.00 90.56 166 GLY A N 1
ATOM 1319 C CA . GLY A 1 166 ? -26.528 7.591 3.938 1.00 90.56 166 GLY A CA 1
ATOM 1320 C C . GLY A 1 166 ? -26.101 7.797 2.493 1.00 90.56 166 GLY A C 1
ATOM 1321 O O . GLY A 1 166 ? -24.918 7.740 2.159 1.00 90.56 166 GLY A O 1
ATOM 1322 N N . SER A 1 167 ? -27.097 8.032 1.644 1.00 94.69 167 SER A N 1
ATOM 1323 C CA . SER A 1 167 ? -26.911 8.462 0.257 1.00 94.69 167 SER A CA 1
ATOM 1324 C C . SER A 1 167 ? -26.088 9.747 0.176 1.00 94.69 167 SER A C 1
ATOM 1326 O O . SER A 1 167 ? -26.138 10.589 1.075 1.00 94.69 167 SER A O 1
ATOM 1328 N N . GLY A 1 168 ? -25.366 9.926 -0.924 1.00 95.19 168 GLY A N 1
ATOM 1329 C CA . GLY A 1 168 ? -24.514 11.090 -1.122 1.00 95.19 168 GLY A CA 1
ATOM 1330 C C . GLY A 1 168 ? -23.501 10.877 -2.232 1.00 95.19 168 GLY A C 1
ATOM 1331 O O . GLY A 1 168 ? -23.651 9.995 -3.070 1.00 95.19 168 GLY A O 1
ATOM 1332 N N . TYR A 1 169 ? -22.457 11.693 -2.230 1.00 95.94 169 TYR A N 1
ATOM 1333 C CA . TYR A 1 169 ? -21.417 11.663 -3.249 1.00 95.94 169 TYR A CA 1
ATOM 1334 C C . TYR A 1 169 ? -20.239 10.813 -2.786 1.00 95.94 169 TYR A C 1
ATOM 1336 O O . TYR A 1 169 ? -19.622 11.126 -1.768 1.00 95.94 169 TYR A O 1
ATOM 1344 N N . LEU A 1 170 ? -19.921 9.769 -3.551 1.00 96.44 170 LEU A N 1
ATOM 1345 C CA . LEU A 1 170 ? -18.685 9.013 -3.390 1.00 96.44 170 LEU A CA 1
ATOM 1346 C C . LEU A 1 170 ? -17.581 9.730 -4.156 1.00 96.44 170 LEU A C 1
ATOM 1348 O O . LEU A 1 170 ? -17.655 9.870 -5.378 1.00 96.44 170 LEU A O 1
ATOM 1352 N N . LYS A 1 171 ? -16.601 10.235 -3.411 1.00 96.44 171 LYS A N 1
ATOM 1353 C CA . LYS A 1 171 ? -15.437 10.960 -3.918 1.00 96.44 171 LYS A CA 1
ATOM 1354 C C . LYS A 1 171 ? -14.332 10.000 -4.334 1.00 96.44 171 LYS A C 1
ATOM 1356 O O . LYS A 1 171 ? -14.130 8.973 -3.687 1.00 96.44 171 LYS A O 1
ATOM 1361 N N . PHE A 1 172 ? -13.583 10.375 -5.354 1.00 95.50 172 PHE A N 1
ATOM 1362 C CA . PHE A 1 172 ? -12.414 9.635 -5.803 1.00 95.50 172 PHE A CA 1
ATOM 1363 C C . PHE A 1 172 ? -11.327 10.592 -6.276 1.00 95.50 172 PHE A C 1
ATOM 1365 O O . PHE A 1 172 ? -11.628 11.675 -6.787 1.00 95.50 172 PHE A O 1
ATOM 1372 N N . ASP A 1 173 ? -10.082 10.143 -6.163 1.00 95.06 173 ASP A N 1
ATOM 1373 C CA . ASP A 1 173 ? -8.947 10.734 -6.860 1.00 95.06 173 ASP A CA 1
ATOM 1374 C C . ASP A 1 173 ? -8.524 9.792 -7.988 1.00 95.06 173 ASP A C 1
ATOM 1376 O O . ASP A 1 173 ? -8.625 8.572 -7.879 1.00 95.06 173 ASP A O 1
ATOM 1380 N N . VAL A 1 174 ? -8.060 10.353 -9.096 1.00 94.00 174 VAL A N 1
ATOM 1381 C CA . VAL A 1 174 ? -7.506 9.607 -10.223 1.00 94.00 174 VAL A CA 1
ATOM 1382 C C . VAL A 1 174 ? -6.135 10.167 -10.557 1.00 94.00 174 VAL A C 1
ATOM 1384 O O . VAL A 1 174 ? -5.957 11.383 -10.596 1.00 94.00 174 VAL A O 1
ATOM 1387 N N . GLN A 1 175 ? -5.168 9.304 -10.841 1.00 94.00 175 GLN A N 1
ATOM 1388 C CA . GLN A 1 175 ? -3.846 9.711 -11.300 1.00 94.00 175 GLN A CA 1
ATOM 1389 C C . GLN A 1 175 ? -3.504 9.000 -12.602 1.00 94.00 175 GLN A C 1
ATOM 1391 O O . GLN A 1 175 ? -3.571 7.778 -12.693 1.00 94.00 175 GLN A O 1
ATOM 1396 N N . SER A 1 176 ? -3.127 9.770 -13.622 1.00 94.94 176 SER A N 1
ATOM 1397 C CA . SER A 1 176 ? -2.709 9.217 -14.908 1.00 94.94 176 SER A CA 1
ATOM 1398 C C . SER A 1 176 ? -1.289 8.668 -14.815 1.00 94.94 176 SER A C 1
ATOM 1400 O O . SER A 1 176 ? -0.343 9.417 -14.581 1.00 94.94 176 SER A O 1
ATOM 1402 N N . LEU A 1 177 ? -1.138 7.371 -15.061 1.00 94.62 177 LEU A N 1
ATOM 1403 C CA . LEU A 1 177 ? 0.134 6.644 -15.000 1.00 94.62 177 LEU A CA 1
ATOM 1404 C C . LEU A 1 177 ? 0.540 6.052 -16.355 1.00 94.62 177 LEU A C 1
ATOM 1406 O O . LEU A 1 177 ? 1.609 5.480 -16.491 1.00 94.62 177 LEU A O 1
ATOM 1410 N N . GLY A 1 178 ? -0.304 6.185 -17.374 1.00 94.81 178 GLY A N 1
ATOM 1411 C CA . GLY A 1 178 ? 0.038 5.823 -18.742 1.00 94.81 178 GLY A CA 1
ATOM 1412 C C . GLY A 1 178 ? 0.977 6.832 -19.404 1.00 94.81 178 GLY A C 1
ATOM 1413 O O . GLY A 1 178 ? 0.816 8.041 -19.234 1.00 94.81 178 GLY A O 1
ATOM 1414 N N . LEU A 1 179 ? 1.917 6.345 -20.213 1.00 94.06 179 LEU A N 1
ATOM 1415 C CA . LEU A 1 179 ? 2.843 7.146 -21.020 1.00 94.06 179 LEU A CA 1
ATOM 1416 C C . LEU A 1 179 ? 2.245 7.589 -22.362 1.00 94.06 179 LEU A C 1
ATOM 1418 O O . LEU A 1 179 ? 2.880 8.329 -23.123 1.00 94.06 179 LEU A O 1
ATOM 1422 N N . ASP A 1 180 ? 1.052 7.115 -22.706 1.00 94.19 180 ASP A N 1
ATOM 1423 C CA . ASP A 1 180 ? 0.288 7.611 -23.842 1.00 94.19 180 ASP A CA 1
ATOM 1424 C C . ASP A 1 180 ? -0.617 8.759 -23.393 1.00 94.19 180 ASP A C 1
ATOM 1426 O O . ASP A 1 180 ? -1.696 8.566 -22.835 1.00 94.19 180 ASP A O 1
ATOM 1430 N N . THR A 1 181 ? -0.139 9.985 -23.580 1.00 93.81 181 THR A N 1
ATOM 1431 C CA . THR A 1 181 ? -0.803 11.189 -23.081 1.00 93.81 181 THR A CA 1
ATOM 1432 C C . THR A 1 181 ? -0.889 12.260 -24.174 1.00 93.81 181 THR A C 1
ATOM 1434 O O . THR A 1 181 ? -0.042 12.278 -25.069 1.00 93.81 181 THR A O 1
ATOM 1437 N N . PRO A 1 182 ? -1.897 13.156 -24.140 1.00 96.06 182 PRO A N 1
ATOM 1438 C CA . PRO A 1 182 ? -2.956 13.241 -23.135 1.00 96.06 182 PRO A CA 1
ATOM 1439 C C . PRO A 1 182 ? -3.984 12.098 -23.218 1.00 96.06 182 PRO A C 1
ATOM 1441 O O . PRO A 1 182 ? -4.331 11.586 -24.291 1.00 96.06 182 PRO A O 1
ATOM 1444 N N . ALA A 1 183 ? -4.492 11.699 -22.057 1.00 95.12 183 ALA A N 1
ATOM 1445 C CA . ALA A 1 183 ? -5.509 10.671 -21.899 1.00 95.12 183 ALA A CA 1
ATOM 1446 C C . ALA A 1 183 ? -6.856 11.275 -21.474 1.00 95.12 183 ALA A C 1
ATOM 1448 O O . ALA A 1 183 ? -6.947 12.395 -20.973 1.00 95.12 183 ALA A O 1
ATOM 1449 N N . THR A 1 184 ? -7.930 10.536 -21.733 1.00 95.12 184 THR A N 1
ATOM 1450 C CA . THR A 1 184 ? -9.282 10.860 -21.268 1.00 95.12 184 THR A CA 1
ATOM 1451 C C . THR A 1 184 ? -9.857 9.623 -20.610 1.00 95.12 184 THR A C 1
ATOM 1453 O O . THR A 1 184 ? -9.786 8.535 -21.189 1.00 95.12 184 THR A O 1
ATOM 1456 N N . PHE A 1 185 ? -10.418 9.801 -19.418 1.00 95.56 185 PHE A N 1
ATOM 1457 C CA . PHE A 1 185 ? -10.966 8.723 -18.606 1.00 95.56 185 PHE A CA 1
ATOM 1458 C C . PHE A 1 185 ? -12.439 8.984 -18.313 1.00 95.56 185 PHE A C 1
ATOM 1460 O O . PHE A 1 185 ? -12.807 10.066 -17.859 1.00 95.56 185 PHE A O 1
ATOM 1467 N N . THR A 1 186 ? -13.279 7.986 -18.578 1.00 96.19 186 THR A N 1
ATOM 1468 C CA . THR A 1 186 ? -14.682 7.967 -18.154 1.00 96.19 186 THR A CA 1
ATOM 1469 C C . THR A 1 186 ? -14.797 7.100 -16.911 1.00 96.19 186 THR A C 1
ATOM 1471 O O . THR A 1 186 ? -14.519 5.903 -16.963 1.00 96.19 186 THR A O 1
ATOM 1474 N N . ILE A 1 187 ? -15.205 7.705 -15.802 1.00 96.12 187 ILE A N 1
ATOM 1475 C CA . ILE A 1 187 ? -15.297 7.076 -14.488 1.00 96.12 187 ILE A CA 1
ATOM 1476 C C . ILE A 1 187 ? -16.767 6.846 -14.169 1.00 96.12 187 ILE A C 1
ATOM 1478 O O . ILE A 1 187 ? -17.590 7.757 -14.253 1.00 96.12 187 ILE A O 1
ATOM 1482 N N . SER A 1 188 ? -17.106 5.615 -13.808 1.00 96.12 188 SER A N 1
ATOM 1483 C CA . SER A 1 188 ? -18.455 5.229 -13.387 1.00 96.12 188 SER A CA 1
ATOM 1484 C C . SER A 1 188 ? -18.393 4.315 -12.171 1.00 96.12 188 SER A C 1
ATOM 1486 O O . SER A 1 188 ? -17.369 3.680 -11.927 1.00 96.12 188 SER A O 1
ATOM 1488 N N . ILE A 1 189 ? -19.485 4.245 -11.411 1.00 96.88 189 ILE A N 1
ATOM 1489 C CA . ILE A 1 189 ? -19.614 3.326 -10.278 1.00 96.88 189 ILE A CA 1
ATOM 1490 C C . ILE A 1 189 ? -20.524 2.175 -10.689 1.00 96.88 189 ILE A C 1
ATOM 1492 O O . ILE A 1 189 ? -21.626 2.396 -11.193 1.00 96.88 189 ILE A O 1
ATOM 1496 N N . VAL A 1 190 ? -20.072 0.947 -10.446 1.00 96.19 190 VAL A N 1
ATOM 1497 C CA . VAL A 1 190 ? -20.872 -0.264 -10.643 1.00 96.19 190 VAL A CA 1
ATOM 1498 C C . VAL A 1 190 ? -21.070 -0.927 -9.278 1.00 96.19 190 VAL A C 1
ATOM 1500 O O . VAL A 1 190 ? -20.102 -1.442 -8.715 1.00 96.19 190 VAL A O 1
ATOM 1503 N N . PRO A 1 191 ? -22.290 -0.902 -8.711 1.00 96.62 191 PRO A N 1
ATOM 1504 C CA . PRO A 1 191 ? -22.593 -1.620 -7.479 1.00 96.62 191 PRO A CA 1
ATOM 1505 C C . PRO A 1 191 ? -22.349 -3.119 -7.644 1.00 96.62 191 PRO A C 1
ATOM 1507 O O . PRO A 1 191 ? -22.761 -3.704 -8.646 1.00 96.62 191 PRO A O 1
ATOM 1510 N N . THR A 1 192 ? -21.720 -3.747 -6.654 1.00 96.06 192 THR A N 1
ATOM 1511 C CA . THR A 1 192 ? -21.502 -5.204 -6.626 1.00 96.06 192 THR A CA 1
ATOM 1512 C C . THR A 1 192 ? -22.421 -5.910 -5.630 1.00 96.06 192 THR A C 1
ATOM 1514 O O . THR A 1 192 ? -22.473 -7.138 -5.595 1.00 96.06 192 THR A O 1
ATOM 1517 N N . ASN A 1 193 ? -23.203 -5.150 -4.858 1.00 95.81 193 ASN A N 1
ATOM 1518 C CA . ASN A 1 193 ? -24.272 -5.658 -4.010 1.00 95.81 193 ASN A CA 1
ATOM 1519 C C . ASN A 1 193 ? -25.509 -4.737 -4.037 1.00 95.81 193 ASN A C 1
ATOM 1521 O O . ASN A 1 193 ? -25.509 -3.670 -4.650 1.00 95.81 193 ASN A O 1
ATOM 1525 N N . SER A 1 194 ? -26.581 -5.145 -3.355 1.00 95.94 194 SER A N 1
ATOM 1526 C CA . SER A 1 194 ? -27.854 -4.410 -3.314 1.00 95.94 194 SER A CA 1
ATOM 1527 C C . SER A 1 194 ? -27.861 -3.200 -2.370 1.00 95.94 194 SER A C 1
ATOM 1529 O O . SER A 1 194 ? -28.925 -2.633 -2.118 1.00 95.94 194 SER A O 1
ATOM 1531 N N . ALA A 1 195 ? -26.716 -2.817 -1.795 1.00 97.38 195 ALA A N 1
ATOM 1532 C CA . ALA A 1 195 ? -26.645 -1.694 -0.867 1.00 97.38 195 ALA A CA 1
ATOM 1533 C C . ALA A 1 195 ? -26.803 -0.343 -1.576 1.00 97.38 195 ALA A C 1
ATOM 1535 O O . ALA A 1 195 ? -27.342 0.592 -0.988 1.00 97.38 195 ALA A O 1
ATOM 1536 N N . ILE A 1 196 ? -26.376 -0.247 -2.839 1.00 97.88 196 ILE A N 1
ATOM 1537 C CA . ILE A 1 196 ? -26.584 0.923 -3.697 1.00 97.88 196 ILE A CA 1
ATOM 1538 C C . ILE A 1 196 ? -27.739 0.617 -4.653 1.00 97.88 196 ILE A C 1
ATOM 1540 O O . ILE A 1 196 ? -27.693 -0.341 -5.418 1.00 97.88 196 ILE A O 1
ATOM 1544 N N . THR A 1 197 ? -28.778 1.446 -4.615 1.00 97.62 197 THR A N 1
ATOM 1545 C CA . THR A 1 197 ? -30.002 1.291 -5.423 1.00 97.62 197 THR A CA 1
ATOM 1546 C C . THR A 1 197 ? -29.966 2.092 -6.719 1.00 97.62 197 THR A C 1
ATOM 1548 O O . THR A 1 197 ? -30.593 1.702 -7.701 1.00 97.62 197 THR A O 1
ATOM 1551 N N . SER A 1 198 ? -29.214 3.194 -6.751 1.00 97.81 198 SER A N 1
ATOM 1552 C CA . SER A 1 198 ? -28.971 3.963 -7.971 1.00 97.81 198 SER A CA 1
ATOM 1553 C C . SER A 1 198 ? -27.644 4.711 -7.914 1.00 97.81 198 SER A C 1
ATOM 1555 O O . SER A 1 198 ? -27.193 5.115 -6.840 1.00 97.81 198 SER A O 1
ATOM 1557 N N . VAL A 1 199 ? -27.066 4.951 -9.088 1.00 98.44 199 VAL A N 1
ATOM 1558 C CA . VAL A 1 199 ? -25.803 5.669 -9.296 1.00 98.44 199 VAL A CA 1
ATOM 1559 C C . VAL A 1 199 ? -26.046 6.834 -10.259 1.00 98.44 199 VAL A C 1
ATOM 1561 O O . VAL A 1 199 ? -26.871 6.728 -11.165 1.00 98.44 199 VAL A O 1
ATOM 1564 N N . GLY A 1 200 ? -25.358 7.953 -10.041 1.00 98.19 200 GLY A N 1
ATOM 1565 C CA . GLY A 1 200 ? -25.370 9.117 -10.923 1.00 98.19 200 GLY A CA 1
ATOM 1566 C C . GLY A 1 200 ? -24.658 8.885 -12.260 1.00 98.19 200 GLY A C 1
ATOM 1567 O O . GLY A 1 200 ? -24.118 7.815 -12.537 1.00 98.19 200 GLY A O 1
ATOM 1568 N N . SER A 1 201 ? -24.657 9.914 -13.106 1.00 97.88 201 SER A N 1
ATOM 1569 C CA . SER A 1 201 ? -23.992 9.863 -14.412 1.00 97.88 201 SER A CA 1
ATOM 1570 C C . SER A 1 201 ? -22.470 9.675 -14.281 1.00 97.88 201 SER A C 1
ATOM 1572 O O . SER A 1 201 ? -21.881 10.206 -13.338 1.00 97.88 201 SER A O 1
ATOM 1574 N N . PRO A 1 202 ? -21.818 8.984 -15.238 1.00 97.56 202 PRO A N 1
ATOM 1575 C CA . PRO A 1 202 ? -20.361 8.914 -15.307 1.00 97.56 202 PRO A CA 1
ATOM 1576 C C . PRO A 1 202 ? -19.700 10.295 -15.418 1.00 97.56 202 PRO A C 1
ATOM 1578 O O . PRO A 1 202 ? -20.244 11.200 -16.053 1.00 97.56 202 PRO A O 1
ATOM 1581 N N . ILE A 1 203 ? -18.499 10.419 -14.856 1.00 97.88 203 ILE A N 1
ATOM 1582 C CA . ILE A 1 203 ? -17.650 11.615 -14.931 1.00 97.88 203 ILE A CA 1
ATOM 1583 C C . ILE A 1 203 ? -16.588 11.421 -16.013 1.00 97.88 203 ILE A C 1
ATOM 1585 O O . ILE A 1 203 ? -16.025 10.336 -16.140 1.00 97.88 203 ILE A O 1
ATOM 1589 N N . ILE A 1 204 ? -16.295 12.468 -16.788 1.00 97.19 204 ILE A N 1
ATOM 1590 C CA . ILE A 1 204 ? -15.251 12.447 -17.821 1.00 97.19 204 ILE A CA 1
ATOM 1591 C C . ILE A 1 204 ? -14.136 13.410 -17.421 1.00 97.19 204 ILE A C 1
ATOM 1593 O O . ILE A 1 204 ? -14.350 14.620 -17.359 1.00 97.19 204 ILE A O 1
ATOM 1597 N N . ILE A 1 205 ? -12.933 12.875 -17.220 1.00 95.88 205 ILE A N 1
ATOM 1598 C CA . ILE A 1 205 ? -11.726 13.658 -16.952 1.00 95.88 205 ILE A CA 1
ATOM 1599 C C . ILE A 1 205 ? -10.887 13.672 -18.229 1.00 95.88 205 ILE A C 1
ATOM 1601 O O . ILE A 1 205 ? -10.381 12.640 -18.672 1.00 95.88 205 ILE A O 1
ATOM 1605 N N . ASN A 1 206 ? -10.799 14.847 -18.851 1.00 96.19 206 ASN A N 1
ATOM 1606 C CA . ASN A 1 206 ? -10.165 15.051 -20.152 1.00 96.19 206 ASN A CA 1
ATOM 1607 C C . ASN A 1 206 ? -8.740 15.589 -20.009 1.00 96.19 206 ASN A C 1
ATOM 1609 O O . ASN A 1 206 ? -8.410 16.253 -19.031 1.00 96.19 206 ASN A O 1
ATOM 1613 N N . ASN A 1 207 ? -7.944 15.389 -21.059 1.00 95.62 207 ASN A N 1
ATOM 1614 C CA . ASN A 1 207 ? -6.619 15.986 -21.224 1.00 95.62 207 ASN A CA 1
ATOM 1615 C C . ASN A 1 207 ? -5.650 15.737 -20.049 1.00 95.62 207 ASN A C 1
ATOM 1617 O O . ASN A 1 207 ? -4.917 16.634 -19.641 1.00 95.62 207 ASN A O 1
ATOM 1621 N N . MET A 1 208 ? -5.661 14.519 -19.504 1.00 96.44 208 MET A N 1
ATOM 1622 C CA . MET A 1 208 ? -4.762 14.111 -18.426 1.00 96.44 208 MET A CA 1
ATOM 1623 C C . MET A 1 208 ? -3.376 13.791 -18.984 1.00 96.44 208 MET A C 1
ATOM 1625 O O . MET A 1 208 ? -3.230 12.903 -19.828 1.00 96.44 208 MET A O 1
ATOM 1629 N N . HIS A 1 209 ? -2.363 14.513 -18.521 1.00 95.56 209 HIS A N 1
ATOM 1630 C CA . HIS A 1 209 ? -0.957 14.240 -18.802 1.00 95.56 209 HIS A CA 1
ATOM 1631 C C . HIS A 1 209 ? -0.357 13.268 -17.781 1.00 95.56 209 HIS A C 1
ATOM 1633 O O . HIS A 1 209 ? -0.969 12.947 -16.765 1.00 95.56 209 HIS A O 1
ATOM 1639 N N . PHE A 1 210 ? 0.842 12.768 -18.065 1.00 93.25 210 PHE A N 1
ATOM 1640 C CA . PHE A 1 210 ? 1.512 11.792 -17.210 1.00 93.25 210 PHE A CA 1
ATOM 1641 C C . PHE A 1 210 ? 1.751 12.363 -15.802 1.00 93.25 210 PHE A C 1
ATOM 1643 O O . PHE A 1 210 ? 2.145 13.522 -15.672 1.00 93.25 210 PHE A O 1
ATOM 1650 N N . LEU A 1 211 ? 1.469 11.562 -14.769 1.00 91.50 211 LEU A N 1
ATOM 1651 C CA . LEU A 1 211 ? 1.438 11.921 -13.342 1.00 91.50 211 LEU A CA 1
ATOM 1652 C C . LEU A 1 211 ? 0.435 13.012 -12.946 1.00 91.50 211 LEU A C 1
ATOM 1654 O O . LEU A 1 211 ? 0.382 13.397 -11.777 1.00 91.50 211 LEU A O 1
ATOM 1658 N N . GLN A 1 212 ? -0.385 13.504 -13.877 1.00 94.75 212 GLN A N 1
ATOM 1659 C CA . GLN A 1 212 ? -1.441 14.442 -13.534 1.00 94.75 212 GLN A CA 1
ATOM 1660 C C . GLN A 1 212 ? -2.500 13.733 -12.692 1.00 94.75 212 GLN A C 1
ATOM 1662 O O . GLN A 1 212 ? -2.936 12.628 -13.028 1.00 94.75 212 GLN A O 1
ATOM 1667 N N . SER A 1 213 ? -2.937 14.408 -11.632 1.00 94.44 213 SER A N 1
ATOM 1668 C CA . SER A 1 213 ? -4.049 13.969 -10.798 1.00 94.44 213 SER A CA 1
ATOM 1669 C C . SER A 1 213 ? -5.313 14.775 -11.090 1.00 94.44 213 SER A C 1
ATOM 1671 O O . SER A 1 213 ? -5.257 15.951 -11.458 1.00 94.44 213 SER A O 1
ATOM 1673 N N . GLY A 1 214 ? -6.457 14.134 -10.904 1.00 92.56 214 GLY A N 1
ATOM 1674 C CA . GLY A 1 214 ? -7.782 14.737 -10.899 1.00 92.56 214 GLY A CA 1
ATOM 1675 C C . GLY A 1 214 ? -8.594 14.175 -9.739 1.00 92.56 214 GLY A C 1
ATOM 1676 O O . GLY A 1 214 ? -8.245 13.142 -9.179 1.00 92.56 214 GLY A O 1
ATOM 1677 N N . PHE A 1 215 ? -9.678 14.848 -9.383 1.00 95.69 215 PHE A N 1
ATOM 1678 C CA . PHE A 1 215 ? -10.597 14.391 -8.348 1.00 95.69 215 PHE A CA 1
ATOM 1679 C C . PHE A 1 215 ? -12.013 14.797 -8.731 1.00 95.69 215 PHE A C 1
ATOM 1681 O O . PHE A 1 215 ? -12.215 15.843 -9.351 1.00 95.69 215 PHE A O 1
ATOM 1688 N N . ASP A 1 216 ? -12.988 13.973 -8.373 1.00 97.38 216 ASP A N 1
ATOM 1689 C CA . ASP A 1 216 ? -14.403 14.304 -8.522 1.00 97.38 216 ASP A CA 1
ATOM 1690 C C . ASP A 1 216 ? -15.245 13.382 -7.626 1.00 97.38 216 ASP A C 1
ATOM 1692 O O . ASP A 1 216 ? -14.737 12.721 -6.716 1.00 97.38 216 ASP A O 1
ATOM 1696 N N . SER A 1 217 ? -16.556 13.352 -7.846 1.00 97.12 217 SER A N 1
ATOM 1697 C CA . SER A 1 217 ? -17.465 12.489 -7.118 1.00 97.12 217 SER A CA 1
ATOM 1698 C C . SER A 1 217 ? -18.688 12.087 -7.935 1.00 97.12 217 SER A C 1
ATOM 1700 O O . SER A 1 217 ? -19.160 12.825 -8.796 1.00 97.12 217 SER A O 1
ATOM 1702 N N . ILE A 1 218 ? -19.242 10.913 -7.630 1.00 98.19 218 ILE A N 1
ATOM 1703 C CA . ILE A 1 218 ? -20.479 10.411 -8.237 1.00 98.19 218 ILE A CA 1
ATOM 1704 C C . ILE A 1 218 ? -21.520 10.217 -7.139 1.00 98.19 218 ILE A C 1
ATOM 1706 O O . ILE A 1 218 ? -21.263 9.583 -6.115 1.00 98.19 218 ILE A O 1
ATOM 1710 N N . ASN A 1 219 ? -22.715 10.768 -7.353 1.00 98.19 219 ASN A N 1
ATOM 1711 C CA . ASN A 1 219 ? -23.835 10.579 -6.437 1.00 98.19 219 ASN A CA 1
ATOM 1712 C C . ASN A 1 219 ? -24.293 9.112 -6.425 1.00 98.19 219 ASN A C 1
ATOM 1714 O O . ASN A 1 219 ? -24.462 8.505 -7.482 1.00 98.19 219 ASN A O 1
ATOM 1718 N N . VAL A 1 220 ? -24.580 8.568 -5.246 1.00 98.00 220 VAL A N 1
ATOM 1719 C CA . VAL A 1 220 ? -25.176 7.246 -5.047 1.00 98.00 220 VAL A CA 1
ATOM 1720 C C . VAL A 1 220 ? -26.348 7.323 -4.081 1.00 98.00 220 VAL A C 1
ATOM 1722 O O . VAL A 1 220 ? -26.359 8.105 -3.129 1.00 98.00 220 VAL A O 1
ATOM 1725 N N . THR A 1 221 ? -27.349 6.480 -4.316 1.00 98.12 221 THR A N 1
ATOM 1726 C CA . THR A 1 221 ? -28.480 6.302 -3.401 1.00 98.12 221 THR A CA 1
ATOM 1727 C C . THR A 1 221 ? -28.363 4.957 -2.713 1.00 98.12 221 THR A C 1
ATOM 1729 O O . THR A 1 221 ? -28.415 3.915 -3.368 1.00 98.12 221 THR A O 1
ATOM 1732 N N . LEU A 1 222 ? -28.208 4.976 -1.393 1.00 97.19 222 LEU A N 1
ATOM 1733 C CA . LEU A 1 222 ? -28.167 3.765 -0.587 1.00 97.19 222 LEU A CA 1
ATOM 1734 C C . LEU A 1 222 ? -29.579 3.216 -0.355 1.00 97.19 222 LEU A C 1
ATOM 1736 O O . LEU A 1 222 ? -30.552 3.972 -0.322 1.00 97.19 222 LEU A O 1
ATOM 1740 N N . SER A 1 223 ? -29.696 1.898 -0.195 1.00 96.38 223 SER A N 1
ATOM 1741 C CA . SER A 1 223 ? -30.974 1.262 0.121 1.00 96.38 223 SER A CA 1
ATOM 1742 C C . SER A 1 223 ? -31.487 1.735 1.489 1.00 96.38 223 SER A C 1
ATOM 1744 O O . SER A 1 223 ? -30.743 1.675 2.470 1.00 96.38 223 SER A O 1
ATOM 1746 N N . PRO A 1 224 ? -32.769 2.135 1.610 1.00 91.50 224 PRO A N 1
ATOM 1747 C CA . PRO A 1 224 ? -33.358 2.502 2.898 1.00 91.50 224 PRO A CA 1
ATOM 1748 C C . PRO A 1 224 ? -33.489 1.307 3.856 1.00 91.50 224 PRO A C 1
ATOM 1750 O O . PRO A 1 224 ? -33.769 1.502 5.034 1.00 91.50 224 PRO A O 1
ATOM 1753 N N . SER A 1 225 ? -33.305 0.075 3.366 1.00 91.38 225 SER A N 1
ATOM 1754 C CA . SER A 1 225 ? -33.324 -1.145 4.176 1.00 91.38 225 SER A CA 1
ATOM 1755 C C . SER A 1 225 ? -31.964 -1.498 4.786 1.00 91.38 225 SER A C 1
ATOM 1757 O O . SER A 1 225 ? -31.845 -2.567 5.389 1.00 91.38 225 SER A O 1
ATOM 1759 N N . LEU A 1 226 ? -30.927 -0.675 4.577 1.00 92.88 226 LEU A N 1
ATOM 1760 C CA . LEU A 1 226 ? -29.613 -0.948 5.146 1.00 92.88 226 LEU A CA 1
ATOM 1761 C C . LEU A 1 226 ? -29.652 -0.894 6.673 1.00 92.88 226 LEU A C 1
ATOM 1763 O O . LEU A 1 226 ? -30.196 0.026 7.281 1.00 92.88 226 LEU A O 1
ATOM 1767 N N . SER A 1 227 ? -29.044 -1.900 7.284 1.00 91.69 227 SER A N 1
ATOM 1768 C CA . SER A 1 227 ? -28.824 -2.000 8.723 1.00 91.69 227 SER A CA 1
ATOM 1769 C C . SER A 1 227 ? -27.365 -1.675 9.045 1.00 91.69 227 SER A C 1
ATOM 1771 O O . SER A 1 227 ? -26.488 -2.027 8.249 1.00 91.69 227 SER A O 1
ATOM 1773 N N . PRO A 1 228 ? -27.070 -1.018 10.182 1.00 91.19 228 PRO A N 1
ATOM 1774 C CA . PRO A 1 228 ? -25.694 -0.753 10.591 1.00 91.19 228 PRO A CA 1
ATOM 1775 C C . PRO A 1 228 ? -24.825 -2.019 10.561 1.00 91.19 228 PRO A C 1
ATOM 1777 O O . PRO A 1 228 ? -25.291 -3.101 10.908 1.00 91.19 228 PRO A O 1
ATOM 1780 N N . GLY A 1 229 ? -23.579 -1.890 10.112 1.00 90.38 229 GLY A N 1
ATOM 1781 C CA . GLY A 1 229 ? -22.624 -2.988 9.946 1.00 90.38 229 GLY A CA 1
ATOM 1782 C C . GLY A 1 229 ? -22.712 -3.700 8.592 1.00 90.38 229 GLY A C 1
ATOM 1783 O O . GLY A 1 229 ? -21.813 -4.462 8.253 1.00 90.38 229 GLY A O 1
ATOM 1784 N N . GLN A 1 230 ? -23.749 -3.452 7.783 1.00 92.94 230 GLN A N 1
ATOM 1785 C CA . GLN A 1 230 ? -23.831 -4.038 6.443 1.00 92.94 230 GLN A CA 1
ATOM 1786 C C . GLN A 1 230 ? -22.796 -3.437 5.489 1.00 92.94 230 GLN A C 1
ATOM 1788 O O . GLN A 1 230 ? -22.538 -2.232 5.498 1.00 92.94 230 GLN A O 1
ATOM 1793 N N . LEU A 1 231 ? -22.244 -4.291 4.626 1.00 95.31 231 LEU A N 1
ATOM 1794 C CA . LEU A 1 231 ? -21.283 -3.891 3.607 1.00 95.31 231 LEU A CA 1
ATOM 1795 C C . LEU A 1 231 ? -21.973 -3.161 2.450 1.00 95.31 231 LEU A C 1
ATOM 1797 O O . LEU A 1 231 ? -23.016 -3.583 1.947 1.00 95.31 231 LEU A O 1
ATOM 1801 N N . ILE A 1 232 ? -21.341 -2.096 1.980 1.00 96.75 232 ILE A N 1
ATOM 1802 C CA . ILE A 1 232 ? -21.671 -1.386 0.749 1.00 96.75 232 ILE A CA 1
ATOM 1803 C C . ILE A 1 232 ? -20.507 -1.636 -0.203 1.00 96.75 232 ILE A C 1
ATOM 1805 O O . ILE A 1 232 ?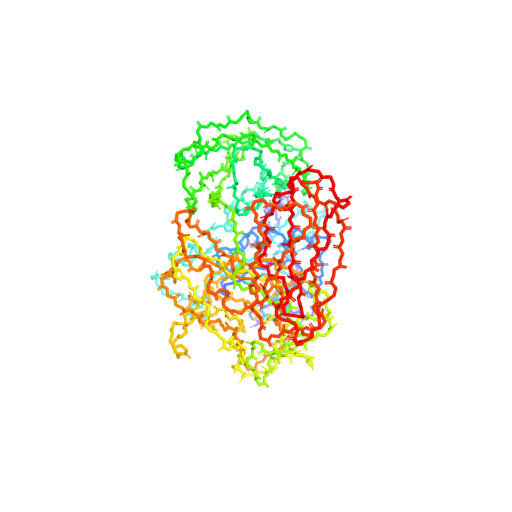 -19.406 -1.146 0.041 1.00 96.75 232 ILE A O 1
ATOM 1809 N N . SER A 1 233 ? -20.741 -2.401 -1.268 1.00 96.00 233 SER A N 1
ATOM 1810 C CA . SER A 1 233 ? -19.676 -2.824 -2.178 1.00 96.00 233 SER A CA 1
ATOM 1811 C C . SER A 1 233 ? -19.942 -2.336 -3.599 1.00 96.00 233 SER A C 1
ATOM 1813 O O . SER A 1 233 ? -21.062 -2.427 -4.115 1.00 96.00 233 SER A O 1
ATOM 1815 N N . TYR A 1 234 ? -18.908 -1.784 -4.225 1.00 96.12 234 TYR A N 1
ATOM 1816 C CA . TYR A 1 234 ? -18.943 -1.257 -5.586 1.00 96.12 234 TYR A CA 1
ATOM 1817 C C . TYR A 1 234 ? -17.550 -1.272 -6.204 1.00 96.12 234 TYR A C 1
ATOM 1819 O O . TYR A 1 234 ? -16.553 -1.402 -5.504 1.00 96.12 234 TYR A O 1
ATOM 1827 N N . VAL A 1 235 ? -17.475 -1.101 -7.519 1.00 95.50 235 VAL A N 1
ATOM 1828 C CA . VAL A 1 235 ? -16.214 -0.856 -8.224 1.00 95.50 235 VAL A CA 1
ATOM 1829 C C . VAL A 1 235 ? -16.256 0.503 -8.909 1.00 95.50 235 VAL A C 1
ATOM 1831 O O . VAL A 1 235 ? -17.292 0.899 -9.457 1.00 95.50 235 VAL A O 1
ATOM 1834 N N . TYR A 1 236 ? -15.123 1.204 -8.922 1.00 94.88 236 TYR A N 1
ATOM 1835 C CA . TYR A 1 236 ? -14.907 2.270 -9.894 1.00 94.88 236 TYR A CA 1
ATOM 1836 C C . TYR A 1 236 ? -14.469 1.643 -11.214 1.00 94.88 236 TYR A C 1
ATOM 1838 O O . TYR A 1 236 ? -13.453 0.956 -11.280 1.00 94.88 236 TYR A O 1
ATOM 1846 N N . LYS A 1 237 ? -15.223 1.890 -12.282 1.00 93.69 237 LYS A N 1
ATOM 1847 C CA . LYS A 1 237 ? -14.829 1.528 -13.642 1.00 93.69 237 LYS A CA 1
ATOM 1848 C C . LYS A 1 237 ? -14.160 2.736 -14.290 1.00 93.69 237 LYS A C 1
ATOM 1850 O O . LYS A 1 237 ? -14.855 3.696 -14.630 1.00 93.69 237 LYS A O 1
ATOM 1855 N N . VAL A 1 238 ? -12.840 2.669 -14.473 1.00 93.38 238 VAL A N 1
ATOM 1856 C CA . VAL A 1 238 ? -12.029 3.712 -15.124 1.00 93.38 238 VAL A CA 1
ATOM 1857 C C . VAL A 1 238 ? -11.779 3.311 -16.569 1.00 93.38 238 VAL A C 1
ATOM 1859 O O . VAL A 1 238 ? -10.880 2.527 -16.859 1.00 93.38 238 VAL A O 1
ATOM 1862 N N . GLN A 1 239 ? -12.604 3.811 -17.485 1.00 94.19 239 GLN A N 1
ATOM 1863 C CA . GLN A 1 239 ? -12.524 3.448 -18.896 1.00 94.19 239 GLN A CA 1
ATOM 1864 C C . GLN A 1 239 ? -11.714 4.479 -19.685 1.00 94.19 239 GLN A C 1
ATOM 1866 O O . GLN A 1 239 ? -12.032 5.669 -19.667 1.00 94.19 239 GLN A O 1
ATOM 1871 N N . ASN A 1 240 ? -10.695 4.023 -20.412 1.00 93.06 240 ASN A N 1
ATOM 1872 C CA . ASN A 1 240 ? -9.921 4.865 -21.325 1.00 93.06 240 ASN A CA 1
ATOM 1873 C C . ASN A 1 240 ? -10.543 4.898 -22.737 1.00 93.06 240 ASN A C 1
ATOM 1875 O O . ASN A 1 240 ? -11.525 4.213 -23.037 1.00 93.06 240 ASN A O 1
ATOM 1879 N N . SER A 1 241 ? -9.943 5.671 -23.647 1.00 89.62 241 SER A N 1
ATOM 1880 C CA . SER A 1 241 ? -10.410 5.779 -25.038 1.00 89.62 241 SER A CA 1
ATOM 1881 C C . SER A 1 241 ? -10.268 4.494 -25.867 1.00 89.62 241 SER A C 1
ATOM 1883 O O . SER A 1 241 ? -10.823 4.428 -26.959 1.00 89.62 241 SER A O 1
ATOM 1885 N N . TYR A 1 242 ? -9.547 3.480 -25.379 1.00 88.38 242 TYR A N 1
ATOM 1886 C CA . TYR A 1 242 ? -9.435 2.164 -26.023 1.00 88.38 242 TYR A CA 1
ATOM 1887 C C . TYR A 1 242 ? -10.588 1.226 -25.662 1.00 88.38 242 TYR A C 1
ATOM 1889 O O . TYR A 1 242 ? -10.695 0.143 -26.229 1.00 88.38 242 TYR A O 1
ATOM 1897 N N . GLY A 1 243 ? -11.452 1.624 -24.724 1.00 78.38 243 GLY A N 1
ATOM 1898 C CA . GLY A 1 243 ? -12.497 0.759 -24.178 1.00 78.38 243 GLY A CA 1
ATOM 1899 C C . GLY A 1 243 ? -11.984 -0.221 -23.120 1.00 78.38 243 GLY A C 1
ATOM 1900 O O . GLY A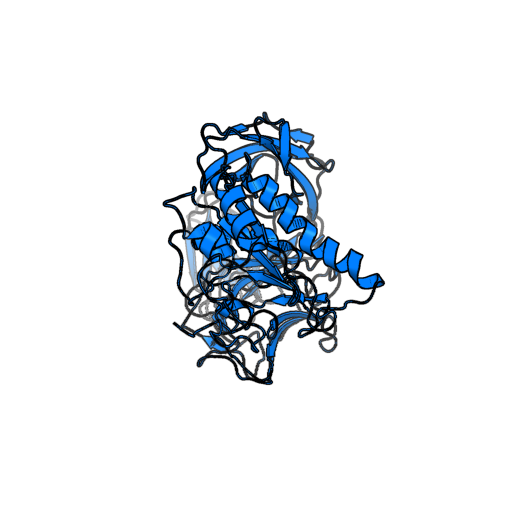 1 243 ? -12.787 -0.951 -22.541 1.00 78.38 243 GLY A O 1
ATOM 1901 N N . PHE A 1 244 ? -10.680 -0.208 -22.824 1.00 80.00 244 PHE A N 1
ATOM 1902 C CA . PHE A 1 244 ? -10.118 -0.903 -21.672 1.00 80.00 244 PHE A CA 1
ATOM 1903 C C . PHE A 1 244 ? -10.590 -0.222 -20.385 1.00 80.00 244 PHE A C 1
ATOM 1905 O O . PHE A 1 244 ? -10.687 1.009 -20.326 1.00 80.00 244 PHE A O 1
ATOM 1912 N N . TYR A 1 245 ? -10.861 -1.022 -19.356 1.00 74.62 245 TYR A N 1
ATOM 1913 C CA . TYR A 1 245 ? -11.128 -0.520 -18.019 1.00 74.62 245 TYR A CA 1
ATOM 1914 C C . TYR A 1 245 ? -10.369 -1.329 -16.972 1.00 74.62 245 TYR A C 1
ATOM 1916 O O . TYR A 1 245 ? -10.279 -2.551 -17.063 1.00 74.62 245 TYR A O 1
ATOM 1924 N N . TYR A 1 246 ? -9.867 -0.618 -15.969 1.00 72.62 246 TYR A N 1
ATOM 1925 C CA . TYR A 1 246 ? -9.386 -1.190 -14.720 1.00 72.62 246 TYR A CA 1
ATOM 1926 C C . TYR A 1 246 ? -10.420 -0.912 -13.628 1.00 72.62 246 TYR A C 1
ATOM 1928 O O . TYR A 1 246 ? -11.109 0.117 -13.658 1.00 72.62 246 TYR A O 1
ATOM 1936 N N . SER A 1 247 ? -10.566 -1.851 -12.701 1.00 78.50 247 SER A N 1
ATOM 1937 C CA . SER A 1 247 ? -11.486 -1.730 -11.578 1.00 78.50 247 SER A CA 1
ATOM 1938 C C . SER A 1 247 ? -11.017 -2.592 -10.421 1.00 78.50 247 SER A C 1
ATOM 1940 O O . SER A 1 247 ? -10.696 -3.758 -10.635 1.00 78.50 247 SER A O 1
ATOM 1942 N N . ASP A 1 248 ? -11.080 -2.043 -9.216 1.00 74.69 248 ASP A N 1
ATOM 1943 C CA . ASP A 1 248 ? -10.902 -2.786 -7.973 1.00 74.69 248 ASP A CA 1
ATOM 1944 C C . ASP A 1 248 ? -12.149 -2.619 -7.091 1.00 74.69 248 ASP A C 1
ATOM 1946 O O . ASP A 1 248 ? -12.915 -1.655 -7.235 1.00 74.69 248 ASP A O 1
ATOM 1950 N N . THR A 1 249 ? -12.392 -3.595 -6.222 1.00 88.06 249 THR A N 1
ATOM 1951 C CA . THR A 1 249 ? -13.566 -3.629 -5.350 1.00 88.06 249 THR A CA 1
ATOM 1952 C C . THR A 1 249 ? -13.356 -2.726 -4.150 1.00 88.06 249 THR A C 1
ATOM 1954 O O . THR A 1 249 ? -12.488 -2.952 -3.314 1.00 88.06 249 THR A O 1
ATOM 1957 N N . ILE A 1 250 ? -14.228 -1.735 -4.013 1.00 92.69 250 ILE A N 1
ATOM 1958 C CA . ILE A 1 250 ? -14.329 -0.907 -2.822 1.00 92.69 250 ILE A CA 1
ATOM 1959 C C . ILE A 1 250 ? -15.416 -1.479 -1.924 1.00 92.69 250 ILE A C 1
ATOM 1961 O O . ILE A 1 250 ? -16.548 -1.708 -2.355 1.00 92.69 250 ILE A O 1
ATOM 1965 N N . THR A 1 251 ? -15.073 -1.671 -0.653 1.00 93.44 251 THR A N 1
ATOM 1966 C CA . THR A 1 251 ? -16.024 -2.066 0.385 1.00 93.44 251 THR A CA 1
ATOM 1967 C C . THR A 1 251 ? -16.069 -1.002 1.474 1.00 93.44 251 THR A C 1
ATOM 1969 O O . THR A 1 251 ? -15.046 -0.605 2.030 1.00 93.44 251 THR A O 1
ATOM 1972 N N . LYS A 1 252 ? -17.281 -0.533 1.763 1.00 94.44 252 LYS A N 1
ATOM 1973 C CA . LYS A 1 252 ? -17.617 0.415 2.827 1.00 94.44 252 LYS A CA 1
ATOM 1974 C C . LYS A 1 252 ? -18.561 -0.240 3.822 1.00 94.44 252 LYS A C 1
ATOM 1976 O O . LYS A 1 252 ? -19.172 -1.264 3.525 1.00 94.44 252 LYS A O 1
ATOM 1981 N N . ILE A 1 253 ? -18.708 0.366 4.990 1.00 94.31 253 ILE A N 1
ATOM 1982 C CA . ILE A 1 253 ? -19.575 -0.134 6.057 1.00 94.31 253 ILE A CA 1
ATOM 1983 C C . ILE A 1 253 ? -20.667 0.890 6.312 1.00 94.31 253 ILE A C 1
ATOM 1985 O O . ILE A 1 253 ? -20.393 2.077 6.481 1.00 94.31 253 ILE A O 1
ATOM 1989 N N . PHE A 1 254 ? -21.915 0.440 6.327 1.00 94.94 254 PHE A N 1
ATOM 1990 C CA . PHE A 1 254 ? -23.031 1.307 6.660 1.00 94.94 254 PHE A CA 1
ATOM 1991 C C . PHE A 1 254 ? -23.098 1.551 8.172 1.00 94.94 254 PHE A C 1
ATOM 1993 O O . PHE A 1 254 ? -23.125 0.601 8.954 1.00 94.94 254 PHE A O 1
ATOM 2000 N N . GLY A 1 255 ? -23.187 2.813 8.587 1.00 91.25 255 GLY A N 1
ATOM 2001 C CA . GLY A 1 255 ? -23.390 3.214 9.980 1.00 91.25 255 GLY A CA 1
ATOM 2002 C C . GLY A 1 255 ? -22.242 4.028 10.575 1.00 91.25 255 GLY A C 1
ATOM 2003 O O . GLY A 1 255 ? -21.154 4.121 10.013 1.00 91.25 255 GLY A O 1
ATOM 2004 N N . THR A 1 256 ? -22.511 4.636 11.732 1.00 87.69 256 THR A N 1
ATOM 2005 C CA . THR A 1 256 ? -21.571 5.535 12.407 1.00 87.69 256 THR A CA 1
ATOM 2006 C C . THR A 1 256 ? -20.691 4.744 13.373 1.00 87.69 256 THR A C 1
ATOM 2008 O O . THR A 1 256 ? -21.243 4.130 14.291 1.00 87.69 256 THR A O 1
ATOM 2011 N N . PRO A 1 257 ? -19.357 4.766 13.216 1.00 89.69 257 PRO A N 1
ATOM 2012 C CA . PRO A 1 257 ? -18.456 4.106 14.149 1.00 89.69 257 PRO A CA 1
ATOM 2013 C C . PRO A 1 257 ? -18.445 4.815 15.507 1.00 89.69 257 PRO A C 1
ATOM 2015 O O . PRO A 1 257 ? -18.607 6.034 15.592 1.00 89.69 257 PRO A O 1
ATOM 2018 N N . VAL A 1 258 ? -18.219 4.039 16.563 1.00 86.12 258 VAL A N 1
ATOM 2019 C CA . VAL A 1 258 ? -17.962 4.519 17.923 1.00 86.12 258 VAL A CA 1
ATOM 2020 C C . VAL A 1 258 ? -16.628 3.952 18.385 1.00 86.12 258 VAL A C 1
ATOM 2022 O O . VAL A 1 258 ? -16.412 2.747 18.288 1.00 86.12 258 VAL A O 1
ATOM 2025 N N . ASP A 1 259 ? -15.749 4.803 18.904 1.00 87.94 259 ASP A N 1
ATOM 2026 C CA . ASP A 1 259 ? -14.474 4.365 19.470 1.00 87.94 259 ASP A CA 1
ATOM 2027 C C . ASP A 1 259 ? -14.707 3.814 20.883 1.00 87.94 259 ASP A C 1
ATOM 2029 O O . ASP A 1 259 ? -15.231 4.511 21.752 1.00 87.94 259 ASP A O 1
ATOM 2033 N N . ILE A 1 260 ? -14.331 2.555 21.113 1.00 87.38 260 ILE A N 1
ATOM 2034 C CA . ILE A 1 260 ? -14.413 1.879 22.426 1.00 87.38 260 ILE A CA 1
ATOM 2035 C C . ILE A 1 260 ? -13.046 1.729 23.097 1.00 87.38 260 ILE A C 1
ATOM 2037 O O . ILE A 1 260 ? -12.949 1.311 24.249 1.00 87.38 260 ILE A O 1
ATOM 2041 N N . PHE A 1 261 ? -11.986 2.062 22.368 1.00 90.56 261 PHE A N 1
ATOM 2042 C CA . PHE A 1 261 ? -10.628 2.184 22.869 1.00 90.56 261 PHE A CA 1
ATOM 2043 C C . PHE A 1 261 ? -9.933 3.297 22.092 1.00 90.56 261 PHE A C 1
ATOM 2045 O O . PHE A 1 261 ? -10.067 3.362 20.868 1.00 90.56 261 PHE A O 1
ATOM 2052 N N . TYR A 1 262 ? -9.191 4.146 22.800 1.00 92.56 262 TYR A N 1
ATOM 2053 C CA . TYR A 1 262 ? -8.357 5.174 22.196 1.00 92.56 262 TYR A CA 1
ATOM 2054 C C . TYR A 1 262 ? -7.106 5.423 23.037 1.00 92.56 262 TYR A C 1
ATOM 2056 O O . TYR A 1 262 ? -7.205 5.620 24.249 1.00 92.56 262 TYR A O 1
ATOM 2064 N N . ASP A 1 263 ? -5.944 5.446 22.391 1.00 92.19 263 ASP A N 1
ATOM 2065 C CA . ASP A 1 263 ? -4.659 5.768 23.000 1.00 92.19 263 ASP A CA 1
ATOM 2066 C C . ASP A 1 263 ? -3.822 6.631 22.047 1.00 92.19 263 ASP A C 1
ATOM 2068 O O . ASP A 1 263 ? -3.560 6.251 20.912 1.00 92.19 263 ASP A O 1
ATOM 2072 N N . VAL A 1 264 ? -3.395 7.796 22.528 1.00 93.00 264 VAL A N 1
ATOM 2073 C CA . VAL A 1 264 ? -2.573 8.776 21.793 1.00 93.00 264 VAL A CA 1
ATOM 2074 C C . VAL A 1 264 ? -1.067 8.546 21.977 1.00 93.00 264 VAL A C 1
ATOM 2076 O O . VAL A 1 264 ? -0.286 9.476 21.829 1.00 93.00 264 VAL A O 1
ATOM 2079 N N . ALA A 1 265 ? -0.659 7.373 22.470 1.00 94.62 265 ALA A N 1
ATOM 2080 C CA . ALA A 1 265 ? 0.740 6.954 22.606 1.00 94.62 265 ALA A CA 1
ATOM 2081 C C . ALA A 1 265 ? 1.658 7.908 23.411 1.00 94.62 265 ALA A C 1
ATOM 2083 O O . ALA A 1 265 ? 2.879 7.929 23.253 1.00 94.62 265 ALA A O 1
ATOM 2084 N N . ASN A 1 266 ? 1.092 8.683 24.345 1.00 91.94 266 ASN A N 1
ATOM 2085 C CA . ASN A 1 266 ? 1.853 9.663 25.133 1.00 91.94 266 ASN A CA 1
ATOM 2086 C C . ASN A 1 266 ? 2.553 9.069 26.374 1.00 91.94 266 ASN A C 1
ATOM 2088 O O . ASN A 1 266 ? 3.404 9.727 26.986 1.00 91.94 266 ASN A O 1
ATOM 2092 N N . ASN A 1 267 ? 2.195 7.848 26.784 1.00 94.25 267 ASN A N 1
ATOM 2093 C CA . ASN A 1 267 ? 2.802 7.132 27.910 1.00 94.25 267 ASN A CA 1
ATOM 2094 C C . ASN A 1 267 ? 2.550 5.614 27.816 1.00 94.25 267 ASN A C 1
ATOM 2096 O O . ASN A 1 267 ? 1.718 5.161 27.042 1.00 94.25 267 ASN A O 1
ATOM 2100 N N . MET A 1 268 ? 3.235 4.836 28.657 1.00 96.00 268 MET A N 1
ATOM 2101 C CA . MET A 1 268 ? 3.134 3.370 28.698 1.00 96.00 268 MET A CA 1
ATOM 2102 C C . MET A 1 268 ? 2.018 2.840 29.624 1.00 96.00 268 MET A C 1
ATOM 2104 O O . MET A 1 268 ? 1.989 1.653 29.911 1.00 96.00 268 MET A O 1
ATOM 2108 N N . ASN A 1 269 ? 1.088 3.653 30.140 1.00 94.56 269 ASN A N 1
ATOM 2109 C CA . ASN A 1 269 ? 0.155 3.192 31.188 1.00 94.56 269 ASN A CA 1
ATOM 2110 C C . ASN A 1 269 ? -0.736 2.019 30.737 1.00 94.56 269 ASN A C 1
ATOM 2112 O O . ASN A 1 269 ? -1.053 1.126 31.527 1.00 94.56 269 ASN A O 1
ATOM 2116 N N . ASN A 1 270 ? -1.114 2.003 29.459 1.00 93.94 270 ASN A N 1
ATOM 2117 C CA . ASN A 1 270 ? -1.944 0.950 28.879 1.00 93.94 270 ASN A CA 1
ATOM 2118 C C . ASN A 1 270 ? -1.131 -0.227 28.328 1.00 93.94 270 ASN A C 1
ATOM 2120 O O . ASN A 1 270 ? -1.726 -1.239 27.960 1.00 93.94 270 ASN A O 1
ATOM 2124 N N . TRP A 1 271 ? 0.200 -0.132 28.288 1.00 97.94 271 TRP A N 1
ATOM 2125 C CA . TRP A 1 271 ? 1.057 -1.058 27.554 1.00 97.94 271 TRP A CA 1
ATOM 2126 C C . TRP A 1 271 ? 2.210 -1.577 28.410 1.00 97.94 271 TRP A C 1
ATOM 2128 O O . TRP A 1 271 ? 2.806 -0.856 29.200 1.00 97.94 271 TRP A O 1
ATOM 2138 N N . THR A 1 272 ? 2.569 -2.841 28.228 1.00 98.06 272 THR A N 1
ATOM 2139 C CA . THR A 1 272 ? 3.754 -3.433 28.854 1.00 98.06 272 THR A CA 1
ATOM 2140 C C . THR A 1 272 ? 4.783 -3.761 27.783 1.00 98.06 272 THR A C 1
ATOM 2142 O O . THR A 1 272 ? 4.486 -4.489 26.832 1.00 98.06 272 THR A O 1
ATOM 2145 N N . SER A 1 273 ? 6.000 -3.251 27.963 1.00 97.62 273 SER A N 1
ATOM 2146 C CA . SER A 1 273 ? 7.191 -3.630 27.205 1.00 97.62 273 SER A CA 1
ATOM 2147 C C . SER A 1 273 ? 8.445 -3.408 28.051 1.00 97.62 273 SER A C 1
ATOM 2149 O O . SER A 1 273 ? 8.437 -2.621 28.997 1.00 97.62 273 SER A O 1
ATOM 2151 N N . THR A 1 274 ? 9.521 -4.108 27.706 1.00 93.06 274 THR A N 1
ATOM 2152 C CA . THR A 1 274 ? 10.873 -3.885 28.240 1.00 93.06 274 THR A CA 1
ATOM 2153 C C . THR A 1 274 ? 11.798 -3.193 27.239 1.00 93.06 274 THR A C 1
ATOM 2155 O O . THR A 1 274 ? 12.925 -2.862 27.592 1.00 93.06 274 THR A O 1
ATOM 2158 N N . THR A 1 275 ? 11.343 -3.009 26.001 1.00 94.38 275 THR A N 1
ATOM 2159 C CA . THR A 1 275 ? 12.159 -2.621 24.839 1.00 94.38 275 THR A CA 1
ATOM 2160 C C . THR A 1 275 ? 11.516 -1.461 24.092 1.00 94.38 275 THR A C 1
ATOM 2162 O O . THR A 1 275 ? 12.151 -0.430 23.906 1.00 94.38 275 THR A O 1
ATOM 2165 N N . TRP A 1 276 ? 10.225 -1.575 23.791 1.00 98.00 276 TRP A N 1
ATOM 2166 C CA . TRP A 1 276 ? 9.444 -0.514 23.172 1.00 98.00 276 TRP A CA 1
ATOM 2167 C C . TRP A 1 276 ? 9.102 0.572 24.192 1.00 98.00 276 TRP A C 1
ATOM 2169 O O . TRP A 1 276 ? 8.803 0.283 25.358 1.00 98.00 276 TRP A O 1
ATOM 2179 N N . ASN A 1 277 ? 9.100 1.830 23.759 1.00 98.00 277 ASN A N 1
ATOM 2180 C CA . ASN A 1 277 ? 8.759 2.960 24.617 1.00 98.00 277 ASN A CA 1
ATOM 2181 C C . ASN A 1 277 ? 8.208 4.139 23.808 1.00 98.00 277 ASN A C 1
ATOM 2183 O O . ASN A 1 277 ? 8.173 4.123 22.582 1.00 98.00 277 ASN A O 1
ATOM 2187 N N . THR A 1 278 ? 7.781 5.188 24.506 1.00 97.25 278 THR A N 1
ATOM 2188 C CA . THR A 1 278 ? 7.401 6.447 23.867 1.00 97.25 278 THR A CA 1
ATOM 2189 C C . THR A 1 278 ? 8.622 7.264 23.454 1.00 97.25 278 THR A C 1
ATOM 2191 O O . THR A 1 278 ? 9.597 7.329 24.206 1.00 97.25 278 THR A O 1
ATOM 2194 N N . THR A 1 279 ? 8.527 7.989 22.344 1.00 96.94 279 THR A N 1
ATOM 2195 C CA . THR A 1 279 ? 9.560 8.909 21.850 1.00 96.94 279 THR A CA 1
ATOM 2196 C C . THR A 1 279 ? 8.969 10.257 21.446 1.00 96.94 279 THR A C 1
ATOM 2198 O O . THR A 1 279 ? 7.817 10.338 21.037 1.00 96.94 279 THR A O 1
ATOM 2201 N N . THR A 1 280 ? 9.760 11.327 21.551 1.00 95.81 280 THR A N 1
ATOM 2202 C CA . THR A 1 280 ? 9.424 12.670 21.036 1.00 95.81 280 THR A CA 1
ATOM 2203 C C . THR A 1 280 ? 10.084 12.965 19.686 1.00 95.81 280 THR A C 1
ATOM 2205 O O . THR A 1 280 ? 9.915 14.063 19.163 1.00 95.81 280 THR A O 1
ATOM 2208 N N . LEU A 1 281 ? 10.893 12.039 19.151 1.00 93.88 281 LEU A N 1
ATOM 2209 C CA . LEU A 1 281 ? 11.659 12.245 17.913 1.00 93.88 281 LEU A CA 1
ATOM 2210 C C . LEU A 1 281 ? 10.758 12.276 16.676 1.00 93.88 281 LEU A C 1
ATOM 2212 O O . LEU A 1 281 ? 10.971 13.071 15.764 1.00 93.88 281 LEU A O 1
ATOM 2216 N N . SER A 1 282 ? 9.732 11.429 16.662 1.00 93.88 282 SER A N 1
ATOM 2217 C CA . SER A 1 282 ? 8.720 11.383 15.616 1.00 93.88 282 SER A CA 1
ATOM 2218 C C . SER A 1 282 ? 7.372 11.047 16.238 1.00 93.88 282 SER A C 1
ATOM 2220 O O . SER A 1 282 ? 7.297 10.220 17.142 1.00 93.88 282 SER A O 1
ATOM 2222 N N . TYR A 1 283 ? 6.316 11.710 15.787 1.00 95.44 283 TYR A N 1
ATOM 2223 C CA . TYR A 1 283 ? 4.939 11.452 16.197 1.00 95.44 283 TYR A CA 1
ATOM 2224 C C . TYR A 1 283 ? 3.993 11.921 15.096 1.00 95.44 283 TYR A C 1
ATOM 2226 O O . TYR A 1 283 ? 4.355 12.799 14.305 1.00 95.44 283 TYR A O 1
ATOM 2234 N N . HIS A 1 284 ? 2.802 11.332 15.043 1.00 93.94 284 HIS A N 1
ATOM 2235 C CA . HIS A 1 284 ? 1.731 11.813 14.182 1.00 93.94 284 HIS A CA 1
ATOM 2236 C C . HIS A 1 284 ? 0.948 12.903 14.921 1.00 93.94 284 HIS A C 1
ATOM 2238 O O . HIS A 1 284 ? 0.870 14.045 14.460 1.00 93.94 284 HIS A O 1
ATOM 2244 N N . SER A 1 285 ? 0.466 12.579 16.120 1.00 88.94 285 SER A N 1
ATOM 2245 C CA . SER A 1 285 ? -0.189 13.510 17.031 1.00 88.94 285 SER A CA 1
ATOM 2246 C C . SER A 1 285 ? 0.769 13.910 18.148 1.00 88.94 285 SER A C 1
ATOM 2248 O O . SER A 1 285 ? 1.410 13.086 18.790 1.00 88.94 285 SER A O 1
ATOM 2250 N N . ALA A 1 286 ? 0.898 15.214 18.401 1.00 84.12 286 ALA A N 1
ATOM 2251 C CA . ALA A 1 286 ? 1.809 15.690 19.438 1.00 84.12 286 ALA A CA 1
ATOM 2252 C C . ALA A 1 286 ? 1.415 15.138 20.831 1.00 84.12 286 ALA A C 1
ATOM 2254 O O . ALA A 1 286 ? 0.237 15.069 21.175 1.00 84.12 286 ALA A O 1
ATOM 2255 N N . THR A 1 287 ? 2.360 14.770 21.700 1.00 91.69 287 THR A N 1
ATOM 2256 C CA . THR A 1 287 ? 3.808 15.082 21.637 1.00 91.69 287 THR A CA 1
ATOM 2257 C C . THR A 1 287 ? 4.721 13.874 21.454 1.00 91.69 287 THR A C 1
ATOM 2259 O O . THR A 1 287 ? 5.940 14.050 21.400 1.00 91.69 287 THR A O 1
ATOM 2262 N N . LYS A 1 288 ? 4.165 12.664 21.429 1.00 96.50 288 LYS A N 1
ATOM 2263 C CA . LYS A 1 288 ? 4.930 11.421 21.406 1.00 96.50 288 LYS A CA 1
ATOM 2264 C C . LYS A 1 288 ? 4.210 10.352 20.602 1.00 96.50 288 LYS A C 1
ATOM 2266 O O . LYS A 1 288 ? 3.003 10.425 20.451 1.00 96.50 288 LYS A O 1
ATOM 2271 N N . SER A 1 289 ? 4.966 9.349 20.177 1.00 97.88 289 SER A N 1
ATOM 2272 C CA . SER A 1 289 ? 4.455 8.084 19.645 1.00 97.88 289 SER A CA 1
ATOM 2273 C C . SER A 1 289 ? 5.173 6.908 20.308 1.00 97.88 289 SER A C 1
ATOM 2275 O O . SER A 1 289 ? 6.153 7.120 21.031 1.00 97.88 289 SER A O 1
ATOM 2277 N N . PHE A 1 290 ? 4.711 5.678 20.079 1.00 98.62 290 PHE A N 1
ATOM 2278 C CA . PHE A 1 290 ? 5.453 4.474 20.449 1.00 98.62 290 PHE A CA 1
ATOM 2279 C C . PHE A 1 290 ? 6.455 4.092 19.364 1.00 98.62 290 PHE A C 1
ATOM 2281 O O . PHE A 1 290 ? 6.197 4.284 18.179 1.00 98.62 290 PHE A O 1
ATOM 2288 N N . THR A 1 291 ? 7.569 3.500 19.783 1.00 98.44 291 THR A N 1
ATOM 2289 C CA . THR A 1 291 ? 8.573 2.902 18.900 1.00 98.44 291 THR A CA 1
ATOM 2290 C C . THR A 1 291 ? 9.289 1.747 19.600 1.00 98.44 291 THR A C 1
ATOM 2292 O O . THR A 1 291 ? 9.384 1.736 20.834 1.00 98.44 291 THR A O 1
ATOM 2295 N N . ASP A 1 292 ? 9.767 0.764 18.840 1.00 98.00 292 ASP A N 1
ATOM 2296 C CA . ASP A 1 292 ? 10.606 -0.337 19.336 1.00 98.00 292 ASP A CA 1
ATOM 2297 C C . ASP A 1 292 ? 12.044 0.097 19.669 1.00 98.00 292 ASP A C 1
ATOM 2299 O O . ASP A 1 292 ? 12.717 -0.536 20.485 1.00 98.00 292 ASP A O 1
ATOM 2303 N N . SER A 1 293 ? 12.470 1.220 19.098 1.00 95.31 293 SER A N 1
ATOM 2304 C CA . SER A 1 293 ? 13.853 1.682 18.959 1.00 95.31 293 SER A CA 1
ATOM 2305 C C . SER A 1 293 ? 14.007 3.148 19.431 1.00 95.31 293 SER A C 1
ATOM 2307 O O . SER A 1 293 ? 14.544 4.015 18.738 1.00 95.31 293 SER A O 1
ATOM 2309 N N . PRO A 1 294 ? 13.574 3.504 20.662 1.00 93.25 294 PRO A N 1
ATOM 2310 C CA . PRO A 1 294 ? 13.495 4.902 21.117 1.00 93.25 294 PRO A CA 1
ATOM 2311 C C . PRO A 1 294 ? 14.849 5.622 21.244 1.00 93.25 294 PRO A C 1
ATOM 2313 O O . PRO A 1 294 ? 14.885 6.826 21.511 1.00 93.25 294 PRO A O 1
ATOM 2316 N N . SER A 1 295 ? 15.959 4.897 21.111 1.00 88.00 295 SER A N 1
ATOM 2317 C CA . SER A 1 295 ? 17.324 5.375 21.338 1.00 88.00 295 SER A CA 1
ATOM 2318 C C . SER A 1 295 ? 18.283 5.016 20.194 1.00 88.00 295 SER A C 1
ATOM 2320 O O . SER A 1 295 ? 19.455 4.742 20.447 1.00 88.00 295 SER A O 1
ATOM 2322 N N . GLY A 1 296 ? 17.793 5.056 18.952 1.00 89.88 296 GLY A N 1
ATOM 2323 C CA . GLY A 1 296 ? 18.524 4.664 17.741 1.00 89.88 296 GLY A CA 1
ATOM 2324 C C . GLY A 1 296 ? 18.060 3.304 17.232 1.00 89.88 296 GLY A C 1
ATOM 2325 O O . GLY A 1 296 ? 17.161 2.730 17.834 1.00 89.88 296 GLY A O 1
ATOM 2326 N N . ASN A 1 297 ? 18.680 2.812 16.157 1.00 96.44 297 ASN A N 1
ATOM 2327 C CA . ASN A 1 297 ? 18.255 1.604 15.449 1.00 96.44 297 ASN A CA 1
ATOM 2328 C C . ASN A 1 297 ? 18.009 0.396 16.368 1.00 96.44 297 ASN A C 1
ATOM 2330 O O . ASN A 1 297 ? 18.641 0.257 17.423 1.00 96.44 297 ASN A O 1
ATOM 2334 N N . TYR A 1 298 ? 17.103 -0.489 15.949 1.00 96.75 298 TYR A N 1
ATOM 2335 C CA . TYR A 1 298 ? 16.851 -1.739 16.666 1.00 96.75 298 TYR A CA 1
ATOM 2336 C C . TYR A 1 298 ? 18.095 -2.644 16.690 1.00 96.75 298 TYR A C 1
ATOM 2338 O O . TYR A 1 298 ? 19.059 -2.428 15.967 1.00 96.75 298 TYR A O 1
ATOM 2346 N N . ASN A 1 299 ? 18.122 -3.638 17.578 1.00 96.06 299 ASN A N 1
ATOM 2347 C CA . ASN A 1 299 ? 19.274 -4.541 17.681 1.00 96.06 299 ASN A CA 1
ATOM 2348 C C . ASN A 1 299 ? 19.135 -5.726 16.724 1.00 96.06 299 ASN A C 1
ATOM 2350 O O . ASN A 1 299 ? 18.022 -6.151 16.429 1.00 96.06 299 ASN A O 1
ATOM 2354 N N . ASP A 1 300 ? 20.256 -6.326 16.348 1.00 95.38 300 ASP A N 1
ATOM 2355 C CA . ASP A 1 300 ? 20.282 -7.604 15.634 1.00 95.38 300 ASP A CA 1
ATOM 2356 C C . ASP A 1 300 ? 19.857 -8.746 16.588 1.00 95.38 300 ASP A C 1
ATOM 2358 O O . ASP A 1 300 ? 20.102 -8.686 17.800 1.00 95.38 300 ASP A O 1
ATOM 2362 N N . ASN A 1 301 ? 19.290 -9.826 16.051 1.00 95.62 301 ASN A N 1
ATOM 2363 C CA . ASN A 1 301 ? 18.923 -11.064 16.746 1.00 95.62 301 ASN A CA 1
ATOM 2364 C C . ASN A 1 301 ? 17.920 -10.882 17.892 1.00 95.62 301 ASN A C 1
ATOM 2366 O O . ASN A 1 301 ? 18.039 -11.532 18.943 1.00 95.62 301 ASN A O 1
ATOM 2370 N N . VAL A 1 302 ? 16.932 -9.999 17.742 1.00 96.81 302 VAL A N 1
ATOM 2371 C CA . VAL A 1 302 ? 15.948 -9.770 18.805 1.00 96.81 302 VAL A CA 1
ATOM 2372 C C . VAL A 1 302 ? 14.527 -10.091 18.382 1.00 96.81 302 VAL A C 1
ATOM 2374 O O . VAL A 1 302 ? 14.106 -9.891 17.251 1.00 96.81 302 VAL A O 1
ATOM 2377 N N . ILE A 1 303 ? 13.756 -10.547 19.368 1.00 97.81 303 ILE A N 1
ATOM 2378 C CA . ILE A 1 303 ? 12.299 -10.576 19.312 1.00 97.81 303 ILE A CA 1
ATOM 2379 C C . ILE A 1 303 ? 11.812 -9.669 20.434 1.00 97.81 303 ILE A C 1
ATOM 2381 O O . ILE A 1 303 ? 12.048 -9.951 21.615 1.00 97.81 303 ILE A O 1
ATOM 2385 N N . THR A 1 304 ? 11.170 -8.559 20.079 1.00 98.00 304 THR A N 1
ATOM 2386 C CA . THR A 1 304 ? 10.730 -7.543 21.043 1.00 98.00 304 THR A CA 1
ATOM 2387 C C . THR A 1 304 ? 9.250 -7.247 20.894 1.00 98.00 304 THR A C 1
ATOM 2389 O O . THR A 1 304 ? 8.701 -7.283 19.796 1.00 98.00 304 THR A O 1
ATOM 2392 N N . ASN A 1 305 ? 8.572 -6.969 22.013 1.00 98.00 305 ASN A N 1
ATOM 2393 C CA . ASN A 1 305 ? 7.116 -6.881 22.025 1.00 98.00 305 ASN A CA 1
ATOM 2394 C C . ASN A 1 305 ? 6.635 -5.699 22.870 1.00 98.00 305 ASN A C 1
ATOM 2396 O O . ASN A 1 305 ? 7.165 -5.448 23.956 1.00 98.00 305 ASN A O 1
ATOM 2400 N N . ILE A 1 306 ? 5.524 -5.089 22.464 1.00 98.69 306 ILE A N 1
ATOM 2401 C CA . ILE A 1 306 ? 4.689 -4.216 23.300 1.00 98.69 306 ILE A CA 1
ATOM 2402 C C . ILE A 1 306 ? 3.263 -4.758 23.319 1.00 98.69 306 ILE A C 1
ATOM 2404 O O . ILE A 1 306 ? 2.702 -5.095 22.281 1.00 98.69 306 ILE A O 1
ATOM 2408 N N . THR A 1 307 ? 2.690 -4.944 24.511 1.00 98.69 307 THR A N 1
ATOM 2409 C CA . THR A 1 307 ? 1.397 -5.631 24.687 1.00 98.69 307 THR A CA 1
ATOM 2410 C C . THR A 1 307 ? 0.418 -4.795 25.494 1.00 98.69 307 THR A C 1
ATOM 2412 O O . THR A 1 307 ? 0.777 -4.275 26.548 1.00 98.69 307 THR A O 1
ATOM 2415 N N . LEU A 1 308 ? -0.833 -4.727 25.039 1.00 98.00 308 LEU A N 1
ATOM 2416 C CA . LEU A 1 308 ? -1.911 -4.045 25.745 1.00 98.00 308 LEU A CA 1
ATOM 2417 C C . LEU A 1 308 ? -2.229 -4.750 27.078 1.00 98.00 308 LEU A C 1
ATOM 2419 O O . LEU A 1 308 ? -2.403 -5.974 27.155 1.00 98.00 308 LEU A O 1
ATOM 2423 N N . ASN A 1 309 ? -2.326 -3.966 28.150 1.00 94.25 309 ASN A N 1
ATOM 2424 C CA . ASN A 1 309 ? -2.539 -4.459 29.512 1.00 94.25 309 ASN A CA 1
ATOM 2425 C C . ASN A 1 309 ? -3.952 -5.022 29.699 1.00 94.25 309 ASN A C 1
ATOM 2427 O O . ASN A 1 309 ? -4.123 -6.084 30.310 1.00 94.25 309 ASN A O 1
ATOM 2431 N N . SER A 1 310 ? -4.945 -4.346 29.126 1.00 92.50 310 SER A N 1
ATOM 2432 C CA . SER A 1 310 ? -6.370 -4.658 29.261 1.00 92.50 310 SER A CA 1
ATOM 2433 C C . SER A 1 310 ? -6.913 -5.404 28.047 1.00 92.50 310 SER A C 1
ATOM 2435 O O . SER A 1 310 ? -6.370 -5.314 26.950 1.00 92.50 310 SER A O 1
ATOM 2437 N N . TYR A 1 311 ? -8.004 -6.140 28.250 1.00 93.69 311 TYR A N 1
ATOM 2438 C CA . TYR A 1 311 ? -8.773 -6.709 27.149 1.00 93.69 311 TYR A CA 1
ATOM 2439 C C . TYR A 1 311 ? -9.784 -5.690 26.611 1.00 93.69 311 TYR A C 1
ATOM 2441 O O . TYR A 1 311 ? -10.449 -5.006 27.389 1.00 93.69 311 TYR A O 1
ATOM 2449 N N . ILE A 1 312 ? -9.949 -5.653 25.293 1.00 93.69 312 ILE A N 1
ATOM 2450 C CA . ILE A 1 312 ? -10.990 -4.910 24.583 1.00 93.69 312 ILE A CA 1
ATOM 2451 C C . ILE A 1 312 ? -12.145 -5.874 24.321 1.00 93.69 312 ILE A C 1
ATOM 2453 O O . ILE A 1 312 ? -11.969 -6.885 23.644 1.00 93.69 312 ILE A O 1
ATOM 2457 N N . ASN A 1 313 ? -13.318 -5.587 24.883 1.00 92.88 313 ASN A N 1
ATOM 2458 C CA . ASN A 1 313 ? -14.499 -6.434 24.740 1.00 92.88 313 ASN A CA 1
ATOM 2459 C C . ASN A 1 313 ? -15.285 -6.053 23.479 1.00 92.88 313 ASN A C 1
ATOM 2461 O O . ASN A 1 313 ? -15.786 -4.935 23.388 1.00 92.88 313 ASN A O 1
ATOM 2465 N N . LEU A 1 314 ? -15.433 -6.994 22.545 1.00 93.19 314 LEU A N 1
ATOM 2466 C CA . LEU A 1 314 ? -16.131 -6.824 21.268 1.00 93.19 314 LEU A CA 1
ATOM 2467 C C . LEU A 1 314 ? -17.532 -7.467 21.258 1.00 93.19 314 LEU A C 1
ATOM 2469 O O . LEU A 1 314 ? -18.109 -7.749 20.204 1.00 93.19 314 LEU A O 1
ATOM 2473 N N . THR A 1 315 ? -18.099 -7.742 22.432 1.00 88.00 315 THR A N 1
ATOM 2474 C CA . THR A 1 315 ? -19.410 -8.387 22.565 1.00 88.00 315 THR A CA 1
ATOM 2475 C C . THR A 1 315 ? -20.552 -7.426 22.250 1.00 88.00 315 THR A C 1
ATOM 2477 O O . THR A 1 315 ? -20.678 -6.369 22.861 1.00 88.00 315 THR A O 1
ATOM 2480 N N . GLY A 1 316 ? -21.455 -7.839 21.355 1.00 86.31 316 GLY A N 1
ATOM 2481 C CA . GLY A 1 316 ? -22.682 -7.097 21.043 1.00 86.31 316 GLY A CA 1
ATOM 2482 C C . GLY A 1 316 ? -22.536 -6.011 19.972 1.00 86.31 316 GLY A C 1
ATOM 2483 O O . GLY A 1 316 ? -23.504 -5.285 19.724 1.00 86.31 316 GLY A O 1
ATOM 2484 N N . TYR A 1 317 ? -21.368 -5.918 19.333 1.00 92.81 317 TYR A N 1
ATOM 2485 C CA . TYR A 1 317 ? -21.136 -5.068 18.166 1.00 92.81 317 TYR A CA 1
ATOM 2486 C C . TYR A 1 317 ? -21.335 -5.843 16.860 1.00 92.81 317 TYR A C 1
ATOM 2488 O O . TYR A 1 317 ? -21.274 -7.070 16.830 1.00 92.81 317 TYR A O 1
ATOM 2496 N N . LEU A 1 318 ? -21.615 -5.106 15.788 1.00 92.81 318 LEU A N 1
ATOM 2497 C CA . LEU A 1 318 ? -21.872 -5.631 14.443 1.00 92.81 318 LEU A CA 1
ATOM 2498 C C . LEU A 1 318 ? -20.638 -5.557 13.539 1.00 92.81 318 LEU A C 1
ATOM 2500 O O . LEU A 1 318 ? -20.595 -6.206 12.501 1.00 92.81 318 LEU A O 1
ATOM 2504 N N . TYR A 1 319 ? -19.658 -4.750 13.933 1.00 94.94 319 TYR A N 1
ATOM 2505 C CA . TYR A 1 319 ? -18.384 -4.559 13.256 1.00 94.94 319 TYR A CA 1
ATOM 2506 C C . TYR A 1 319 ? -17.349 -4.094 14.278 1.00 94.94 319 TYR A C 1
ATOM 2508 O O . TYR A 1 319 ? -17.721 -3.398 15.230 1.00 94.94 319 TYR A O 1
ATOM 2516 N N . ALA A 1 320 ? -16.083 -4.447 14.069 1.00 95.50 320 ALA A N 1
ATOM 2517 C CA . ALA A 1 320 ? -14.962 -3.954 14.854 1.00 95.50 320 ALA A CA 1
ATOM 2518 C C . ALA A 1 320 ? -13.725 -3.781 13.967 1.00 95.50 320 ALA A C 1
ATOM 2520 O O . ALA A 1 320 ? -13.431 -4.632 13.132 1.00 95.50 320 ALA A O 1
ATOM 2521 N N . GLU A 1 321 ? -12.983 -2.705 14.187 1.00 96.19 321 GLU A N 1
ATOM 2522 C CA . GLU A 1 321 ? -11.743 -2.393 13.482 1.00 96.19 321 GLU A CA 1
ATOM 2523 C C . GLU A 1 321 ? -10.734 -1.782 14.444 1.00 96.19 321 GLU A C 1
ATOM 2525 O O . GLU A 1 321 ? -11.090 -0.952 15.279 1.00 96.19 321 GLU A O 1
ATOM 2530 N N . LEU A 1 322 ? -9.474 -2.177 14.297 1.00 98.19 322 LEU A N 1
ATOM 2531 C CA . LEU A 1 322 ? -8.328 -1.474 14.853 1.00 98.19 322 LEU A CA 1
ATOM 2532 C C . LEU A 1 322 ? -7.805 -0.491 13.802 1.00 98.19 322 LEU A C 1
ATOM 2534 O O . LEU A 1 322 ? -7.624 -0.864 12.647 1.00 98.19 322 LEU A O 1
ATOM 2538 N N . SER A 1 323 ? -7.513 0.741 14.206 1.00 97.38 323 SER A N 1
ATOM 2539 C CA . SER A 1 323 ? -6.749 1.682 13.388 1.00 97.38 323 SER A CA 1
ATOM 2540 C C . SER A 1 323 ? -5.647 2.352 14.197 1.00 97.38 323 SER A C 1
ATOM 2542 O O . SER A 1 323 ? -5.779 2.523 15.407 1.00 97.38 323 SER A O 1
ATOM 2544 N N . PHE A 1 324 ? -4.551 2.703 13.539 1.00 98.19 324 PHE A N 1
ATOM 2545 C CA . PHE A 1 324 ? -3.442 3.454 14.126 1.00 98.19 324 PHE A CA 1
ATOM 2546 C C . PHE A 1 324 ? -2.655 4.141 13.009 1.00 98.19 324 PHE A C 1
ATOM 2548 O O . PHE A 1 324 ? -2.700 3.721 11.854 1.00 98.19 324 PHE A O 1
ATOM 2555 N N . TRP A 1 325 ? -1.953 5.220 13.326 1.00 98.38 325 TRP A N 1
ATOM 2556 C CA . TRP A 1 325 ? -0.987 5.809 12.405 1.00 98.38 325 TRP A CA 1
ATOM 2557 C C . TRP A 1 325 ? 0.353 5.115 12.574 1.00 98.38 325 TRP A C 1
ATOM 2559 O O . TRP A 1 325 ? 0.761 4.881 13.705 1.00 98.38 325 TRP A O 1
ATOM 2569 N N . ALA A 1 326 ? 1.035 4.798 11.475 1.00 98.31 326 ALA A N 1
ATOM 2570 C CA . ALA A 1 326 ? 2.351 4.177 11.507 1.00 98.31 326 ALA A CA 1
ATOM 2571 C C . ALA A 1 326 ? 3.295 4.722 10.437 1.00 98.31 326 ALA A C 1
ATOM 2573 O O . ALA A 1 326 ? 2.864 5.210 9.394 1.00 98.31 326 ALA A O 1
ATOM 2574 N N . LYS A 1 327 ? 4.590 4.620 10.713 1.00 97.38 327 LYS A N 1
ATOM 2575 C CA . LYS A 1 327 ? 5.689 4.758 9.752 1.00 97.38 327 LYS A CA 1
ATOM 2576 C C . LYS A 1 327 ? 6.788 3.776 10.166 1.00 97.38 327 LYS A C 1
ATOM 2578 O O . LYS A 1 327 ? 6.861 3.434 11.348 1.00 97.38 327 LYS A O 1
ATOM 2583 N N . TRP A 1 328 ? 7.639 3.343 9.247 1.00 97.69 328 TRP A N 1
ATOM 2584 C CA . TRP A 1 328 ? 8.697 2.391 9.588 1.00 97.69 328 TRP A CA 1
ATOM 2585 C C . TRP A 1 328 ? 9.887 2.442 8.637 1.00 97.69 328 TRP A C 1
ATOM 2587 O O . TRP A 1 328 ? 9.775 2.913 7.505 1.00 97.69 328 TRP A O 1
ATOM 2597 N N . ASP A 1 329 ? 11.023 1.972 9.133 1.00 95.31 329 ASP A N 1
ATOM 2598 C CA . ASP A 1 329 ? 12.233 1.679 8.375 1.00 95.31 329 ASP A CA 1
ATOM 2599 C C . ASP A 1 329 ? 12.830 0.389 8.944 1.00 95.31 329 ASP A C 1
ATOM 2601 O O . ASP A 1 329 ? 13.332 0.373 10.068 1.00 95.31 329 ASP A O 1
ATOM 2605 N N . ILE A 1 330 ? 12.657 -0.707 8.213 1.00 95.81 330 ILE A N 1
ATOM 2606 C CA . ILE A 1 330 ? 12.971 -2.082 8.611 1.00 95.81 330 ILE A CA 1
ATOM 2607 C C . ILE A 1 330 ? 13.674 -2.750 7.425 1.00 95.81 330 ILE A C 1
ATOM 2609 O O . ILE A 1 330 ? 13.352 -2.449 6.274 1.00 95.81 330 ILE A O 1
ATOM 2613 N N . GLU A 1 331 ? 14.616 -3.657 7.676 1.00 90.81 331 GLU A N 1
ATOM 2614 C CA . GLU A 1 331 ? 15.276 -4.403 6.604 1.00 90.81 331 GLU A CA 1
ATOM 2615 C C . GLU A 1 331 ? 14.258 -5.198 5.769 1.00 90.81 331 GLU A C 1
ATOM 2617 O O . GLU A 1 331 ? 13.639 -6.149 6.244 1.00 90.81 331 GLU A O 1
ATOM 2622 N N . ALA A 1 332 ? 14.076 -4.804 4.505 1.00 85.69 332 ALA A N 1
ATOM 2623 C CA . ALA A 1 332 ? 13.130 -5.454 3.606 1.00 85.69 332 ALA A CA 1
ATOM 2624 C C . ALA A 1 332 ? 13.524 -6.914 3.353 1.00 85.69 332 ALA A C 1
ATOM 2626 O O . ALA A 1 332 ? 14.649 -7.207 2.952 1.00 85.69 332 ALA A O 1
ATOM 2627 N N . GLY A 1 333 ? 12.567 -7.821 3.521 1.00 83.38 333 GLY A N 1
ATOM 2628 C CA . GLY A 1 333 ? 12.725 -9.237 3.237 1.00 83.38 333 GLY A CA 1
ATOM 2629 C C . GLY A 1 333 ? 13.393 -10.071 4.331 1.00 83.38 333 GLY A C 1
ATOM 2630 O O . GLY A 1 333 ? 13.410 -11.290 4.169 1.00 83.38 333 GLY A O 1
ATOM 2631 N N . TRP A 1 334 ? 13.869 -9.466 5.424 1.00 87.81 334 TRP A N 1
ATOM 2632 C CA . TRP A 1 334 ? 14.564 -10.157 6.522 1.00 87.81 334 TRP A CA 1
ATOM 2633 C C . TRP A 1 334 ? 13.910 -9.858 7.869 1.00 87.81 334 TRP A C 1
ATOM 2635 O O . TRP A 1 334 ? 13.317 -10.742 8.491 1.00 87.81 334 TRP A O 1
ATOM 2645 N N . ASP A 1 335 ? 13.927 -8.592 8.267 1.00 96.25 335 ASP A N 1
ATOM 2646 C CA . ASP A 1 335 ? 13.340 -8.127 9.516 1.00 96.25 335 ASP A CA 1
ATOM 2647 C C . ASP A 1 335 ? 11.875 -7.764 9.320 1.00 96.25 335 ASP A C 1
ATOM 2649 O O . ASP A 1 335 ? 11.425 -7.498 8.205 1.00 96.25 335 ASP A O 1
ATOM 2653 N N . TYR A 1 336 ? 11.095 -7.765 10.402 1.00 97.94 336 TYR A N 1
ATOM 2654 C CA . TYR A 1 336 ? 9.684 -7.413 10.295 1.00 97.94 336 TYR A CA 1
ATOM 2655 C C . TYR A 1 336 ? 9.005 -7.065 11.617 1.00 97.94 336 TYR A C 1
ATOM 2657 O O . TYR A 1 336 ? 9.404 -7.497 12.702 1.00 97.94 336 TYR A O 1
ATOM 2665 N N . VAL A 1 337 ? 7.891 -6.335 11.509 1.00 98.62 337 VAL A N 1
ATOM 2666 C CA . VAL A 1 337 ? 6.901 -6.173 12.579 1.00 98.62 337 VAL A CA 1
ATOM 2667 C C . VAL A 1 337 ? 5.614 -6.931 12.261 1.00 98.62 337 VAL A C 1
ATOM 2669 O O . VAL A 1 337 ? 5.152 -6.962 11.126 1.00 98.62 337 VAL A O 1
ATOM 2672 N N . GLU A 1 338 ? 4.984 -7.493 13.290 1.00 98.56 338 GLU A N 1
ATOM 2673 C CA . GLU A 1 338 ? 3.621 -8.023 13.254 1.00 98.56 338 GLU A CA 1
ATOM 2674 C C . GLU A 1 338 ? 2.707 -7.282 14.229 1.00 98.56 338 GLU A C 1
ATOM 2676 O O . GLU A 1 338 ? 3.095 -6.957 15.357 1.00 98.56 338 GLU A O 1
ATOM 2681 N N . VAL A 1 339 ? 1.442 -7.129 13.833 1.00 98.62 339 VAL A N 1
ATOM 2682 C CA . VAL A 1 339 ? 0.345 -6.756 14.734 1.00 98.62 339 VAL A CA 1
ATOM 2683 C C . VAL A 1 339 ? -0.476 -8.000 15.034 1.00 98.62 339 VAL A C 1
ATOM 2685 O O . VAL A 1 339 ? -0.906 -8.709 14.130 1.00 98.62 339 VAL A O 1
ATOM 2688 N N . LEU A 1 340 ? -0.694 -8.272 16.315 1.00 98.62 340 LEU A N 1
ATOM 2689 C CA . LEU A 1 340 ? -1.237 -9.533 16.804 1.00 98.62 340 LEU A CA 1
ATOM 2690 C C . LEU A 1 340 ? -2.434 -9.291 17.730 1.00 98.62 340 LEU A C 1
ATOM 2692 O O . LEU A 1 340 ? -2.411 -8.374 18.557 1.00 98.62 340 LEU A O 1
ATOM 2696 N N . ALA A 1 341 ? -3.430 -10.177 17.675 1.00 98.56 341 ALA A N 1
ATOM 2697 C CA . ALA A 1 341 ? -4.499 -10.260 18.670 1.00 98.56 341 ALA A CA 1
ATOM 2698 C C . ALA A 1 341 ? -4.446 -11.568 19.467 1.00 98.56 341 ALA A C 1
ATOM 2700 O O . ALA A 1 341 ? -4.010 -12.607 18.973 1.00 98.56 341 ALA A O 1
ATOM 2701 N N . SER A 1 342 ? -4.939 -11.534 20.705 1.00 98.44 342 SER A N 1
ATOM 2702 C CA . SER A 1 342 ? -5.090 -12.725 21.545 1.00 98.44 342 SER A CA 1
ATOM 2703 C C . SER A 1 342 ? -6.373 -12.687 22.364 1.00 98.44 342 SER A C 1
ATOM 2705 O O . SER A 1 342 ? -6.663 -11.689 23.018 1.00 98.44 342 SER A O 1
ATOM 2707 N N . THR A 1 343 ? -7.113 -13.795 22.391 1.00 97.62 343 THR A N 1
ATOM 2708 C CA . THR A 1 343 ? -8.344 -13.953 23.191 1.00 97.62 343 THR A CA 1
ATOM 2709 C C . THR A 1 343 ? -8.089 -14.556 24.575 1.00 97.62 343 THR A C 1
ATOM 2711 O O . THR A 1 343 ? -8.973 -14.550 25.428 1.00 97.62 343 THR A O 1
ATOM 2714 N N . ASN A 1 344 ? -6.878 -15.067 24.820 1.00 95.25 344 ASN A N 1
ATOM 2715 C CA . ASN A 1 344 ? -6.486 -15.731 26.070 1.00 95.25 344 ASN A CA 1
ATOM 2716 C C . ASN A 1 344 ? -5.189 -15.175 26.691 1.00 95.25 344 ASN A C 1
ATOM 2718 O O . ASN A 1 344 ? -4.810 -15.573 27.793 1.00 95.25 344 ASN A O 1
ATOM 2722 N N . GLY A 1 345 ? -4.507 -14.257 26.001 1.00 94.19 345 GLY A N 1
ATOM 2723 C CA . GLY A 1 345 ? -3.259 -13.626 26.425 1.00 94.19 345 GLY A CA 1
ATOM 2724 C C . GLY A 1 345 ? -2.000 -14.468 26.192 1.00 94.19 345 GLY A C 1
ATOM 2725 O O . GLY A 1 345 ? -0.903 -13.990 26.485 1.00 94.19 345 GLY A O 1
ATOM 2726 N N . THR A 1 346 ? -2.124 -15.690 25.668 1.00 94.81 346 THR A N 1
ATOM 2727 C CA . THR A 1 346 ? -1.010 -16.635 25.482 1.00 94.81 346 THR A CA 1
ATOM 2728 C C . THR A 1 346 ? -0.797 -17.031 24.025 1.00 94.81 346 THR A C 1
ATOM 2730 O O . THR A 1 346 ? 0.346 -17.059 23.579 1.00 94.81 346 THR A O 1
ATOM 2733 N N . ILE A 1 347 ? -1.870 -17.286 23.275 1.00 97.06 347 ILE A N 1
ATOM 2734 C CA . ILE A 1 347 ? -1.832 -17.589 21.839 1.00 97.06 347 ILE A CA 1
ATOM 2735 C C . ILE A 1 347 ? -2.114 -16.301 21.078 1.00 97.06 347 ILE A C 1
ATOM 2737 O O . ILE A 1 347 ? -3.123 -15.645 21.335 1.00 97.06 347 ILE A O 1
ATOM 2741 N N . TRP A 1 348 ? -1.224 -15.950 20.157 1.00 98.06 348 TRP A N 1
ATOM 2742 C CA . TRP A 1 348 ? -1.276 -14.710 19.395 1.00 98.06 348 TRP A CA 1
ATOM 2743 C C . TRP A 1 348 ? -1.482 -15.030 17.919 1.00 98.06 348 TRP A C 1
ATOM 2745 O O . TRP A 1 348 ? -0.797 -15.892 17.378 1.00 98.06 348 TRP A O 1
ATOM 2755 N N . THR A 1 349 ? -2.447 -14.360 17.299 1.00 98.19 349 THR A N 1
ATOM 2756 C CA . THR A 1 349 ? -2.784 -14.515 15.882 1.00 98.19 349 THR A CA 1
ATOM 2757 C C . THR A 1 349 ? -2.416 -13.229 15.151 1.00 98.19 349 THR A C 1
ATOM 2759 O O . THR A 1 349 ? -2.837 -12.163 15.615 1.00 98.19 349 THR A O 1
ATOM 2762 N N . PRO A 1 350 ? -1.637 -13.295 14.058 1.00 98.00 350 PRO A N 1
ATOM 2763 C CA . PRO A 1 350 ? -1.258 -12.109 13.303 1.00 98.00 350 PRO A CA 1
ATOM 2764 C C . PRO A 1 350 ? -2.469 -11.562 12.542 1.00 98.00 350 PRO A C 1
ATOM 2766 O O . PRO A 1 350 ? -3.367 -12.309 12.148 1.00 98.00 350 PRO A O 1
ATOM 2769 N N . LEU A 1 351 ? -2.527 -10.241 12.399 1.00 98.00 351 LEU A N 1
ATOM 2770 C CA . LEU A 1 351 ? -3.680 -9.534 11.859 1.00 98.00 351 LEU A CA 1
ATOM 2771 C C . LEU A 1 351 ? -3.369 -8.930 10.490 1.00 98.00 351 LEU A C 1
ATOM 2773 O O . LEU A 1 351 ? -2.416 -8.167 10.337 1.00 98.00 351 LEU A O 1
ATOM 2777 N N . CYS A 1 352 ? -4.222 -9.214 9.507 1.00 95.88 352 CYS A N 1
ATOM 2778 C CA . CYS A 1 352 ? -4.136 -8.589 8.192 1.00 95.88 352 CYS A CA 1
ATOM 2779 C C . CYS A 1 352 ? -4.572 -7.121 8.273 1.00 95.88 352 CYS A C 1
ATOM 2781 O O . CYS A 1 352 ? -5.658 -6.807 8.773 1.00 95.88 352 CYS A O 1
ATOM 2783 N N . GLY A 1 353 ? -3.714 -6.245 7.769 1.00 93.88 353 GLY A N 1
ATOM 2784 C CA . GLY A 1 353 ? -3.935 -4.816 7.632 1.00 93.88 353 GLY A CA 1
ATOM 2785 C C . GLY A 1 353 ? -3.942 -4.406 6.165 1.00 93.88 353 GLY A C 1
ATOM 2786 O O . GLY A 1 353 ? -3.910 -5.227 5.252 1.00 93.88 353 GLY A O 1
ATOM 2787 N N . LYS A 1 354 ? -4.009 -3.103 5.942 1.00 90.94 354 LYS A N 1
ATOM 2788 C CA . LYS A 1 354 ? -3.960 -2.458 4.637 1.00 90.94 354 LYS A CA 1
ATOM 2789 C C . LYS A 1 354 ? -2.538 -2.362 4.078 1.00 90.94 354 LYS A C 1
ATOM 2791 O O . LYS A 1 354 ? -2.406 -2.381 2.855 1.00 90.94 354 LYS A O 1
ATOM 2796 N N . TYR A 1 355 ? -1.517 -2.202 4.925 1.00 92.06 355 TYR A N 1
ATOM 2797 C CA . TYR A 1 355 ? -0.135 -1.979 4.482 1.00 92.06 355 TYR A CA 1
ATOM 2798 C C . TYR A 1 355 ? 0.832 -3.126 4.800 1.00 92.06 355 TYR A C 1
ATOM 2800 O O . TYR A 1 355 ? 2.008 -3.007 4.468 1.00 92.06 355 TYR A O 1
ATOM 2808 N N . ASN A 1 356 ? 0.365 -4.227 5.396 1.00 93.31 356 ASN A N 1
ATOM 2809 C CA . ASN A 1 356 ? 1.175 -5.439 5.519 1.00 93.31 356 ASN A CA 1
ATOM 2810 C C . ASN A 1 356 ? 1.019 -6.368 4.313 1.00 93.31 356 ASN A C 1
ATOM 2812 O O . ASN A 1 356 ? 0.058 -6.277 3.547 1.00 93.31 356 ASN A O 1
ATOM 2816 N N . HIS A 1 357 ? 1.979 -7.271 4.152 1.00 88.44 357 HIS A N 1
ATOM 2817 C CA . HIS A 1 357 ? 1.980 -8.294 3.111 1.00 88.44 357 HIS A CA 1
ATOM 2818 C C . HIS A 1 357 ? 2.430 -9.642 3.686 1.00 88.44 357 HIS A C 1
ATOM 2820 O O . HIS A 1 357 ? 2.929 -9.689 4.810 1.00 88.44 357 HIS A O 1
ATOM 2826 N N . PRO A 1 358 ? 2.226 -10.753 2.957 1.00 89.31 358 PRO A N 1
ATOM 2827 C CA . PRO A 1 358 ? 2.745 -12.054 3.358 1.00 89.31 358 PRO A CA 1
ATOM 2828 C C . PRO A 1 358 ? 4.274 -12.035 3.499 1.00 89.31 358 PRO A C 1
ATOM 2830 O O . PRO A 1 358 ? 4.965 -11.525 2.613 1.00 89.31 358 PRO A O 1
ATOM 2833 N N . GLY A 1 359 ? 4.787 -12.602 4.591 1.00 87.06 359 GLY A N 1
ATOM 2834 C CA . GLY A 1 359 ? 6.216 -12.824 4.797 1.00 87.06 359 GLY A CA 1
ATOM 2835 C C . GLY A 1 359 ? 6.784 -13.887 3.854 1.00 87.06 359 GLY A C 1
ATOM 2836 O O . GLY A 1 359 ? 6.085 -14.822 3.446 1.00 87.06 359 GLY A O 1
ATOM 2837 N N . ASN A 1 360 ? 8.062 -13.736 3.503 1.00 81.31 360 ASN A N 1
ATOM 2838 C CA . ASN A 1 360 ? 8.784 -14.646 2.608 1.00 81.31 360 ASN A CA 1
ATOM 2839 C C . ASN A 1 360 ? 9.537 -15.763 3.374 1.00 81.31 360 ASN A C 1
ATOM 2841 O O . ASN A 1 360 ? 9.373 -15.917 4.579 1.00 81.31 360 ASN A O 1
ATOM 2845 N N . SER A 1 361 ? 10.372 -16.554 2.685 1.00 83.88 361 SER A N 1
ATOM 2846 C CA . SER A 1 361 ? 11.133 -17.680 3.262 1.00 83.88 361 SER A CA 1
ATOM 2847 C C . SER A 1 361 ? 12.132 -17.329 4.375 1.00 83.88 361 SER A C 1
ATOM 2849 O O . SER A 1 361 ? 12.556 -18.229 5.099 1.00 83.88 361 SER A O 1
ATOM 2851 N N . TYR A 1 362 ? 12.542 -16.067 4.486 1.00 83.00 362 TYR A N 1
ATOM 2852 C CA . TYR A 1 362 ? 13.425 -15.541 5.532 1.00 83.00 362 TYR A CA 1
ATOM 2853 C C . TYR A 1 362 ? 12.656 -14.895 6.692 1.00 83.00 362 TYR A C 1
ATOM 2855 O O . TYR A 1 362 ? 13.243 -14.584 7.723 1.00 83.00 362 TYR A O 1
ATOM 2863 N N . GLN A 1 363 ? 11.340 -14.744 6.545 1.00 92.00 363 GLN A N 1
ATOM 2864 C CA . GLN A 1 363 ? 10.421 -14.196 7.538 1.00 92.00 363 GLN A CA 1
ATOM 2865 C C . GLN A 1 363 ? 9.434 -15.287 7.994 1.00 92.00 363 GLN A C 1
ATOM 2867 O O . GLN A 1 363 ? 9.529 -16.451 7.589 1.00 92.00 363 GLN A O 1
ATOM 2872 N N . ASP A 1 364 ? 8.462 -14.933 8.842 1.00 92.12 364 ASP A N 1
ATOM 2873 C CA . ASP A 1 364 ? 7.337 -15.831 9.127 1.00 92.12 364 ASP A CA 1
ATOM 2874 C C . ASP A 1 364 ? 6.476 -15.969 7.852 1.00 92.12 364 ASP A C 1
ATOM 2876 O O . ASP A 1 364 ? 5.702 -15.079 7.490 1.00 92.12 364 ASP A O 1
ATOM 2880 N N . VAL A 1 365 ? 6.652 -17.091 7.144 1.00 87.50 365 VAL A N 1
ATOM 2881 C CA . VAL A 1 365 ? 6.019 -17.358 5.842 1.00 87.50 365 VAL A CA 1
ATOM 2882 C C . VAL A 1 365 ? 4.499 -17.217 5.930 1.00 87.50 365 VAL A C 1
ATOM 2884 O O . VAL A 1 365 ? 3.862 -17.776 6.825 1.00 87.50 365 VAL A O 1
ATOM 2887 N N . ASP A 1 366 ? 3.921 -16.490 4.972 1.00 87.56 366 ASP A N 1
ATOM 2888 C CA . ASP A 1 366 ? 2.483 -16.215 4.838 1.00 87.56 366 ASP A CA 1
ATOM 2889 C C . ASP A 1 366 ? 1.848 -15.403 5.982 1.00 87.56 366 ASP A C 1
ATOM 2891 O O . ASP A 1 366 ? 0.657 -15.073 5.922 1.00 87.56 366 ASP A O 1
ATOM 2895 N N . HIS A 1 367 ? 2.609 -15.033 7.015 1.00 94.94 367 HIS A N 1
ATOM 2896 C CA . HIS A 1 367 ? 2.110 -14.119 8.031 1.00 94.94 367 HIS A CA 1
ATOM 2897 C C . HIS A 1 367 ? 2.029 -12.689 7.479 1.00 94.94 367 HIS A C 1
ATOM 2899 O O . HIS A 1 367 ? 2.878 -12.286 6.688 1.00 94.94 367 HIS A O 1
ATOM 2905 N N . PRO A 1 368 ? 1.021 -11.898 7.887 1.00 95.94 368 PRO A N 1
ATOM 2906 C CA . PRO A 1 368 ? 0.915 -10.498 7.505 1.00 95.94 368 PRO A CA 1
ATOM 2907 C C . PRO A 1 368 ? 1.920 -9.642 8.297 1.00 95.94 368 PRO A C 1
ATOM 2909 O O . PRO A 1 368 ? 1.712 -9.357 9.482 1.00 95.94 368 PRO A O 1
ATOM 2912 N N . ILE A 1 369 ? 2.989 -9.214 7.625 1.00 97.12 369 ILE A N 1
ATOM 2913 C CA . ILE A 1 369 ? 4.134 -8.512 8.212 1.00 97.12 369 ILE A CA 1
ATOM 2914 C C . ILE A 1 369 ? 4.362 -7.120 7.605 1.00 97.12 369 ILE A C 1
ATOM 2916 O O . ILE A 1 369 ? 3.908 -6.825 6.500 1.00 97.12 369 ILE A O 1
ATOM 2920 N N . TYR A 1 370 ? 5.059 -6.259 8.348 1.00 96.56 370 TYR A N 1
ATOM 2921 C CA . TYR A 1 370 ? 5.566 -4.967 7.881 1.00 96.56 370 TYR A CA 1
ATOM 2922 C C . TYR A 1 370 ? 7.091 -5.026 7.802 1.00 96.56 370 TYR A C 1
ATOM 2924 O O . TYR A 1 370 ? 7.730 -5.246 8.832 1.00 96.56 370 TYR A O 1
ATOM 2932 N N . ASP A 1 371 ? 7.656 -4.779 6.626 1.00 94.00 371 ASP A N 1
ATOM 2933 C CA . ASP A 1 371 ? 9.092 -4.604 6.407 1.00 94.00 371 ASP A CA 1
ATOM 2934 C C . ASP A 1 371 ? 9.369 -3.422 5.453 1.00 94.00 371 ASP A C 1
ATOM 2936 O O . ASP A 1 371 ? 8.457 -2.677 5.064 1.00 94.00 371 ASP A O 1
ATOM 2940 N N . GLY A 1 372 ? 10.641 -3.199 5.120 1.00 89.06 372 GLY A N 1
ATOM 2941 C CA . GLY A 1 372 ? 11.057 -2.134 4.215 1.00 89.06 372 GLY A CA 1
ATOM 2942 C C . GLY A 1 372 ? 10.847 -0.733 4.787 1.00 89.06 372 GLY A C 1
ATOM 2943 O O . GLY A 1 372 ? 10.831 -0.520 6.000 1.00 89.06 372 GLY A O 1
ATOM 2944 N N . THR A 1 373 ? 10.694 0.257 3.904 1.00 86.94 373 THR A N 1
ATOM 2945 C CA . THR A 1 373 ? 10.637 1.670 4.304 1.00 86.94 373 THR A CA 1
ATOM 2946 C C . THR A 1 373 ? 9.297 2.317 3.952 1.00 86.94 373 THR A C 1
ATOM 2948 O O . THR A 1 373 ? 8.958 2.506 2.782 1.00 86.94 373 THR A O 1
ATOM 2951 N N . GLN A 1 374 ? 8.593 2.800 4.975 1.00 92.06 374 GLN A N 1
ATOM 2952 C CA . GLN A 1 374 ? 7.441 3.695 4.885 1.00 92.06 374 GLN A CA 1
ATOM 2953 C C . GLN A 1 374 ? 7.774 5.012 5.597 1.00 92.06 374 GLN A C 1
ATOM 2955 O O . GLN A 1 374 ? 7.550 5.184 6.793 1.00 92.06 374 GLN A O 1
ATOM 2960 N N . SER A 1 375 ? 8.323 5.969 4.846 1.00 87.44 375 SER A N 1
ATOM 2961 C CA . SER A 1 375 ? 8.883 7.216 5.402 1.00 87.44 375 SER A CA 1
ATOM 2962 C C . SER A 1 375 ? 7.843 8.248 5.859 1.00 87.44 375 SER A C 1
ATOM 2964 O O . SER A 1 375 ? 8.161 9.143 6.647 1.00 87.44 375 SER A O 1
ATOM 2966 N N . THR A 1 376 ? 6.600 8.144 5.384 1.00 92.38 376 THR A N 1
ATOM 2967 C CA . THR A 1 376 ? 5.480 9.004 5.794 1.00 92.38 376 THR A CA 1
ATOM 2968 C C . THR A 1 376 ? 4.493 8.244 6.667 1.00 92.38 376 THR A C 1
ATOM 2970 O O . THR A 1 376 ? 4.289 7.048 6.480 1.00 92.38 376 THR A O 1
ATOM 2973 N N . TRP A 1 377 ? 3.841 8.955 7.589 1.00 96.62 377 TRP A N 1
ATOM 2974 C CA . TRP A 1 377 ? 2.766 8.391 8.399 1.00 96.62 377 TRP A CA 1
ATOM 2975 C C . TRP A 1 377 ? 1.593 7.946 7.519 1.00 96.62 377 TRP A C 1
ATOM 2977 O O . TRP A 1 377 ? 1.058 8.736 6.736 1.00 96.62 377 TRP A O 1
ATOM 2987 N N . VAL A 1 378 ? 1.174 6.695 7.682 1.00 95.38 378 VAL A N 1
ATOM 2988 C CA . VAL A 1 378 ? 0.004 6.094 7.037 1.00 95.38 378 VAL A CA 1
ATOM 2989 C C . VAL A 1 378 ? -0.992 5.618 8.088 1.00 95.38 378 VAL A C 1
ATOM 2991 O O . VAL A 1 378 ? -0.602 5.217 9.180 1.00 95.38 378 VAL A O 1
ATOM 2994 N N . ASN A 1 379 ? -2.287 5.687 7.779 1.00 95.31 379 ASN A N 1
ATOM 2995 C CA . ASN A 1 379 ? -3.339 5.196 8.668 1.00 95.31 379 ASN A CA 1
ATOM 2996 C C . ASN A 1 379 ? -3.624 3.721 8.371 1.00 95.31 379 ASN A C 1
ATOM 2998 O O . ASN A 1 379 ? -4.281 3.403 7.377 1.00 95.31 379 ASN A O 1
ATOM 3002 N N . GLU A 1 380 ? -3.116 2.848 9.231 1.00 97.19 380 GLU A N 1
ATOM 3003 C CA . GLU A 1 380 ? -3.330 1.409 9.190 1.00 97.19 380 GLU A CA 1
ATOM 3004 C C . GLU A 1 380 ? -4.731 1.056 9.711 1.00 97.19 380 GLU A C 1
ATOM 3006 O O . GLU A 1 380 ? -5.248 1.700 10.627 1.00 97.19 380 GLU A O 1
ATOM 3011 N N . GLN A 1 381 ? -5.358 0.055 9.093 1.00 95.62 381 GLN A N 1
ATOM 3012 C CA . GLN A 1 381 ? -6.723 -0.397 9.338 1.00 95.62 381 GLN A CA 1
ATOM 3013 C C . GLN A 1 381 ? -6.780 -1.923 9.299 1.00 95.62 381 GLN A C 1
ATOM 3015 O O . GLN A 1 381 ? -6.514 -2.549 8.275 1.00 95.62 381 GLN A O 1
ATOM 3020 N N . VAL A 1 382 ? -7.187 -2.511 10.418 1.00 97.00 382 VAL A N 1
ATOM 3021 C CA . VAL A 1 382 ? -7.176 -3.950 10.667 1.00 97.00 382 VAL A CA 1
ATOM 3022 C C . VAL A 1 382 ? -8.579 -4.403 11.060 1.00 97.00 382 VAL A C 1
ATOM 3024 O O . VAL A 1 382 ? -9.138 -3.944 12.058 1.00 97.00 382 VAL A O 1
ATOM 3027 N N . ASP A 1 383 ? -9.153 -5.326 10.291 1.00 94.88 383 ASP A N 1
ATOM 3028 C CA . ASP A 1 383 ? -10.487 -5.863 10.566 1.00 94.88 383 ASP A CA 1
ATOM 3029 C C . ASP A 1 383 ? -10.460 -6.818 11.772 1.00 94.88 383 ASP A C 1
ATOM 3031 O O . ASP A 1 383 ? -9.741 -7.818 11.788 1.00 94.88 383 ASP A O 1
ATOM 3035 N N . LEU A 1 384 ? -11.269 -6.521 12.790 1.00 97.25 384 LEU A N 1
ATOM 3036 C CA . LEU A 1 384 ? -11.403 -7.323 14.007 1.00 97.25 384 LEU A CA 1
ATOM 3037 C C . LEU A 1 384 ? -12.726 -8.099 14.062 1.00 97.25 384 LEU A C 1
ATOM 3039 O O . LEU A 1 384 ? -13.059 -8.682 15.094 1.00 97.25 384 LEU A O 1
ATOM 3043 N N . THR A 1 385 ? -13.492 -8.143 12.971 1.00 94.25 385 THR A N 1
ATOM 3044 C CA . THR A 1 385 ? -14.831 -8.753 12.920 1.00 94.25 385 THR A CA 1
ATOM 3045 C C . THR A 1 385 ? -14.815 -10.245 13.278 1.00 94.25 385 THR A C 1
ATOM 3047 O O . THR A 1 385 ? -15.762 -10.753 13.878 1.00 94.25 385 THR A O 1
ATOM 3050 N N . ASN A 1 386 ? -13.704 -10.946 13.026 1.00 95.12 386 ASN A N 1
ATOM 3051 C CA . ASN A 1 386 ? -13.516 -12.346 13.439 1.00 95.12 386 ASN A CA 1
ATOM 3052 C C . ASN A 1 386 ? -13.483 -12.542 14.970 1.00 95.12 386 ASN A C 1
ATOM 3054 O O . ASN A 1 386 ? -13.633 -13.663 15.457 1.00 95.12 386 ASN A O 1
ATOM 3058 N N . TYR A 1 387 ? -13.318 -11.461 15.734 1.00 96.56 387 TYR A N 1
ATOM 3059 C CA . TYR A 1 387 ? -13.299 -11.455 17.195 1.00 96.56 387 TYR A CA 1
ATOM 3060 C C . TYR A 1 387 ? -14.589 -10.902 17.819 1.00 96.56 387 TYR A C 1
ATOM 3062 O O . TYR A 1 387 ? -14.654 -10.748 19.041 1.00 96.56 387 TYR A O 1
ATOM 3070 N N . LEU A 1 388 ? -15.632 -10.616 17.027 1.00 95.06 388 LEU A N 1
ATOM 3071 C CA . LEU A 1 388 ? -16.933 -10.223 17.575 1.00 95.06 388 LEU A CA 1
ATOM 3072 C C . LEU A 1 388 ? -17.445 -11.270 18.576 1.00 95.06 388 LEU A C 1
ATOM 3074 O O . LEU A 1 388 ? -17.316 -12.477 18.373 1.00 95.06 388 LEU A O 1
ATOM 3078 N N . GLY A 1 389 ? -18.027 -10.797 19.682 1.00 91.75 389 GLY A N 1
ATOM 3079 C CA . GLY A 1 389 ? -18.473 -11.675 20.773 1.00 91.75 389 GLY A CA 1
ATOM 3080 C C . GLY A 1 389 ? -17.366 -12.136 21.727 1.00 91.75 389 GLY A C 1
ATOM 3081 O O . GLY A 1 389 ? -17.656 -12.879 22.662 1.00 91.75 389 GLY A O 1
ATOM 3082 N N . GLN A 1 390 ? -16.118 -11.715 21.512 1.00 95.50 390 GLN A N 1
ATOM 3083 C CA . GLN A 1 390 ? -14.968 -12.079 22.339 1.00 95.50 390 GLN A CA 1
ATOM 3084 C C . GLN A 1 390 ? -14.298 -10.833 22.930 1.00 95.50 390 GLN A C 1
ATOM 3086 O O . GLN A 1 390 ? -14.609 -9.698 22.572 1.00 95.50 390 GLN A O 1
ATOM 3091 N N . SER A 1 391 ? -13.362 -11.058 23.848 1.00 95.81 391 SER A N 1
ATOM 3092 C CA . SER A 1 391 ? -12.480 -10.025 24.385 1.00 95.81 391 SER A CA 1
ATOM 3093 C C . SER A 1 391 ? -11.058 -10.285 23.903 1.00 95.81 391 SER A C 1
ATOM 3095 O O . SER A 1 391 ? -10.588 -11.416 24.013 1.00 95.81 391 SER A O 1
ATOM 3097 N N . ILE A 1 392 ? -10.364 -9.260 23.403 1.00 97.94 392 ILE A N 1
ATOM 3098 C CA . ILE A 1 392 ? -9.021 -9.402 22.818 1.00 97.94 392 ILE A CA 1
ATOM 3099 C C . ILE A 1 392 ? -7.978 -8.500 23.477 1.00 97.94 392 ILE A C 1
ATOM 3101 O O . ILE A 1 392 ? -8.293 -7.413 23.950 1.00 97.94 392 ILE A O 1
ATOM 3105 N N . LYS A 1 393 ? -6.718 -8.929 23.467 1.00 97.81 393 LYS A N 1
ATOM 3106 C CA . LYS A 1 393 ? -5.539 -8.079 23.668 1.00 97.81 393 LYS A CA 1
ATOM 3107 C C . LYS A 1 393 ? -4.829 -7.849 22.348 1.00 97.81 393 LYS A C 1
ATOM 3109 O O . LYS A 1 393 ? -4.836 -8.736 21.503 1.00 97.81 393 LYS A O 1
ATOM 3114 N N . LEU A 1 394 ? -4.169 -6.702 22.232 1.00 98.62 394 LEU A N 1
ATOM 3115 C CA . LEU A 1 394 ? -3.333 -6.339 21.091 1.00 98.62 394 LEU A CA 1
ATOM 3116 C C . LEU A 1 394 ? -1.847 -6.406 21.462 1.00 98.62 394 LEU A C 1
ATOM 3118 O O . LEU A 1 394 ? -1.478 -6.150 22.614 1.00 98.62 394 LEU A O 1
ATOM 3122 N N . ARG A 1 395 ? -1.001 -6.744 20.490 1.00 98.62 395 ARG A N 1
ATOM 3123 C CA . ARG A 1 395 ? 0.461 -6.747 20.610 1.00 98.62 395 ARG A CA 1
ATOM 3124 C C . ARG A 1 395 ? 1.101 -6.325 19.295 1.00 98.62 395 ARG A C 1
ATOM 3126 O O . ARG A 1 395 ? 0.636 -6.739 18.242 1.00 98.62 395 ARG A O 1
ATOM 3133 N N . PHE A 1 396 ? 2.203 -5.594 19.392 1.00 98.75 396 PHE A N 1
ATOM 3134 C CA . PHE A 1 396 ? 3.146 -5.391 18.295 1.00 98.75 396 PHE A CA 1
ATOM 3135 C C . PHE A 1 396 ? 4.415 -6.191 18.613 1.00 98.75 396 PHE A C 1
ATOM 3137 O O . PHE A 1 396 ? 4.828 -6.229 19.780 1.00 98.75 396 PHE A O 1
ATOM 3144 N N . LYS A 1 397 ? 4.969 -6.891 17.619 1.00 98.56 397 LYS A N 1
ATOM 3145 C CA . LYS A 1 397 ? 6.155 -7.757 17.742 1.00 98.56 397 LYS A CA 1
ATOM 3146 C C . LYS A 1 397 ? 7.139 -7.409 16.629 1.00 98.56 397 LYS A C 1
ATOM 3148 O O . LYS A 1 397 ? 6.756 -7.551 15.480 1.00 98.56 397 LYS A O 1
ATOM 3153 N N . LEU A 1 398 ? 8.362 -7.011 16.966 1.00 98.56 398 LEU A N 1
ATOM 3154 C CA . LEU A 1 398 ? 9.487 -6.917 16.029 1.00 98.56 398 LEU A CA 1
ATOM 3155 C C . LEU A 1 398 ? 10.295 -8.215 16.093 1.00 98.56 398 LEU A C 1
ATOM 3157 O O . LEU A 1 398 ? 10.505 -8.744 17.191 1.00 98.56 398 LEU A O 1
ATOM 3161 N N . VAL A 1 399 ? 10.760 -8.688 14.942 1.00 98.25 399 VAL A N 1
ATOM 3162 C CA . VAL A 1 399 ? 11.730 -9.775 14.791 1.00 98.25 399 VAL A CA 1
ATOM 3163 C C . VAL A 1 399 ? 12.858 -9.277 13.892 1.00 98.25 399 VAL A C 1
ATOM 3165 O O . VAL A 1 399 ? 12.564 -8.730 12.830 1.00 98.25 399 VAL A O 1
ATOM 3168 N N . SER A 1 400 ? 14.109 -9.456 14.325 1.00 97.31 400 SER A N 1
ATOM 3169 C CA . SER A 1 400 ? 15.294 -9.118 13.530 1.00 97.31 400 SER A CA 1
ATOM 3170 C C . SER A 1 400 ? 16.299 -10.262 13.390 1.00 97.31 400 SER A C 1
ATOM 3172 O O . SER A 1 400 ? 16.401 -11.135 14.264 1.00 97.31 400 SER A O 1
ATOM 3174 N N . ASP A 1 401 ? 17.041 -10.232 12.288 1.00 93.06 401 ASP A N 1
ATOM 3175 C CA . ASP A 1 401 ? 18.040 -11.204 11.867 1.00 93.06 401 ASP A CA 1
ATOM 3176 C C . ASP A 1 401 ? 19.462 -10.853 12.382 1.00 93.06 401 ASP A C 1
ATOM 3178 O O . ASP A 1 401 ? 19.621 -10.181 13.402 1.00 93.06 401 ASP A O 1
ATOM 3182 N N . ASN A 1 402 ? 20.523 -11.392 11.770 1.00 91.69 402 ASN A N 1
ATOM 3183 C CA . ASN A 1 402 ? 21.894 -11.221 12.243 1.00 91.69 402 ASN A CA 1
ATOM 3184 C C . ASN A 1 402 ? 22.586 -9.913 11.847 1.00 91.69 402 ASN A C 1
ATOM 3186 O O . ASN A 1 402 ? 23.675 -9.665 12.378 1.00 91.69 402 ASN A O 1
ATOM 3190 N N . TYR A 1 403 ? 22.040 -9.139 10.914 1.00 86.06 403 TYR A N 1
ATOM 3191 C CA . TYR A 1 403 ? 22.713 -7.988 10.326 1.00 86.06 403 TYR A CA 1
ATOM 3192 C C . TYR A 1 403 ? 21.734 -6.823 10.089 1.00 86.06 403 TYR A C 1
ATOM 3194 O O . TYR A 1 403 ? 20.578 -6.879 10.457 1.00 86.06 403 TYR A O 1
ATOM 3202 N N . MET A 1 404 ? 22.269 -5.710 9.573 1.00 85.31 404 MET A N 1
ATOM 3203 C CA . MET A 1 404 ? 21.534 -4.552 9.032 1.00 85.31 404 MET A CA 1
ATOM 3204 C C . MET A 1 404 ? 20.285 -4.079 9.803 1.00 85.31 404 MET A C 1
ATOM 3206 O O . MET A 1 404 ? 19.158 -4.186 9.346 1.00 85.31 404 MET A O 1
ATOM 3210 N N . ASN A 1 405 ? 20.503 -3.368 10.910 1.00 89.31 405 ASN A N 1
ATOM 3211 C CA . ASN A 1 405 ? 19.424 -2.676 11.615 1.00 89.31 405 ASN A CA 1
ATOM 3212 C C . ASN A 1 405 ? 19.104 -1.258 11.102 1.00 89.31 405 ASN A C 1
ATOM 3214 O O . ASN A 1 405 ? 19.976 -0.514 10.639 1.00 89.31 405 ASN A O 1
ATOM 3218 N N . TYR A 1 406 ? 17.847 -0.849 11.301 1.00 93.25 406 TYR A N 1
ATOM 3219 C CA . TYR A 1 406 ? 17.272 0.430 10.867 1.00 93.25 406 TYR A CA 1
ATOM 3220 C C . TYR A 1 406 ? 16.498 1.132 11.999 1.00 93.25 406 TYR A C 1
ATOM 3222 O O . TYR A 1 406 ? 16.467 0.654 13.134 1.00 93.25 406 TYR A O 1
ATOM 3230 N N . ASP A 1 407 ? 15.902 2.299 11.716 1.00 95.50 407 ASP A N 1
ATOM 3231 C CA . ASP A 1 407 ? 15.201 3.136 12.710 1.00 95.50 407 ASP A CA 1
ATOM 3232 C C . ASP A 1 407 ? 13.982 2.440 13.333 1.00 95.50 407 ASP A C 1
ATOM 3234 O O . ASP A 1 407 ? 13.553 2.849 14.400 1.00 95.50 407 ASP A O 1
ATOM 3238 N N . GLY A 1 408 ? 13.428 1.388 12.728 1.00 97.44 408 GLY A N 1
ATOM 3239 C CA . GLY A 1 408 ? 12.358 0.572 13.304 1.00 97.44 408 GLY A CA 1
ATOM 3240 C C . GLY A 1 408 ? 10.952 1.073 12.986 1.00 97.44 408 GLY A C 1
ATOM 3241 O O . GLY A 1 408 ? 10.703 1.748 11.987 1.00 97.44 408 GLY A O 1
ATOM 3242 N N . PHE A 1 409 ? 9.995 0.705 13.828 1.00 98.44 409 PHE A N 1
ATOM 3243 C CA . PHE A 1 409 ? 8.565 0.900 13.638 1.00 98.44 409 PHE A CA 1
ATOM 3244 C C . PHE A 1 409 ? 8.009 1.909 14.638 1.00 98.44 409 PHE A C 1
ATOM 3246 O O . PHE A 1 409 ? 8.204 1.805 15.848 1.00 98.44 409 PHE A O 1
ATOM 3253 N N . TYR A 1 410 ? 7.250 2.875 14.133 1.00 98.56 410 TYR A N 1
ATOM 3254 C CA . TYR A 1 410 ? 6.586 3.894 14.934 1.00 98.56 410 TYR A CA 1
ATOM 3255 C C . TYR A 1 410 ? 5.083 3.758 14.776 1.00 98.56 410 TYR A C 1
ATOM 3257 O O . TYR A 1 410 ? 4.597 3.596 13.657 1.00 98.56 410 TYR A O 1
ATOM 3265 N N . PHE A 1 411 ? 4.340 3.893 15.875 1.00 98.50 411 PHE A N 1
ATOM 3266 C CA . PHE A 1 411 ? 2.883 3.935 15.818 1.00 98.50 411 PHE A CA 1
ATOM 3267 C C . PHE A 1 411 ? 2.249 4.867 16.853 1.00 98.50 411 PHE A C 1
ATOM 3269 O O . PHE A 1 411 ? 2.782 5.094 17.941 1.00 98.50 411 PHE A O 1
ATOM 3276 N N . ASP A 1 412 ? 1.101 5.426 16.483 1.00 97.81 412 ASP A N 1
ATOM 3277 C CA . ASP A 1 412 ? 0.425 6.511 17.190 1.00 97.81 412 ASP A CA 1
ATOM 3278 C C . ASP A 1 412 ? -1.102 6.447 16.982 1.00 97.81 412 ASP A C 1
ATOM 3280 O O . ASP A 1 412 ? -1.584 5.758 16.080 1.00 97.81 412 ASP A O 1
ATOM 3284 N N . ASP A 1 413 ? -1.871 7.173 17.799 1.00 95.44 413 ASP A N 1
ATOM 3285 C CA . ASP A 1 413 ? -3.330 7.336 17.682 1.00 95.44 413 ASP A CA 1
ATOM 3286 C C . ASP A 1 413 ? -4.105 6.008 17.515 1.00 95.44 413 ASP A C 1
ATOM 3288 O O . ASP A 1 413 ? -4.940 5.848 16.617 1.00 95.44 413 ASP A O 1
ATOM 3292 N N . ILE A 1 414 ? -3.838 5.047 18.399 1.00 97.94 414 ILE A N 1
ATOM 3293 C CA . ILE A 1 414 ? -4.421 3.705 18.380 1.00 97.94 414 ILE A CA 1
ATOM 3294 C C . ILE A 1 414 ? -5.901 3.773 18.758 1.00 97.94 414 ILE A C 1
ATOM 3296 O O . ILE A 1 414 ? -6.251 4.223 19.847 1.00 97.94 414 ILE A O 1
ATOM 3300 N N . LYS A 1 415 ? -6.779 3.270 17.891 1.00 95.94 415 LYS A N 1
ATOM 3301 C CA . LYS A 1 415 ? -8.237 3.250 18.067 1.00 95.94 415 LYS A CA 1
ATOM 3302 C C . LYS A 1 415 ? -8.803 1.867 17.813 1.00 95.94 415 LYS A C 1
ATOM 3304 O O . LYS A 1 415 ? -8.410 1.214 16.853 1.00 95.94 415 LYS A O 1
ATOM 3309 N N . VAL A 1 416 ? -9.791 1.467 18.612 1.00 96.06 416 VAL A N 1
ATOM 3310 C CA . VAL A 1 416 ? -10.720 0.399 18.217 1.00 96.06 416 VAL A CA 1
ATOM 3311 C C . VAL A 1 416 ? -12.109 0.987 18.047 1.00 96.06 416 VAL A C 1
ATOM 3313 O O . VAL A 1 416 ? -12.721 1.436 19.018 1.00 96.06 416 VAL A O 1
ATOM 3316 N N . SER A 1 417 ? -12.592 0.961 16.810 1.00 93.38 417 SER A N 1
ATOM 3317 C CA . SER A 1 417 ? -13.881 1.507 16.401 1.00 93.38 417 SER A CA 1
ATOM 3318 C C . SER A 1 417 ? -14.862 0.374 16.115 1.00 93.38 417 SER A C 1
ATOM 3320 O O . SER A 1 417 ? -14.511 -0.632 15.499 1.00 93.38 417 SER A O 1
ATOM 3322 N N . VAL A 1 418 ? -16.111 0.528 16.549 1.00 93.19 418 VAL A N 1
ATOM 3323 C CA . VAL A 1 418 ? -17.161 -0.489 16.405 1.00 93.19 418 VAL A CA 1
ATOM 3324 C C . VAL A 1 418 ? -18.453 0.087 15.846 1.00 93.19 418 VAL A C 1
ATOM 3326 O O . VAL A 1 418 ? -18.740 1.274 16.001 1.00 93.19 418 VAL A O 1
ATOM 3329 N N . ILE A 1 419 ? -19.273 -0.773 15.240 1.00 92.19 419 ILE A N 1
ATOM 3330 C CA . ILE A 1 419 ? -20.662 -0.444 14.900 1.00 92.19 419 ILE A CA 1
ATOM 3331 C C . ILE A 1 419 ? -21.598 -1.102 15.907 1.00 92.19 419 ILE A C 1
ATOM 3333 O O . ILE A 1 419 ? -21.556 -2.314 16.124 1.00 92.19 419 ILE A O 1
ATOM 3337 N N . THR A 1 420 ? -22.474 -0.305 16.512 1.00 85.25 420 THR A N 1
ATOM 3338 C CA . THR A 1 420 ? -23.494 -0.785 17.445 1.00 85.25 420 THR A CA 1
ATOM 3339 C C . THR A 1 420 ? -24.788 -1.135 16.721 1.00 85.25 420 THR A C 1
ATOM 3341 O O . THR A 1 420 ? -25.155 -0.541 15.706 1.00 85.25 420 THR A O 1
ATOM 3344 N N . ASN A 1 421 ? -25.523 -2.098 17.275 1.00 73.06 421 ASN A N 1
ATOM 3345 C CA . ASN A 1 421 ? -26.921 -2.268 16.911 1.00 73.06 421 ASN A CA 1
ATOM 3346 C C . ASN A 1 421 ? -27.742 -1.166 17.614 1.00 73.06 421 ASN A C 1
ATOM 3348 O O . ASN A 1 421 ? -27.675 -1.081 18.841 1.00 73.06 421 ASN A O 1
ATOM 3352 N N . PRO A 1 422 ? -28.547 -0.357 16.899 1.00 59.59 422 PRO A N 1
ATOM 3353 C CA . PRO A 1 422 ? -29.375 0.689 17.507 1.00 59.59 422 PRO A CA 1
ATOM 3354 C C . PRO A 1 422 ? -30.407 0.162 18.520 1.00 59.59 422 PRO A C 1
ATOM 3356 O O . PRO A 1 422 ? -30.926 0.938 19.316 1.00 59.59 422 PRO A O 1
ATOM 3359 N N . LEU A 1 423 ? -30.706 -1.144 18.508 1.00 53.62 423 LEU A N 1
ATOM 3360 C CA . LEU A 1 423 ? -31.593 -1.804 19.475 1.00 53.62 423 LEU A CA 1
ATOM 3361 C C . LEU A 1 423 ? -30.860 -2.393 20.690 1.00 53.62 423 LEU A C 1
ATOM 3363 O O . LEU A 1 423 ? -31.506 -2.959 21.573 1.00 53.62 423 LEU A O 1
ATOM 3367 N N . ASN A 1 424 ? -29.529 -2.306 20.746 1.00 44.97 424 ASN A N 1
ATOM 3368 C CA . ASN A 1 424 ? -28.780 -2.833 21.876 1.00 44.97 424 ASN A CA 1
ATOM 3369 C C . ASN A 1 424 ? -28.910 -1.874 23.070 1.00 44.97 424 ASN A C 1
ATOM 3371 O O . ASN A 1 424 ? -28.406 -0.756 23.037 1.00 44.97 424 ASN A O 1
ATOM 3375 N N . ILE A 1 425 ? -29.587 -2.322 24.133 1.00 40.34 425 ILE A N 1
ATOM 3376 C CA . ILE A 1 425 ? -29.666 -1.625 25.434 1.00 40.34 425 ILE A CA 1
ATOM 3377 C C . ILE A 1 425 ? -28.388 -1.865 26.257 1.00 40.34 425 ILE A C 1
ATOM 3379 O O . ILE A 1 425 ? -28.284 -1.428 27.403 1.00 40.34 425 ILE A O 1
ATOM 3383 N N . ASN A 1 426 ? -27.368 -2.496 25.671 1.00 40.88 426 ASN A N 1
ATOM 3384 C CA . ASN A 1 426 ? -26.017 -2.414 26.198 1.00 40.88 426 ASN A CA 1
ATOM 3385 C C . ASN A 1 426 ? -25.527 -0.972 26.022 1.00 40.88 426 ASN A C 1
ATOM 3387 O O . ASN A 1 426 ? -24.750 -0.657 25.124 1.00 40.88 426 ASN A O 1
ATOM 3391 N N . ASN A 1 427 ? -25.986 -0.096 26.922 1.00 38.81 427 ASN A N 1
ATOM 3392 C CA . ASN A 1 427 ? -25.138 0.941 27.467 1.00 38.81 427 ASN A CA 1
ATOM 3393 C C . ASN A 1 427 ? -23.778 0.275 27.645 1.00 38.81 427 ASN A C 1
ATOM 3395 O O . ASN A 1 427 ? -23.677 -0.755 28.322 1.00 38.81 427 ASN A O 1
ATOM 3399 N N . LEU A 1 428 ? -22.779 0.824 26.961 1.00 44.88 428 LEU A N 1
ATOM 3400 C CA . LEU A 1 428 ? -21.375 0.620 27.271 1.00 44.88 428 LEU A CA 1
ATOM 3401 C C . LEU A 1 428 ? -21.254 0.430 28.788 1.00 44.88 428 LEU A C 1
ATOM 3403 O O . LEU A 1 428 ? -21.948 1.109 29.551 1.00 44.88 428 LEU A O 1
ATOM 3407 N N . ASN A 1 429 ? -20.440 -0.525 29.230 1.00 42.19 429 ASN A N 1
ATOM 3408 C CA . ASN A 1 429 ? -20.134 -0.742 30.644 1.00 42.19 429 ASN A CA 1
ATOM 3409 C C . ASN A 1 429 ? -19.362 0.467 31.240 1.00 42.19 429 ASN A C 1
ATOM 3411 O O . ASN A 1 429 ? -18.324 0.296 31.869 1.00 42.19 429 ASN A O 1
ATOM 3415 N N . ASP A 1 430 ? -19.877 1.688 31.077 1.00 45.59 430 ASP A N 1
ATOM 3416 C CA . ASP A 1 430 ? -19.434 2.962 31.633 1.00 45.59 430 ASP A CA 1
ATOM 3417 C C . ASP A 1 430 ? -19.858 3.060 33.098 1.00 45.59 430 ASP A C 1
ATOM 3419 O O . ASP A 1 430 ? -20.552 3.985 33.529 1.00 45.59 430 ASP A O 1
ATOM 3423 N N . ASN A 1 431 ? -19.471 2.078 33.905 1.00 50.56 431 ASN A N 1
ATOM 3424 C CA . ASN A 1 431 ? -19.532 2.256 35.352 1.00 50.56 431 ASN A CA 1
ATOM 3425 C C . ASN A 1 431 ? -18.330 3.049 35.884 1.00 50.56 431 ASN A C 1
ATOM 3427 O O . ASN A 1 431 ? -18.371 3.476 37.034 1.00 50.56 431 ASN A O 1
ATOM 3431 N N . GLU A 1 432 ? -17.328 3.334 35.048 1.00 54.75 432 GLU A N 1
ATOM 3432 C CA . GLU A 1 432 ? -16.327 4.363 35.314 1.00 54.75 432 GLU A CA 1
ATOM 3433 C C . GLU A 1 432 ? -16.415 5.464 34.252 1.00 54.75 432 GLU A C 1
ATOM 3435 O O . GLU A 1 432 ? -16.373 5.193 33.059 1.00 54.75 432 GLU A O 1
ATOM 3440 N N . ASN A 1 433 ? -16.551 6.713 34.707 1.00 62.06 433 ASN A N 1
ATOM 3441 C CA . ASN A 1 433 ? -16.669 7.936 33.902 1.00 62.06 433 ASN A CA 1
ATOM 3442 C C . ASN A 1 433 ? -18.031 8.184 33.227 1.00 62.06 433 ASN A C 1
ATOM 3444 O O . ASN A 1 433 ? -18.092 8.903 32.233 1.00 62.06 433 ASN A O 1
ATOM 3448 N N . SER A 1 434 ? -19.142 7.700 33.795 1.00 72.56 434 SER A N 1
ATOM 3449 C CA . SER A 1 434 ? -20.489 8.106 33.355 1.00 72.56 434 SER A CA 1
ATOM 3450 C C . SER A 1 434 ? -21.066 9.265 34.168 1.00 72.56 434 SER A C 1
ATOM 3452 O O . SER A 1 434 ? -20.705 9.512 35.321 1.00 72.56 434 SER A O 1
ATOM 3454 N N . ILE A 1 435 ? -22.013 9.979 33.560 1.00 84.25 435 ILE A N 1
ATOM 3455 C CA . ILE A 1 435 ? -22.858 10.967 34.232 1.00 84.25 435 ILE A CA 1
ATOM 3456 C C . ILE A 1 435 ? -24.333 10.600 34.063 1.00 84.25 435 ILE A C 1
ATOM 3458 O O . ILE A 1 435 ? -24.709 9.936 33.105 1.00 84.25 435 ILE A O 1
ATOM 3462 N N . THR A 1 436 ? -25.184 11.037 34.987 1.00 87.62 436 THR A N 1
ATOM 3463 C CA . THR A 1 436 ? -26.649 10.983 34.856 1.00 87.62 436 THR A CA 1
ATOM 3464 C C . THR A 1 436 ? -27.243 12.357 35.150 1.00 87.62 436 THR A C 1
ATOM 3466 O O . THR A 1 436 ? -26.741 13.075 36.015 1.00 87.62 436 THR A O 1
ATOM 3469 N N . LEU A 1 437 ? -28.291 12.738 34.410 1.00 90.38 437 LEU A N 1
ATOM 3470 C CA . LEU A 1 437 ? -28.928 14.057 34.484 1.00 90.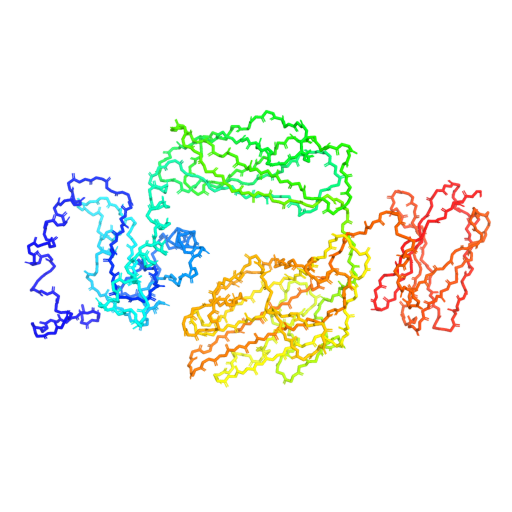38 437 LEU A CA 1
ATOM 3471 C C . LEU A 1 437 ? -30.367 13.940 34.989 1.00 90.38 437 LEU A C 1
ATOM 3473 O O . LEU A 1 437 ? -31.112 13.085 34.510 1.00 90.38 437 LEU A O 1
ATOM 3477 N N . TYR A 1 438 ? -30.784 14.819 35.899 1.00 87.31 438 TYR A N 1
ATOM 3478 C CA . TYR A 1 438 ? -32.185 14.931 36.317 1.00 87.31 438 TYR A CA 1
ATOM 3479 C C . TYR A 1 438 ? -32.504 16.309 36.930 1.00 87.31 438 TYR A C 1
ATOM 3481 O O . TYR A 1 438 ? -31.620 16.942 37.500 1.00 87.31 438 TYR A O 1
ATOM 3489 N N . PRO A 1 439 ? -33.764 16.778 36.891 1.00 87.69 439 PRO A N 1
ATOM 3490 C CA . PRO A 1 439 ? -34.845 16.263 36.054 1.00 87.69 439 PRO A CA 1
ATOM 3491 C C . PRO A 1 439 ? -34.596 16.577 34.568 1.00 87.69 439 PRO A C 1
ATOM 3493 O O . PRO A 1 439 ? -33.833 17.476 34.230 1.00 87.69 439 PRO A O 1
ATOM 3496 N N . ASN A 1 440 ? -35.219 15.815 33.671 1.00 85.75 440 ASN A N 1
ATOM 3497 C CA . ASN A 1 440 ? -35.244 16.104 32.238 1.00 85.75 440 ASN A CA 1
ATOM 3498 C C . ASN A 1 440 ? -36.653 15.776 31.705 1.00 85.75 440 ASN A C 1
ATOM 3500 O O . ASN A 1 440 ? -36.993 14.592 31.674 1.00 85.75 440 ASN A O 1
ATOM 3504 N N . PRO A 1 441 ? -37.482 16.766 31.315 1.00 89.50 441 PRO A N 1
ATOM 3505 C CA . PRO A 1 441 ? -37.163 18.191 31.149 1.00 89.50 441 PRO A CA 1
ATOM 3506 C C . PRO A 1 441 ? -36.797 18.929 32.448 1.00 89.50 441 PRO A C 1
ATOM 3508 O O . PRO A 1 441 ? -37.195 18.523 33.537 1.00 89.50 441 PRO A O 1
ATOM 3511 N N . CYS A 1 442 ? -36.009 19.999 32.325 1.00 90.06 442 CYS A N 1
ATOM 3512 C CA . CYS A 1 442 ? -35.469 20.776 33.438 1.00 90.06 442 CYS A CA 1
ATOM 3513 C C . CYS A 1 442 ? -35.929 22.238 33.371 1.00 90.06 442 CYS A C 1
ATOM 3515 O O . CYS A 1 442 ? -35.781 22.878 32.331 1.00 90.06 442 CYS A O 1
ATOM 3517 N N . GLU A 1 443 ? -36.426 22.784 34.484 1.00 90.38 443 GLU A N 1
ATOM 3518 C CA . GLU A 1 443 ? -36.825 24.194 34.576 1.00 90.38 443 GLU A CA 1
ATOM 3519 C C . GLU A 1 443 ? -35.668 25.075 35.059 1.00 90.38 443 GLU A C 1
ATOM 3521 O O . GLU A 1 443 ? -35.117 25.845 34.286 1.00 90.38 443 GLU A O 1
ATOM 3526 N N . ASN A 1 444 ? -35.268 24.975 36.327 1.00 90.50 444 ASN A N 1
ATOM 3527 C CA . ASN A 1 444 ? -34.341 25.952 36.917 1.00 90.50 444 ASN A CA 1
ATOM 3528 C C . ASN A 1 444 ? -32.975 25.367 37.269 1.00 90.50 444 ASN A C 1
ATOM 3530 O O . ASN A 1 444 ? -31.974 26.054 37.124 1.00 90.50 444 ASN A O 1
ATOM 3534 N N . VAL A 1 445 ? -32.914 24.112 37.719 1.00 93.19 445 VAL A N 1
ATOM 3535 C CA . VAL A 1 445 ? -31.675 23.508 38.227 1.00 93.19 445 VAL A CA 1
ATOM 3536 C C . VAL A 1 445 ? -31.480 22.124 37.631 1.00 93.19 445 VAL A C 1
ATOM 3538 O O . VAL A 1 445 ? -32.284 21.225 37.880 1.00 93.19 445 VAL A O 1
ATOM 3541 N N . LEU A 1 446 ? -30.388 21.957 36.888 1.00 93.75 446 LEU A N 1
ATOM 3542 C CA . LEU A 1 446 ? -29.953 20.674 36.354 1.00 93.75 446 LEU A CA 1
ATOM 3543 C C . LEU A 1 446 ? -29.059 19.975 37.378 1.00 93.75 446 LEU A C 1
ATOM 3545 O O . LEU A 1 446 ? -28.021 20.508 37.771 1.00 93.75 446 LEU A O 1
ATOM 3549 N N . ASN A 1 447 ? -29.444 18.772 37.797 1.00 93.06 447 ASN A N 1
ATOM 3550 C CA . ASN A 1 447 ? -28.629 17.941 38.676 1.00 93.06 447 ASN A CA 1
ATOM 3551 C C . ASN A 1 447 ? -27.855 16.931 37.834 1.00 93.06 447 ASN A C 1
ATOM 3553 O O . ASN A 1 447 ? -28.435 16.229 37.004 1.00 93.06 447 ASN A O 1
ATOM 3557 N N . ILE A 1 448 ? -26.551 16.853 38.074 1.00 91.38 448 ILE A N 1
ATOM 3558 C CA . ILE A 1 448 ? -25.625 15.961 37.386 1.00 91.38 448 ILE A CA 1
ATOM 3559 C C . ILE A 1 448 ? -24.979 15.069 38.432 1.00 91.38 448 ILE A C 1
ATOM 3561 O O . ILE A 1 448 ? -24.244 15.549 39.295 1.00 91.38 448 ILE A O 1
ATOM 3565 N N . LYS A 1 449 ? -25.243 13.768 38.354 1.00 89.25 449 LYS A N 1
ATOM 3566 C CA . LYS A 1 449 ? -24.585 12.768 39.190 1.00 89.25 449 LYS A CA 1
ATOM 3567 C C . LYS A 1 449 ? -23.462 12.110 38.401 1.00 89.25 449 LYS A C 1
ATOM 3569 O O . LYS A 1 449 ? -23.712 11.537 37.345 1.00 89.25 449 LYS A O 1
ATOM 3574 N N . ILE A 1 450 ? -22.247 12.193 38.927 1.00 86.62 450 ILE A N 1
ATOM 3575 C CA . ILE A 1 450 ? -21.011 11.705 38.316 1.00 86.62 450 ILE A CA 1
ATOM 3576 C C . ILE A 1 450 ? -20.660 10.355 38.936 1.00 86.62 450 ILE A C 1
ATOM 3578 O O . ILE A 1 450 ? -20.484 10.253 40.152 1.00 86.62 450 ILE A O 1
ATOM 3582 N N . ASN A 1 451 ? -20.539 9.333 38.097 1.00 79.38 451 ASN A N 1
ATOM 3583 C CA . ASN A 1 451 ? -20.079 8.000 38.457 1.00 79.38 451 ASN A CA 1
ATOM 3584 C C . ASN A 1 451 ? -18.681 7.779 37.859 1.00 79.38 451 ASN A C 1
ATOM 3586 O O . ASN A 1 451 ? -18.510 7.200 36.790 1.00 79.38 451 ASN A O 1
ATOM 3590 N N . SER A 1 452 ? -17.678 8.349 38.527 1.00 75.62 452 SER A N 1
ATOM 3591 C CA . SER A 1 452 ? -16.271 8.296 38.126 1.00 75.62 452 SER A CA 1
ATOM 3592 C C . SER A 1 452 ? -15.389 8.125 39.358 1.00 75.62 452 SER A C 1
ATOM 3594 O O . SER A 1 452 ? -15.560 8.846 40.347 1.00 75.62 452 SER A O 1
ATOM 3596 N N . SER A 1 453 ? -14.454 7.177 39.286 1.00 69.19 453 SER A N 1
ATOM 3597 C CA . SER A 1 453 ? -13.421 6.929 40.295 1.00 69.19 453 SER A CA 1
ATOM 3598 C C . SER A 1 453 ? -12.265 7.937 40.211 1.00 69.19 453 SER A C 1
ATOM 3600 O O . SER A 1 453 ? -11.628 8.201 41.231 1.00 69.19 453 SER A O 1
ATOM 3602 N N . ASN A 1 454 ? -12.044 8.570 39.048 1.00 67.00 454 ASN A N 1
ATOM 3603 C CA . ASN A 1 454 ? -11.023 9.598 38.832 1.00 67.00 454 ASN A CA 1
ATOM 3604 C C . ASN A 1 454 ? -11.626 10.937 38.366 1.00 67.00 454 ASN A C 1
ATOM 3606 O O . ASN A 1 454 ? -12.070 11.086 37.226 1.00 67.00 454 ASN A O 1
ATOM 3610 N N . LYS A 1 455 ? -11.574 11.940 39.251 1.00 73.44 455 LYS A N 1
ATOM 3611 C CA . LYS A 1 455 ? -12.085 13.299 39.002 1.00 73.44 455 LYS A CA 1
ATOM 3612 C C . LYS A 1 455 ? -11.012 14.387 38.993 1.00 73.44 455 LYS A C 1
ATOM 3614 O O . LYS A 1 455 ? -11.341 15.570 39.085 1.00 73.44 455 LYS A O 1
ATOM 3619 N N . LEU A 1 456 ? -9.740 14.003 38.876 1.00 75.19 456 LEU A N 1
ATOM 3620 C CA . LEU A 1 456 ? -8.657 14.971 38.726 1.00 75.19 456 LEU A CA 1
ATOM 3621 C C . LEU A 1 456 ? -8.915 15.858 37.500 1.00 75.19 456 LEU A C 1
ATOM 3623 O O . LEU A 1 456 ? -9.395 15.383 36.467 1.00 75.19 456 LEU A O 1
ATOM 3627 N N . ASN A 1 457 ? -8.695 17.166 37.673 1.00 78.69 457 ASN A N 1
ATOM 3628 C CA . ASN A 1 457 ? -8.878 18.215 36.661 1.00 78.69 457 ASN A CA 1
ATOM 3629 C C . ASN A 1 457 ? -10.193 18.131 35.862 1.00 78.69 457 ASN A C 1
ATOM 3631 O O . ASN A 1 457 ? -10.245 18.485 34.684 1.00 78.69 457 ASN A O 1
ATOM 3635 N N . SER A 1 458 ? -11.269 17.662 36.499 1.00 84.69 458 SER A N 1
ATOM 3636 C CA . SER A 1 458 ? -12.521 17.387 35.802 1.00 84.69 458 SER A CA 1
ATOM 3637 C C . SER A 1 458 ? -13.429 18.606 35.683 1.00 84.69 458 SER A C 1
ATOM 3639 O O . SER A 1 458 ? -13.507 19.442 36.584 1.00 84.69 458 SER A O 1
ATOM 3641 N N . PHE A 1 459 ? -14.166 18.694 34.579 1.00 88.19 459 PHE A N 1
ATOM 3642 C CA . PHE A 1 459 ? -15.146 19.750 34.340 1.00 88.19 459 PHE A CA 1
ATOM 3643 C C . PHE A 1 459 ? -16.317 19.264 33.481 1.00 88.19 459 PHE A C 1
ATOM 3645 O O . PHE A 1 459 ? -16.248 18.253 32.788 1.00 88.19 459 PHE A O 1
ATOM 3652 N N . ILE A 1 460 ? -17.420 19.998 33.551 1.00 89.94 460 ILE A N 1
ATOM 3653 C CA . ILE A 1 460 ? -18.643 19.780 32.786 1.00 89.94 460 ILE A CA 1
ATOM 3654 C C . ILE A 1 460 ? -18.790 20.929 31.796 1.00 89.94 460 ILE A C 1
ATOM 3656 O O . ILE A 1 460 ? -18.682 22.086 32.188 1.00 89.94 460 ILE A O 1
ATOM 3660 N N . GLU A 1 461 ? -19.072 20.631 30.533 1.00 92.06 461 GLU A N 1
ATOM 3661 C CA . GLU A 1 461 ? -19.395 21.619 29.505 1.00 92.06 461 GLU A CA 1
ATOM 3662 C C . GLU A 1 461 ? -20.841 21.457 29.040 1.00 92.06 461 GLU A C 1
ATOM 3664 O O . GLU A 1 461 ? -21.312 20.340 28.806 1.00 92.06 461 GLU A O 1
ATOM 3669 N N . ILE A 1 462 ? -21.540 22.581 28.883 1.00 92.19 462 ILE A N 1
ATOM 3670 C CA . ILE A 1 462 ? -22.905 22.635 28.352 1.00 92.19 462 ILE A CA 1
ATOM 3671 C C . ILE A 1 462 ? -22.879 23.305 26.982 1.00 92.19 462 ILE A C 1
ATOM 3673 O O . ILE A 1 462 ? -22.308 24.383 26.827 1.00 92.19 462 ILE A O 1
ATOM 3677 N N . TYR A 1 463 ? -23.553 22.709 26.003 1.00 91.81 463 TYR A N 1
ATOM 3678 C CA . TYR A 1 463 ? -23.681 23.216 24.639 1.00 91.81 463 TYR A CA 1
ATOM 3679 C C . TYR A 1 463 ? -25.147 23.338 24.234 1.00 91.81 463 TYR A C 1
ATOM 3681 O O . TYR A 1 463 ? -25.984 22.541 24.658 1.00 91.81 463 TYR A O 1
ATOM 3689 N N . ASN A 1 464 ? -25.467 24.309 23.380 1.00 90.44 464 ASN A N 1
ATOM 3690 C CA . ASN A 1 464 ? -26.768 24.347 22.710 1.00 90.44 464 ASN A CA 1
ATOM 3691 C C . ASN A 1 464 ? -26.799 23.429 21.471 1.00 90.44 464 ASN A C 1
ATOM 3693 O O . ASN A 1 464 ? -25.784 22.860 21.070 1.00 90.44 464 ASN A O 1
ATOM 3697 N N . SER A 1 465 ? -27.962 23.325 20.823 1.00 87.88 465 SER A N 1
ATOM 3698 C CA . SER A 1 465 ? -28.159 22.506 19.616 1.00 87.88 465 SER A CA 1
ATOM 3699 C C . SER A 1 465 ? -27.335 22.912 18.389 1.00 87.88 465 SER A C 1
ATOM 3701 O O . SER A 1 465 ? -27.256 22.139 17.440 1.00 87.88 465 SER A O 1
ATOM 3703 N N . LEU A 1 466 ? -26.715 24.094 18.403 1.00 85.12 466 LEU A N 1
ATOM 3704 C CA . LEU A 1 466 ? -25.820 24.583 17.350 1.00 85.12 466 LEU A CA 1
ATOM 3705 C C . LEU A 1 466 ? -24.335 24.348 17.683 1.00 85.12 466 LEU A C 1
ATOM 3707 O O . LEU A 1 466 ? -23.467 24.837 16.966 1.00 85.12 466 LEU A O 1
ATOM 3711 N N . GLY A 1 467 ? -24.026 23.658 18.788 1.00 81.75 467 GLY A N 1
ATOM 3712 C CA . GLY A 1 467 ? -22.654 23.402 19.238 1.00 81.75 467 GLY A CA 1
ATOM 3713 C C . GLY A 1 467 ? -21.979 24.590 19.933 1.00 81.75 467 GLY A C 1
ATOM 3714 O O . GLY A 1 467 ? -20.795 24.521 20.259 1.00 81.75 467 GLY A O 1
ATOM 3715 N N . LYS A 1 468 ? -22.700 25.685 20.210 1.00 84.31 468 LYS A N 1
ATOM 3716 C CA . LYS A 1 468 ? -22.157 26.817 20.974 1.00 84.31 468 LYS A CA 1
ATOM 3717 C C . LYS A 1 468 ? -22.076 26.443 22.452 1.00 84.31 468 LYS A C 1
ATOM 3719 O O . LYS A 1 468 ? -23.094 26.097 23.055 1.00 84.31 468 LYS A O 1
ATOM 3724 N N . LYS A 1 469 ? -20.885 26.582 23.041 1.00 91.50 469 LYS A N 1
ATOM 3725 C CA . LYS A 1 469 ? -20.665 26.402 24.480 1.00 91.50 469 LYS A CA 1
ATOM 3726 C C . LYS A 1 469 ? -21.376 27.497 25.277 1.00 91.50 469 LYS A C 1
ATOM 3728 O O . LYS A 1 469 ? -21.242 28.681 24.972 1.00 91.50 469 LYS A O 1
ATOM 3733 N N . ILE A 1 470 ? -22.143 27.073 26.270 1.00 92.06 470 ILE A N 1
ATOM 3734 C CA . ILE A 1 470 ? -22.958 27.912 27.147 1.00 92.06 470 ILE A CA 1
ATOM 3735 C C . ILE A 1 470 ? -22.238 28.142 28.469 1.00 92.06 470 ILE A C 1
ATOM 3737 O O . ILE A 1 470 ? -22.144 29.281 28.911 1.00 92.06 470 ILE A O 1
ATOM 3741 N N . GLU A 1 471 ? -21.702 27.080 29.068 1.00 89.19 471 GLU A N 1
ATOM 3742 C CA . GLU A 1 471 ? -21.095 27.141 30.396 1.00 89.19 471 GLU A CA 1
ATOM 3743 C C . GLU A 1 471 ? -20.066 26.020 30.592 1.00 89.19 471 GLU A C 1
ATOM 3745 O O . GLU A 1 471 ? -20.154 24.965 29.955 1.00 89.19 471 GLU A O 1
ATOM 3750 N N . THR A 1 472 ? -19.101 26.263 31.483 1.00 90.75 472 THR A N 1
ATOM 3751 C CA . THR A 1 472 ? -18.144 25.270 31.978 1.00 90.75 472 THR A CA 1
ATOM 3752 C C . THR A 1 472 ? -18.171 25.270 33.506 1.00 90.75 472 THR A C 1
ATOM 3754 O O . THR A 1 472 ? -17.993 26.321 34.119 1.00 90.75 472 THR A O 1
ATOM 3757 N N . VAL A 1 473 ? -18.359 24.101 34.121 1.00 89.06 473 VAL A N 1
ATOM 3758 C CA . VAL A 1 473 ? -18.420 23.920 35.579 1.00 89.06 473 VAL A CA 1
ATOM 3759 C C . VAL A 1 473 ? -17.324 22.959 36.023 1.00 89.06 473 VAL A C 1
ATOM 3761 O O . VAL A 1 473 ? -17.336 21.789 35.652 1.00 89.06 473 VAL A O 1
ATOM 3764 N N . TYR A 1 474 ? -16.376 23.436 36.825 1.00 86.50 474 TYR A N 1
ATOM 3765 C CA . TYR A 1 474 ? -15.295 22.604 37.356 1.00 86.50 474 TYR A CA 1
ATOM 3766 C C . TYR A 1 474 ? -15.791 21.701 38.490 1.00 86.50 474 TYR A C 1
ATOM 3768 O O . TYR A 1 474 ? -16.563 22.127 39.350 1.00 86.50 474 TYR A O 1
ATOM 3776 N N . VAL A 1 475 ? -15.344 20.446 38.486 1.00 85.69 475 VAL A N 1
ATOM 3777 C CA . VAL A 1 475 ? -15.757 19.401 39.426 1.00 85.69 475 VAL A CA 1
ATOM 3778 C C . VAL A 1 475 ? -14.638 19.161 40.432 1.00 85.69 475 VAL A C 1
ATOM 3780 O O . VAL A 1 475 ? -13.517 18.830 40.058 1.00 85.69 475 VAL A O 1
ATOM 3783 N N . ASN A 1 476 ? -14.943 19.281 41.726 1.00 81.56 476 ASN A N 1
ATOM 3784 C CA . ASN A 1 476 ? -13.982 18.924 42.770 1.00 81.56 476 ASN A CA 1
ATOM 3785 C C . ASN A 1 476 ? -13.880 17.398 42.927 1.00 81.56 476 ASN A C 1
ATOM 3787 O O . ASN A 1 476 ? -14.892 16.699 42.855 1.00 81.56 476 ASN A O 1
ATOM 3791 N N . ASN A 1 477 ? -12.691 16.892 43.278 1.00 74.25 477 ASN A N 1
ATOM 3792 C CA . ASN A 1 477 ? -12.415 15.450 43.399 1.00 74.25 477 ASN A CA 1
ATOM 3793 C C . ASN A 1 477 ? -13.429 14.677 44.274 1.00 74.25 477 ASN A C 1
ATOM 3795 O O . ASN A 1 477 ? -13.773 13.534 43.974 1.00 74.25 477 ASN A O 1
ATOM 3799 N N . ASN A 1 478 ? -13.972 15.313 45.318 1.00 76.06 478 ASN A N 1
ATOM 3800 C CA . ASN A 1 478 ? -14.900 14.685 46.268 1.00 76.06 478 ASN A CA 1
ATOM 3801 C C . ASN A 1 478 ? -16.392 14.891 45.936 1.00 76.06 478 ASN A C 1
ATOM 3803 O O . ASN A 1 478 ? -17.254 14.432 46.684 1.00 76.06 478 ASN A O 1
ATOM 3807 N N . GLN A 1 479 ? -16.736 15.583 44.845 1.00 80.44 479 GLN A N 1
ATOM 3808 C CA . GLN A 1 479 ? -18.131 15.854 44.487 1.00 80.44 479 GLN A CA 1
ATOM 3809 C C . GLN A 1 479 ? -18.678 14.780 43.542 1.00 80.44 479 GLN A C 1
ATOM 3811 O O . GLN A 1 479 ? -18.150 14.552 42.458 1.00 80.44 479 GLN A O 1
ATOM 3816 N N . ASN A 1 480 ? -19.742 14.093 43.966 1.00 85.31 480 ASN A N 1
ATOM 3817 C CA . ASN A 1 480 ? -20.489 13.135 43.136 1.00 85.31 480 ASN A CA 1
ATOM 3818 C C . ASN A 1 480 ? -21.741 13.751 42.508 1.00 85.31 480 ASN A C 1
ATOM 3820 O O . ASN A 1 480 ? -22.259 13.208 41.542 1.00 85.31 480 ASN A O 1
ATOM 3824 N N . ASN A 1 481 ? -22.242 14.854 43.063 1.00 90.12 481 ASN A N 1
ATOM 3825 C CA . ASN A 1 481 ? -23.445 15.526 42.594 1.00 90.12 481 ASN A CA 1
ATOM 3826 C C . ASN A 1 481 ? -23.118 17.000 42.368 1.00 90.12 481 ASN A C 1
ATOM 3828 O O . ASN A 1 481 ? -22.566 17.646 43.260 1.00 90.12 481 ASN A O 1
ATOM 3832 N N . ILE A 1 482 ? -23.463 17.505 41.188 1.00 91.12 482 ILE A N 1
ATOM 3833 C CA . ILE A 1 482 ? -23.303 18.898 40.785 1.00 91.12 482 ILE A CA 1
ATOM 3834 C C . ILE A 1 482 ? -24.684 19.455 40.465 1.00 91.12 482 ILE A C 1
ATOM 3836 O O . ILE A 1 482 ? -25.466 18.829 39.751 1.00 91.12 482 ILE A O 1
ATOM 3840 N N . ASN A 1 483 ? -24.983 20.633 40.996 1.00 92.69 483 ASN A N 1
ATOM 3841 C CA . ASN A 1 483 ? -26.208 21.364 40.714 1.00 92.69 483 ASN A CA 1
ATOM 3842 C C . ASN A 1 483 ? -25.833 22.584 39.873 1.00 92.69 483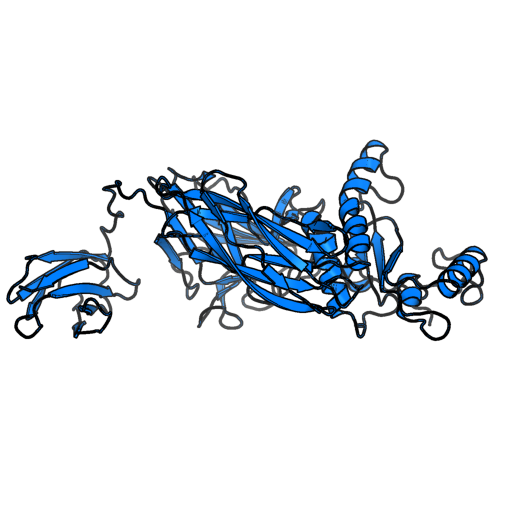 ASN A C 1
ATOM 3844 O O . ASN A 1 483 ? -25.020 23.395 40.313 1.00 92.69 483 ASN A O 1
ATOM 3848 N N . ILE A 1 484 ? -26.408 22.705 38.679 1.00 91.31 484 ILE A N 1
ATOM 3849 C CA . ILE A 1 484 ? -26.166 23.827 37.769 1.00 91.31 484 ILE A CA 1
ATOM 3850 C C . ILE A 1 484 ? -27.456 24.634 37.650 1.00 91.31 484 ILE A C 1
ATOM 3852 O O . ILE A 1 484 ? -28.496 24.085 37.280 1.00 91.31 484 ILE A O 1
ATOM 3856 N N . ASP A 1 485 ? -27.393 25.925 37.974 1.00 91.56 485 ASP A N 1
ATOM 3857 C 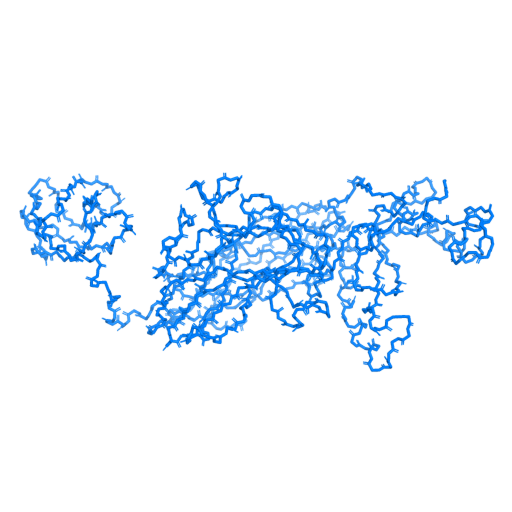CA . ASP A 1 485 ? -28.506 26.852 37.762 1.00 91.56 485 ASP A CA 1
ATOM 3858 C C . ASP A 1 485 ? -28.588 27.211 36.276 1.00 91.56 485 ASP A C 1
ATOM 3860 O O . ASP A 1 485 ? -27.719 27.877 35.722 1.00 91.56 485 ASP A O 1
ATOM 3864 N N . ILE A 1 486 ? -29.656 26.756 35.632 1.00 92.06 486 ILE A N 1
ATOM 3865 C CA . ILE A 1 486 ? -29.920 26.975 34.212 1.00 92.06 486 ILE A CA 1
ATOM 3866 C C . ILE A 1 486 ? -31.055 27.977 33.989 1.00 92.06 486 ILE A C 1
ATOM 3868 O O . ILE A 1 486 ? -31.560 28.102 32.875 1.00 92.06 486 ILE A O 1
ATOM 3872 N N . LYS A 1 487 ? -31.494 28.713 35.015 1.00 91.06 487 LYS A N 1
ATOM 3873 C CA . LYS A 1 487 ? -32.640 29.631 34.921 1.00 91.06 487 LYS A CA 1
ATOM 3874 C C . LYS A 1 487 ? -32.502 30.671 33.803 1.00 91.06 487 LYS A C 1
ATOM 3876 O O . LYS A 1 487 ? -33.501 31.073 33.214 1.00 91.06 487 LYS A O 1
ATOM 3881 N N . ASN A 1 488 ? -31.271 31.083 33.501 1.00 88.94 488 ASN A N 1
ATOM 3882 C CA . ASN A 1 488 ? -30.976 32.147 32.539 1.00 88.94 488 ASN A CA 1
ATOM 3883 C C . ASN A 1 488 ? -30.704 31.650 31.109 1.00 88.94 488 ASN A C 1
ATOM 3885 O O . ASN A 1 488 ? -30.428 32.471 30.233 1.00 88.94 488 ASN A O 1
ATOM 3889 N N . ILE A 1 489 ? -30.770 30.338 30.847 1.00 90.62 489 ILE A N 1
ATOM 3890 C CA . ILE A 1 489 ? -30.638 29.803 29.485 1.00 90.62 489 ILE A CA 1
ATOM 3891 C C . ILE A 1 489 ? -32.023 29.702 28.829 1.00 90.62 489 ILE A C 1
ATOM 3893 O O . ILE A 1 489 ? -33.018 29.389 29.484 1.00 90.62 489 ILE A O 1
ATOM 3897 N N . SER A 1 490 ? -32.100 29.990 27.529 1.00 92.25 490 SER A N 1
ATOM 3898 C CA . SER A 1 490 ? -33.347 29.933 26.753 1.00 92.25 490 SER A CA 1
ATOM 3899 C C . SER A 1 490 ? -33.955 28.527 26.717 1.00 92.25 490 SER A C 1
ATOM 3901 O O . SER A 1 490 ? -33.238 27.536 26.794 1.00 92.25 490 SER A O 1
ATOM 3903 N N . GLN A 1 491 ? -35.271 28.424 26.526 1.00 93.50 491 GLN A N 1
ATOM 3904 C CA . GLN A 1 491 ? -35.928 27.140 26.254 1.00 93.50 491 GLN A CA 1
ATOM 3905 C C . GLN A 1 491 ? -35.321 26.471 25.015 1.00 93.50 491 GLN A C 1
ATOM 3907 O O . GLN A 1 491 ? -35.073 27.134 24.005 1.00 93.50 491 GLN A O 1
ATOM 3912 N N . GLY A 1 492 ? -35.077 25.161 25.080 1.00 91.12 492 GLY A N 1
ATOM 3913 C CA . GLY A 1 492 ? -34.452 24.443 23.972 1.00 91.12 492 GLY A CA 1
ATOM 3914 C C . GLY A 1 492 ? -33.766 23.137 24.356 1.00 91.12 492 GLY A C 1
ATOM 3915 O O . GLY A 1 492 ? -33.861 22.655 25.485 1.00 91.12 492 GLY A O 1
ATOM 3916 N N . ILE A 1 493 ? -33.078 22.550 23.376 1.00 91.19 493 ILE A N 1
ATOM 3917 C CA . ILE A 1 493 ? -32.293 21.323 23.538 1.00 91.19 493 ILE A CA 1
ATOM 3918 C C . ILE A 1 493 ? -30.836 21.689 23.811 1.00 91.19 493 ILE A C 1
ATOM 3920 O O . ILE A 1 493 ? -30.232 22.462 23.063 1.00 91.19 493 ILE A O 1
ATOM 3924 N N . TYR A 1 494 ? -30.279 21.066 24.845 1.00 92.94 494 TYR A N 1
ATOM 3925 C CA . TYR A 1 494 ? -28.904 21.251 25.279 1.00 92.94 494 TYR A CA 1
ATOM 3926 C C . TYR A 1 494 ? -28.207 19.906 25.473 1.00 92.94 494 TYR A C 1
ATOM 3928 O O . TYR A 1 494 ? -28.846 18.874 25.700 1.00 92.94 494 TYR A O 1
ATOM 3936 N N . PHE A 1 495 ? -26.883 19.937 25.389 1.00 93.06 495 PHE A N 1
ATOM 3937 C CA . PHE A 1 495 ? -26.006 18.784 25.529 1.00 93.06 495 PHE A CA 1
ATOM 3938 C C . PHE A 1 495 ? -24.993 19.042 26.638 1.00 93.06 495 PHE A C 1
ATOM 3940 O O . PHE A 1 495 ? -24.447 20.138 26.736 1.00 93.06 495 PHE A O 1
ATOM 3947 N N . VAL A 1 496 ? -24.754 18.034 27.467 1.00 90.75 496 VAL A N 1
ATOM 3948 C CA . VAL A 1 496 ? -23.846 18.075 28.612 1.00 90.75 496 VAL A CA 1
ATOM 3949 C C . VAL A 1 496 ? -22.752 17.054 28.396 1.00 90.75 496 VAL A C 1
ATOM 3951 O O . VAL A 1 496 ? -23.031 15.908 28.047 1.00 90.75 496 VAL A O 1
ATOM 3954 N N . LYS A 1 497 ? -21.519 17.468 28.647 1.00 87.31 497 LYS A N 1
ATOM 3955 C CA . LYS A 1 497 ? -20.323 16.652 28.496 1.00 87.31 497 LYS A CA 1
ATOM 3956 C C . LYS A 1 497 ? -19.501 16.744 29.773 1.00 87.31 497 LYS A C 1
ATOM 3958 O O . LYS A 1 497 ? -19.189 17.851 30.196 1.00 87.31 497 LYS A O 1
ATOM 3963 N N . PHE A 1 498 ? -19.147 15.617 30.382 1.00 84.94 498 PHE A N 1
ATOM 3964 C CA . PHE A 1 498 ? -18.161 15.580 31.466 1.00 84.94 498 PHE A CA 1
ATOM 3965 C C . PHE A 1 498 ? -16.796 15.168 30.907 1.00 84.94 498 PHE A C 1
ATOM 3967 O O . PHE A 1 498 ? -16.708 14.262 30.075 1.00 84.94 498 PHE A O 1
ATOM 3974 N N . VAL A 1 499 ? -15.751 15.868 31.327 1.00 81.19 499 VAL A N 1
ATOM 3975 C CA . VAL A 1 499 ? -14.376 15.710 30.850 1.00 81.19 499 VAL A CA 1
ATOM 3976 C C . VAL A 1 499 ? -13.472 15.544 32.061 1.00 81.19 499 VAL A C 1
ATOM 3978 O O . VAL A 1 499 ? -13.586 16.314 33.014 1.00 81.19 499 VAL A O 1
ATOM 3981 N N . ASN A 1 500 ? -12.579 14.560 32.019 1.00 78.19 500 ASN A N 1
ATOM 3982 C CA . ASN A 1 500 ? -11.524 14.352 33.008 1.00 78.19 500 ASN A CA 1
ATOM 3983 C C . ASN A 1 500 ? -10.178 14.075 32.314 1.00 78.19 500 ASN A C 1
ATOM 3985 O O . ASN A 1 500 ? -10.085 14.079 31.088 1.00 78.19 500 ASN A O 1
ATOM 3989 N N . GLU A 1 501 ? -9.122 13.831 33.094 1.00 70.06 501 GLU A N 1
ATOM 3990 C CA . GLU A 1 501 ? -7.779 13.535 32.561 1.00 70.06 501 GLU A CA 1
ATOM 3991 C C . GLU A 1 501 ? -7.718 12.269 31.695 1.00 70.06 501 GLU A C 1
ATOM 3993 O O . GLU A 1 501 ? -6.857 12.163 30.827 1.00 70.06 501 GLU A O 1
ATOM 3998 N N . THR A 1 502 ? -8.632 11.318 31.911 1.00 62.62 502 THR A N 1
ATOM 3999 C CA . THR A 1 502 ? -8.721 10.076 31.126 1.00 62.62 502 THR A CA 1
ATOM 4000 C C . THR A 1 502 ? -9.532 10.231 29.837 1.00 62.62 502 THR A C 1
ATOM 4002 O O . THR A 1 502 ? -9.605 9.290 29.054 1.00 62.62 502 THR A O 1
ATOM 4005 N N . GLY A 1 503 ? -10.132 11.402 29.597 1.00 63.56 503 GLY A N 1
ATOM 4006 C CA . GLY A 1 503 ? -10.868 11.713 28.378 1.00 63.56 503 GLY A CA 1
ATOM 4007 C C . GLY A 1 503 ? -12.296 12.200 28.617 1.00 63.56 503 GLY A C 1
ATOM 4008 O O . GLY A 1 503 ? -12.648 12.791 29.638 1.00 63.56 503 GLY A O 1
ATOM 4009 N N . ILE A 1 504 ? -13.125 12.016 27.596 1.00 60.06 504 ILE A N 1
ATOM 4010 C CA . ILE A 1 504 ? -14.491 12.531 27.520 1.00 60.06 504 ILE A CA 1
ATOM 4011 C C . ILE A 1 504 ? -15.472 11.414 27.889 1.00 60.06 504 ILE A C 1
ATOM 4013 O O . ILE A 1 504 ? -15.396 10.324 27.338 1.00 60.06 504 ILE A O 1
ATOM 4017 N N . SER A 1 505 ? -16.431 11.711 28.765 1.00 65.06 505 SER A N 1
ATOM 4018 C CA . SER A 1 505 ? -17.605 10.855 29.002 1.00 65.06 505 SER A CA 1
ATOM 4019 C C . SER A 1 505 ? -18.671 10.988 27.908 1.00 65.06 505 SER A C 1
ATOM 4021 O O . SER A 1 505 ? -18.664 11.936 27.117 1.00 65.06 505 SER A O 1
ATOM 4023 N N . ASN A 1 506 ? -19.665 10.095 27.922 1.00 65.94 506 ASN A N 1
ATOM 4024 C CA . ASN A 1 506 ? -20.853 10.210 27.075 1.00 65.94 506 ASN A CA 1
ATOM 4025 C C . ASN A 1 506 ? -21.502 11.600 27.148 1.00 65.94 506 ASN A C 1
ATOM 4027 O O . ASN A 1 506 ? -21.745 12.153 28.223 1.00 65.94 506 ASN A O 1
ATOM 4031 N N . THR A 1 507 ? -21.852 12.141 25.980 1.00 82.25 507 THR A N 1
ATOM 4032 C CA . THR A 1 507 ? -22.624 13.384 25.884 1.00 82.25 507 THR A CA 1
ATOM 4033 C C . THR A 1 507 ? -24.102 13.094 26.130 1.00 82.25 507 THR A C 1
ATOM 4035 O O . THR A 1 507 ? -24.715 12.317 25.400 1.00 82.25 507 THR A O 1
ATOM 4038 N N . LEU A 1 508 ? -24.697 13.738 27.134 1.00 85.50 508 LEU A N 1
ATOM 4039 C CA . LEU A 1 508 ? -26.108 13.567 27.478 1.00 85.50 508 LEU A CA 1
ATOM 4040 C C . LEU A 1 508 ? -26.950 14.772 27.068 1.00 85.50 508 LEU A C 1
ATOM 4042 O O . LEU A 1 508 ? -26.550 15.922 27.225 1.00 85.50 508 LEU A O 1
ATOM 4046 N N . LYS A 1 509 ? -28.157 14.504 26.570 1.00 92.00 509 LYS A N 1
ATOM 4047 C CA . LYS A 1 509 ? -29.126 15.523 26.154 1.00 92.00 509 LYS A CA 1
ATOM 4048 C C . LYS A 1 509 ? -30.086 15.865 27.296 1.00 92.00 509 LYS A C 1
ATOM 4050 O O . LYS A 1 509 ? -30.676 14.958 27.882 1.00 92.00 509 LYS A O 1
ATOM 4055 N N . PHE A 1 510 ? -30.355 17.153 27.514 1.00 92.38 510 PHE A N 1
ATOM 4056 C CA . PHE A 1 510 ? -31.502 17.607 28.309 1.00 92.38 510 PHE A CA 1
ATOM 4057 C C . PHE A 1 510 ? -32.330 18.675 27.585 1.00 92.38 510 PHE A C 1
ATOM 4059 O O . PHE A 1 510 ? -31.869 19.328 26.647 1.00 92.38 510 PHE A O 1
ATOM 4066 N N . VAL A 1 511 ? -33.587 18.815 28.002 1.00 91.69 511 VAL A N 1
ATOM 4067 C CA . VAL A 1 511 ? -34.536 19.803 27.482 1.00 91.69 511 VAL A CA 1
ATOM 4068 C C . VAL A 1 511 ? -34.776 20.863 28.554 1.00 91.69 511 VAL A C 1
ATOM 4070 O O . VAL A 1 511 ? -35.255 20.533 29.638 1.00 91.69 511 VAL A O 1
ATOM 4073 N N . LYS A 1 512 ? -34.454 22.127 28.253 1.00 92.56 512 LYS A N 1
ATOM 4074 C CA . LYS A 1 512 ? -34.827 23.289 29.072 1.00 92.56 512 LYS A CA 1
ATOM 4075 C C . LYS A 1 512 ? -36.259 23.695 28.734 1.00 92.56 512 LYS A C 1
ATOM 4077 O O . LYS A 1 512 ? -36.538 23.996 27.568 1.00 92.56 512 LYS A O 1
ATOM 4082 N N . GLN A 1 513 ? -37.122 23.728 29.748 1.00 88.12 513 GLN A N 1
ATOM 4083 C CA . GLN A 1 513 ? -38.491 24.256 29.674 1.00 88.12 513 GLN A CA 1
ATOM 4084 C C . GLN A 1 513 ? -38.626 25.605 30.360 1.00 88.12 513 GLN A C 1
ATOM 4086 O O . GLN A 1 513 ? -37.788 25.929 31.230 1.00 88.12 513 GLN A O 1
#